Protein AF-A0A7V8E805-F1 (afdb_monomer_lite)

Secondary structure (DSSP, 8-state):
----SGGGHHHHSSSSSS----PPPPPPP-S-BSPTTEE---SSPEEE-PPPTT-TTEEEEEEEETTPPPEEEEE-TT--EEE--SPPPTTEEEEEEEEEE-TTS-EEEEPPPEEEEES----PPPPPEEEEEEEETTEEEEEEEPP--TTEEEEEEEEEETT----S-EEE-S-SEEEE-S--TTS-EEEEEEEEETT--BPPPEEEEE-PPPSEEETTEEESSHHHHHHH--TT-EEEE-SEEEE--EEEPTT-EEEES-TTTEEEE-TTSS-SEEEPP--SSGGG-EEEEEEEEESSS-SEEEET--EEEEEEEEES-SS-SEEESSSEEEEEEEEEES-SS-SEEE-SEEEEES-EEES-SSEEEEESSTTSEEEES-EEE--TTEEEESSEE-TT-B-----EEEGGGTEEEEPTT-TTTT-S-TTS--TTSPSS-TTSPPSSTTTTSTTSPPP-PPP----------------------TTTTT-TTSTTHHHHHHHHHHIIIIITTSHHHHHHHHHHHHHHHHHHHHHTT-HHHHHHHHHHHHT--

Sequence (553 aa):
MRTSLVTVFLIAALVALAGVAGADPLGPPTGLSPANGEDVGDPRPVLGWEAVAGADGGYLVGWAVNGAPETEAQVAAGRTNFAIQLPLAENSHVEWRVRAVDGQGGPGEWSGVADFWSGRDVLPPAPASDLGALPEGTDVRLSWTASPSADLAGYRLYVRPEGGTYANPDALGLVTTTIVSALDPAVGHDFMLTAVDAAGNESAGVVASWIPGARVTLAGKPFTTIQDAIDVAQPGDVVELAAGTFLEGVTLRPGVSLHGAGPGLTVLDATGFAAAVTLEASDASEGSRSTVSNLTLKGGAAGVWGGVANARLENVVICRVNGAGVKTDGGVLELARVTIAHCQRDGVDTAASGLVVDALIFGNGGLGVNVREAGAVTVAHSDIYDNLLGGVAGASAGPGNVSVAAQFENEPENDYRVLAGDATVDAGDPASPFANEPSPNGGRVNIGAFGNTAWATATLSPAAGTAVSTSAGSSGDSSRANKYCVVATASFGSPDQTRVAALREMRDRVLNPLPSGALAVATYENAAAPVAREVGKSEVLRALMRDWIGGLR

pLDDT: mean 83.04, std 20.14, range [24.3, 98.81]

Foldseek 3Di:
DDDDDPVVVVVVVVVVPPDDPPDDFFDAWAPWPPAAAAAPQFQWDKIFTDDTPQLQQAKKKWKDKPPHDIDIDGDHPPDGMDIRPGGHDAQIKMKMWMWGAHPVRRTHDIDPIGIYGHHRDQDFFAWWADWEWDDDQQKTKTFTHDGPGPQWAFKWKFKDWPPDDTDDTDTGGPDGMDMGHRHDLQTKMKIWMWTAGPSGHTYHTDIDIDDRQAQKDKPSHHDDANQVNQVPDDQCTEIEGGFDEHADAHEHFFNYEYEYPAAVGYEQEPAVAQENYEYDAADLDPSREYEYAGYEQEEHQEHYHDEAHHYEYALYEYEHYAHEPYEYPEHEYHYEQAEQEHHAEEVEHYCYAYEHWLYEFEHYNYEPEHHPQAARYEYELYEAEHHNHYYYDRYHYDYQYHHDDFAAPDVVVPRRATDAPTPQQLRTDLPDDQPQDDPPRNSHFGRHSCTNHPSHDYHDDDDPDPDDDDDDDDDDDDDDDDDDDQVVLLPVPDPCVVVVVVVVCCLVVPQCVDPNSVVVVVVVRVVCRVVSVVCNVDPVSSVVVNVVVVVVD

Radius of gyration: 38.41 Å; chains: 1; bounding box: 58×85×125 Å

Structure (mmCIF, N/CA/C/O backbone):
data_AF-A0A7V8E805-F1
#
_entry.id   AF-A0A7V8E805-F1
#
loop_
_atom_site.group_PDB
_atom_site.id
_atom_site.type_symbol
_atom_site.label_atom_id
_atom_site.label_alt_id
_atom_site.label_comp_id
_atom_site.label_asym_id
_atom_site.label_entity_id
_atom_site.label_seq_id
_atom_site.pdbx_PDB_ins_code
_atom_site.Cartn_x
_atom_site.Cartn_y
_atom_site.Cartn_z
_atom_site.occupancy
_atom_site.B_iso_or_equiv
_atom_site.auth_seq_id
_atom_site.auth_comp_id
_atom_site.auth_asym_id
_atom_site.auth_atom_id
_atom_site.pdbx_PDB_model_num
ATOM 1 N N . MET A 1 1 ? -17.105 61.527 91.839 1.00 38.78 1 MET A N 1
ATOM 2 C CA . MET A 1 1 ? -17.751 61.764 90.525 1.00 38.78 1 MET A CA 1
ATOM 3 C C . MET A 1 1 ? -16.678 61.542 89.472 1.00 38.78 1 MET A C 1
ATOM 5 O O . MET A 1 1 ? -15.717 62.284 89.499 1.00 38.78 1 MET A O 1
ATOM 9 N N . ARG A 1 2 ? -16.669 60.545 88.597 1.00 33.88 2 ARG A N 1
ATOM 10 C CA . ARG A 1 2 ? -17.649 59.575 88.091 1.00 33.88 2 ARG A CA 1
ATOM 11 C C . ARG A 1 2 ? -16.852 58.264 87.875 1.00 33.88 2 ARG A C 1
ATOM 13 O O . ARG A 1 2 ? -15.688 58.352 87.509 1.00 33.88 2 ARG A O 1
ATOM 20 N N . THR A 1 3 ? -17.271 57.078 88.314 1.00 40.34 3 THR A N 1
ATOM 21 C CA . THR A 1 3 ? -18.267 56.184 87.683 1.00 40.34 3 THR A CA 1
ATOM 22 C C . THR A 1 3 ? -18.200 56.108 86.153 1.00 40.34 3 THR A C 1
ATOM 24 O O . THR A 1 3 ? -18.221 57.125 85.472 1.00 40.34 3 THR A O 1
ATOM 27 N N . SER A 1 4 ? -18.217 54.867 85.655 1.00 47.81 4 SER A N 1
ATOM 28 C CA . SER A 1 4 ? -18.409 54.451 84.258 1.00 47.81 4 SER A CA 1
ATOM 29 C C . SER A 1 4 ? -17.210 54.601 83.322 1.00 47.81 4 SER A C 1
ATOM 31 O O . SER A 1 4 ? -17.035 55.639 82.702 1.00 47.81 4 SER A O 1
ATOM 33 N N . LEU A 1 5 ? -16.437 53.518 83.170 1.00 36.94 5 LEU A N 1
ATOM 34 C CA . LEU A 1 5 ? -16.277 52.852 81.861 1.00 36.94 5 LEU A CA 1
ATOM 35 C C . LEU A 1 5 ? -15.474 51.536 81.934 1.00 36.94 5 LEU A C 1
ATOM 37 O O . LEU A 1 5 ? -15.593 50.709 81.039 1.00 36.94 5 LEU A O 1
ATOM 41 N N . VAL A 1 6 ? -14.709 51.278 83.000 1.00 36.66 6 VAL A N 1
ATOM 42 C CA . VAL A 1 6 ? -13.857 50.066 83.061 1.00 36.66 6 VAL A CA 1
ATOM 43 C C . VAL A 1 6 ? -14.618 48.815 83.542 1.00 36.66 6 VAL A C 1
ATOM 45 O O . VAL A 1 6 ? -14.202 47.688 83.294 1.00 36.66 6 VAL A O 1
ATOM 48 N N . THR A 1 7 ? -15.812 48.984 84.116 1.00 41.00 7 THR A N 1
ATOM 49 C CA . THR A 1 7 ? -16.701 47.883 84.539 1.00 41.00 7 THR A CA 1
ATOM 50 C C . THR A 1 7 ? -17.402 47.170 83.366 1.00 41.00 7 THR A C 1
ATOM 52 O O . THR A 1 7 ? -18.015 46.132 83.575 1.00 41.00 7 THR A O 1
ATOM 55 N N . VAL A 1 8 ? -17.287 47.670 82.126 1.00 40.25 8 VAL A N 1
ATOM 56 C CA . VAL A 1 8 ? -17.889 47.030 80.933 1.00 40.25 8 VAL A CA 1
ATOM 57 C C . VAL A 1 8 ? -16.903 46.114 80.189 1.00 40.25 8 VAL A C 1
ATOM 59 O O . VAL A 1 8 ? -17.330 45.161 79.549 1.00 40.25 8 VAL A O 1
ATOM 62 N N . PHE A 1 9 ? -15.586 46.293 80.347 1.00 33.59 9 PHE A N 1
ATOM 63 C CA . PHE A 1 9 ? -14.594 45.393 79.727 1.00 33.59 9 PHE A CA 1
ATOM 64 C C . PHE A 1 9 ? -14.223 44.173 80.584 1.00 33.59 9 PHE A C 1
ATOM 66 O O . PHE A 1 9 ? -13.704 43.189 80.066 1.00 33.59 9 PHE A O 1
ATOM 73 N N . LEU A 1 10 ? -14.556 44.187 81.876 1.00 35.78 10 LEU A N 1
ATOM 74 C CA . LEU A 1 10 ? -14.292 43.078 82.802 1.00 35.78 10 LEU A CA 1
ATOM 75 C C . LEU A 1 10 ? -15.445 42.065 82.923 1.00 35.78 10 LEU A C 1
ATOM 77 O O . LEU A 1 10 ? -15.301 41.082 83.637 1.00 35.78 10 LEU A O 1
ATOM 81 N N . ILE A 1 11 ? -16.552 42.257 82.193 1.00 39.09 11 ILE A N 1
ATOM 82 C CA . ILE A 1 11 ? -17.666 41.288 82.119 1.00 39.09 11 ILE A CA 1
ATOM 83 C C . ILE A 1 11 ? -17.682 40.542 80.771 1.00 39.09 11 ILE A C 1
ATOM 85 O O . ILE A 1 11 ? -18.126 39.402 80.719 1.00 39.09 11 ILE A O 1
ATOM 89 N N . ALA A 1 12 ? -17.083 41.092 79.707 1.00 35.06 12 ALA A N 1
ATOM 90 C CA . ALA A 1 12 ? -16.863 40.354 78.455 1.00 35.06 12 ALA A CA 1
ATOM 91 C C . ALA A 1 12 ? -15.641 39.409 78.512 1.00 35.06 12 ALA A C 1
ATOM 93 O O . ALA A 1 12 ? -15.598 38.419 77.792 1.00 35.06 12 ALA A O 1
ATOM 94 N N . ALA A 1 13 ? -14.676 39.665 79.404 1.00 36.16 13 ALA A N 1
ATOM 95 C CA . ALA A 1 13 ? -13.504 38.803 79.600 1.00 36.16 13 ALA A CA 1
ATOM 96 C C . ALA A 1 13 ? -13.678 37.742 80.710 1.00 36.16 13 ALA A C 1
ATOM 98 O O . ALA A 1 13 ? -12.826 36.871 80.852 1.00 36.16 13 ALA A O 1
ATOM 99 N N . LEU A 1 14 ? -14.782 37.778 81.474 1.00 32.44 14 LEU A N 1
ATOM 100 C CA . LEU A 1 14 ? -15.077 36.804 82.540 1.00 32.44 14 LEU A CA 1
ATOM 101 C C . LEU A 1 14 ? -16.217 35.824 82.202 1.00 32.44 14 LEU A C 1
ATOM 103 O O . LEU A 1 14 ? -16.552 34.979 83.024 1.00 32.44 14 LEU A O 1
ATOM 107 N N . VAL A 1 15 ? -16.770 35.894 80.985 1.00 36.19 15 VAL A N 1
ATOM 108 C CA . VAL A 1 15 ? -17.590 34.817 80.386 1.00 36.19 15 VAL A CA 1
ATOM 109 C C . VAL A 1 15 ? -16.723 33.865 79.539 1.00 36.19 15 VAL A C 1
ATOM 111 O O . VAL A 1 15 ? -17.162 32.785 79.173 1.00 36.19 15 VAL A O 1
ATOM 114 N N . ALA A 1 16 ? -15.449 34.200 79.304 1.00 38.25 16 ALA A N 1
ATOM 115 C CA . ALA A 1 16 ? -14.503 33.349 78.576 1.00 38.25 16 ALA A CA 1
ATOM 116 C C . ALA A 1 16 ? -13.698 32.380 79.471 1.00 38.25 16 ALA A C 1
ATOM 118 O O . ALA A 1 16 ? -12.864 31.639 78.962 1.00 38.25 16 ALA A O 1
ATOM 119 N N . LEU A 1 17 ? -13.916 32.373 80.794 1.00 37.03 17 LEU A N 1
ATOM 120 C CA . LEU A 1 17 ? -13.133 31.563 81.743 1.00 37.03 17 LEU A CA 1
ATOM 121 C C . LEU A 1 17 ? -13.991 30.817 82.785 1.00 37.03 17 LEU A C 1
ATOM 123 O O . LEU A 1 17 ? -13.568 30.591 83.917 1.00 37.03 17 LEU A O 1
ATOM 127 N N . ALA A 1 18 ? -15.193 30.398 82.390 1.00 35.50 18 ALA A N 1
ATOM 128 C CA . ALA A 1 18 ? -15.991 29.424 83.128 1.00 35.50 18 ALA A CA 1
ATOM 129 C C . ALA A 1 18 ? -16.505 28.348 82.161 1.00 35.50 18 ALA A C 1
ATOM 131 O O . ALA A 1 18 ? -17.556 28.500 81.554 1.00 35.50 18 ALA A O 1
ATOM 132 N N . GLY A 1 19 ? -15.730 27.267 82.042 1.00 37.06 19 GLY A N 1
ATOM 133 C CA . GLY A 1 19 ? -16.191 25.960 81.577 1.00 37.06 19 GLY A CA 1
ATOM 134 C C . GLY A 1 19 ? -16.431 25.799 80.077 1.00 37.06 19 GLY A C 1
ATOM 135 O O . GLY A 1 19 ? -17.560 25.905 79.634 1.00 37.06 19 GLY A O 1
ATOM 136 N N . VAL A 1 20 ? -15.406 25.358 79.349 1.00 41.34 20 VAL A N 1
ATOM 137 C CA . VAL A 1 20 ? -15.468 24.067 78.647 1.00 41.34 20 VAL A CA 1
ATOM 138 C C . VAL A 1 20 ? -14.087 23.449 78.838 1.00 41.34 20 VAL A C 1
ATOM 140 O O . VAL A 1 20 ? -13.114 23.845 78.202 1.00 41.34 20 VAL A O 1
ATOM 143 N N . ALA A 1 21 ? -13.973 22.522 79.791 1.00 40.81 21 ALA A N 1
ATOM 144 C CA . ALA A 1 21 ? -12.967 21.480 79.661 1.00 40.81 21 ALA A CA 1
ATOM 145 C C . ALA A 1 21 ? -13.193 20.887 78.270 1.00 40.81 21 ALA A C 1
ATOM 147 O O . ALA A 1 21 ? -14.325 20.493 77.998 1.00 40.81 21 ALA A O 1
ATOM 148 N N . GLY A 1 22 ? -12.193 20.937 77.383 1.00 43.88 22 GLY A N 1
ATOM 149 C CA . GLY A 1 22 ? -12.299 20.292 76.079 1.00 43.88 22 GLY A CA 1
ATOM 150 C C . GLY A 1 22 ? -12.757 18.866 76.329 1.00 43.88 22 GLY A C 1
ATOM 151 O O . GLY A 1 22 ? -12.024 18.097 76.948 1.00 43.88 22 GLY A O 1
ATOM 152 N N . ALA A 1 23 ? -14.009 18.572 75.978 1.00 54.22 23 ALA A N 1
ATOM 153 C CA . ALA A 1 23 ? -14.479 17.206 75.948 1.00 54.22 23 ALA A CA 1
ATOM 154 C C . ALA A 1 23 ? -13.522 16.465 75.014 1.00 54.22 23 ALA A C 1
ATOM 156 O O . ALA A 1 23 ? -13.116 17.031 73.992 1.00 54.22 23 ALA A O 1
ATOM 157 N N . ASP A 1 24 ? -13.107 15.256 75.391 1.00 60.22 24 ASP A N 1
ATOM 158 C CA . ASP A 1 24 ? -12.338 14.413 74.480 1.00 60.22 24 ASP A CA 1
ATOM 159 C C . ASP A 1 24 ? -13.053 14.411 73.115 1.00 60.22 24 ASP A C 1
ATOM 161 O O . ASP A 1 24 ? -14.287 14.291 73.089 1.00 60.22 24 ASP A O 1
ATOM 165 N N . PRO A 1 25 ? -12.333 14.628 71.997 1.00 69.12 25 PRO A N 1
ATOM 166 C CA . PRO A 1 25 ? -12.961 14.715 70.688 1.00 69.12 25 PRO A CA 1
ATOM 167 C C . PRO A 1 25 ? -13.800 13.460 70.450 1.00 69.12 25 PRO A C 1
ATOM 169 O O . PRO A 1 25 ? -13.341 12.342 70.694 1.00 69.12 25 PRO A O 1
ATOM 172 N N . LEU A 1 26 ? -15.049 13.655 70.017 1.00 86.81 26 LEU A N 1
ATOM 173 C CA . LEU A 1 26 ? -15.969 12.549 69.762 1.00 86.81 26 LEU A CA 1
ATOM 174 C C . LEU A 1 26 ? -15.323 11.570 68.774 1.00 86.81 26 LEU A C 1
ATOM 176 O O . LEU A 1 26 ? -14.807 11.987 67.732 1.00 86.81 26 LEU A O 1
ATOM 180 N N . GLY A 1 27 ? -15.364 10.279 69.114 1.00 87.25 27 GLY A N 1
ATOM 181 C CA . GLY A 1 27 ? -14.822 9.220 68.267 1.00 87.25 27 GLY A CA 1
ATOM 182 C C . GLY A 1 27 ? -15.530 9.144 66.907 1.00 87.25 27 GLY A C 1
ATOM 183 O O . GLY A 1 27 ? -16.672 9.602 66.774 1.00 87.25 27 GLY A O 1
ATOM 184 N N . PRO A 1 28 ? -14.874 8.560 65.891 1.00 92.81 28 PRO A N 1
ATOM 185 C CA . PRO A 1 28 ? -15.426 8.498 64.548 1.00 92.81 28 PRO A CA 1
ATOM 186 C C . PRO A 1 28 ? -16.675 7.600 64.504 1.00 92.81 28 PRO A C 1
ATOM 188 O O . PRO A 1 28 ? -16.689 6.535 65.132 1.00 92.81 28 PRO A O 1
ATOM 191 N N . PRO A 1 29 ? -17.719 7.974 63.742 1.00 95.12 29 PRO A N 1
ATOM 192 C CA . PRO A 1 29 ? -18.839 7.079 63.470 1.00 95.12 29 PRO A CA 1
ATOM 193 C C . PRO A 1 29 ? -18.379 5.775 62.797 1.00 95.12 29 PRO A C 1
ATOM 195 O O . PRO A 1 29 ? -17.457 5.773 61.978 1.00 95.12 29 PRO A O 1
ATOM 198 N N . THR A 1 30 ? -19.043 4.666 63.127 1.00 94.31 30 THR A N 1
ATOM 199 C CA . THR A 1 30 ? -18.771 3.321 62.581 1.00 94.31 30 THR A CA 1
ATOM 200 C C . THR A 1 30 ? -20.054 2.694 62.017 1.00 94.31 30 THR A C 1
ATOM 202 O O . THR A 1 30 ? -21.088 3.360 61.979 1.00 94.31 30 THR A O 1
ATOM 205 N N . GLY A 1 31 ? -19.993 1.455 61.510 1.00 93.50 31 GLY A N 1
ATOM 206 C CA . GLY A 1 31 ? -21.153 0.773 60.917 1.00 93.50 31 GLY A CA 1
ATOM 207 C C . GLY A 1 31 ? -21.701 1.478 59.673 1.00 93.50 31 GLY A C 1
ATOM 208 O O . GLY A 1 31 ? -22.913 1.612 59.519 1.00 93.50 31 GLY A O 1
ATOM 209 N N . LEU A 1 32 ? -20.796 1.979 58.826 1.00 96.38 32 LEU A N 1
ATOM 210 C CA . LEU A 1 32 ? -21.148 2.720 57.618 1.00 96.38 32 LEU A CA 1
ATOM 211 C C . LEU A 1 32 ? -21.919 1.831 56.632 1.00 96.38 32 LEU A C 1
ATOM 213 O O . LEU A 1 32 ? -21.522 0.698 56.358 1.00 96.38 32 LEU A O 1
ATOM 217 N N . SER A 1 33 ? -23.011 2.371 56.104 1.00 94.62 33 SER A N 1
ATOM 218 C CA . SER A 1 33 ? -23.850 1.776 55.065 1.00 94.62 33 SER A CA 1
ATOM 219 C C . SER A 1 33 ? -24.198 2.872 54.048 1.00 94.62 33 SER A C 1
ATOM 221 O O . SER A 1 33 ? -24.541 3.971 54.484 1.00 94.62 33 SER A O 1
ATOM 223 N N . PRO A 1 34 ? -24.104 2.652 52.728 1.00 95.44 34 PRO A N 1
ATOM 224 C CA . PRO A 1 34 ? -23.715 1.411 52.047 1.00 95.44 34 PRO A CA 1
ATOM 225 C C . PRO A 1 34 ? -22.279 0.960 52.358 1.00 95.44 34 PRO A C 1
ATOM 227 O O . PRO A 1 34 ? -21.437 1.778 52.737 1.00 95.44 34 PRO A O 1
ATOM 230 N N . ALA A 1 35 ? -22.023 -0.346 52.263 1.00 90.94 35 ALA A N 1
ATOM 231 C CA . ALA A 1 35 ? -20.706 -0.929 52.511 1.00 90.94 35 ALA A CA 1
ATOM 232 C C . ALA A 1 35 ? -19.726 -0.616 51.364 1.00 90.94 35 ALA A C 1
ATOM 234 O O . ALA A 1 35 ? -20.146 -0.378 50.234 1.00 90.94 35 ALA A O 1
ATOM 235 N N . ASN A 1 36 ? -18.414 -0.670 51.634 1.00 91.81 36 ASN A N 1
ATOM 236 C CA . ASN A 1 36 ? -17.394 -0.365 50.621 1.00 91.81 36 ASN A CA 1
ATOM 237 C C . ASN A 1 36 ? -17.532 -1.243 49.366 1.00 91.81 36 ASN A C 1
ATOM 239 O O . ASN A 1 36 ? -17.486 -2.473 49.454 1.00 91.81 36 ASN A O 1
ATOM 243 N N . GLY A 1 37 ? -17.662 -0.593 48.209 1.00 88.88 37 GLY A N 1
ATOM 244 C CA . GLY A 1 37 ? -17.831 -1.208 46.895 1.00 88.88 37 GLY A CA 1
ATOM 245 C C . GLY A 1 37 ? -19.232 -1.760 46.602 1.00 88.88 37 GLY A C 1
ATOM 246 O O . GLY A 1 37 ? -19.412 -2.386 45.557 1.00 88.88 37 GLY A O 1
ATOM 247 N N . GLU A 1 38 ? -20.212 -1.563 47.492 1.00 93.06 38 GLU A N 1
ATOM 248 C CA . GLU A 1 38 ? -21.604 -1.982 47.278 1.00 93.06 38 GLU A CA 1
ATOM 249 C C . GLU A 1 38 ? -22.227 -1.243 46.083 1.00 93.06 38 GLU A C 1
ATOM 251 O O . GLU A 1 38 ? -21.912 -0.082 45.844 1.00 93.06 38 GLU A O 1
ATOM 256 N N . ASP A 1 39 ? -23.126 -1.894 45.339 1.00 91.25 39 ASP A N 1
ATOM 257 C CA . ASP A 1 39 ? -24.002 -1.218 44.377 1.00 91.25 39 ASP A CA 1
ATOM 258 C C . ASP A 1 39 ? -25.424 -1.188 44.928 1.00 91.25 39 ASP A C 1
ATOM 260 O O . ASP A 1 39 ? -26.085 -2.221 45.053 1.00 91.25 39 ASP A O 1
ATOM 264 N N . VAL A 1 40 ? -25.881 0.009 45.280 1.00 90.94 40 VAL A N 1
ATOM 265 C CA . VAL A 1 40 ? -27.193 0.209 45.898 1.00 90.94 40 VAL A CA 1
ATOM 266 C C . VAL A 1 40 ? -28.321 0.274 44.874 1.00 90.94 40 VAL A C 1
ATOM 268 O O . VAL A 1 40 ? -29.478 0.128 45.266 1.00 90.94 40 VAL A O 1
ATOM 271 N N . GLY A 1 41 ? -28.030 0.523 43.590 1.00 85.62 41 GLY A N 1
ATOM 272 C CA . GLY A 1 41 ? -29.030 0.667 42.518 1.00 85.62 41 GLY A CA 1
ATOM 273 C C . GLY A 1 41 ? -30.041 1.818 42.680 1.00 85.62 41 GLY A C 1
ATOM 274 O O . GLY A 1 41 ? -30.748 2.161 41.736 1.00 85.62 41 GLY A O 1
ATOM 275 N N . ASP A 1 42 ? -30.128 2.424 43.865 1.00 86.25 42 ASP A N 1
ATOM 276 C CA . ASP A 1 42 ? -31.011 3.540 44.173 1.00 86.25 42 ASP A CA 1
ATOM 277 C C . ASP A 1 42 ? -30.367 4.853 43.695 1.00 86.25 42 ASP A C 1
ATOM 279 O O . ASP A 1 42 ? -29.254 5.175 44.131 1.00 86.25 42 ASP A O 1
ATOM 283 N N . PRO A 1 43 ? -31.041 5.648 42.839 1.00 87.06 43 PRO A N 1
ATOM 284 C CA . PRO A 1 43 ? -30.555 6.966 42.441 1.00 87.06 43 PRO A CA 1
ATOM 285 C C . PRO A 1 43 ? -30.554 7.975 43.601 1.00 87.06 43 PRO A C 1
ATOM 287 O O . PRO A 1 43 ? -29.975 9.047 43.474 1.00 87.06 43 PRO A O 1
ATOM 290 N N . ARG A 1 44 ? -31.199 7.692 44.739 1.00 91.88 44 ARG A N 1
ATOM 291 C CA . ARG A 1 44 ? -31.180 8.530 45.951 1.00 91.88 44 ARG A CA 1
ATOM 292 C C . ARG A 1 44 ? -30.735 7.713 47.165 1.00 91.88 44 ARG A C 1
ATOM 294 O O . ARG A 1 44 ? -31.527 7.497 48.086 1.00 91.88 44 ARG A O 1
ATOM 301 N N . PRO A 1 45 ? -29.468 7.276 47.189 1.00 93.88 45 PRO A N 1
ATOM 302 C CA . PRO A 1 45 ? -28.971 6.393 48.230 1.00 93.88 45 PRO A CA 1
ATOM 303 C C . PRO A 1 45 ? -29.054 7.056 49.612 1.00 93.88 45 PRO A C 1
ATOM 305 O O . PRO A 1 45 ? -28.907 8.277 49.768 1.00 93.88 45 PRO A O 1
ATOM 308 N N . VAL A 1 46 ? -29.284 6.225 50.627 1.00 95.38 46 VAL A N 1
ATOM 309 C CA . VAL A 1 46 ? -29.307 6.632 52.032 1.00 95.38 46 VAL A CA 1
ATOM 310 C C . VAL A 1 46 ? -28.007 6.193 52.688 1.00 95.38 46 VAL A C 1
ATOM 312 O O . VAL A 1 46 ? -27.734 5.003 52.797 1.00 95.38 46 VAL A O 1
ATOM 315 N N . LEU A 1 47 ? -27.230 7.168 53.146 1.00 96.38 47 LEU A N 1
ATOM 316 C CA . LEU A 1 47 ? -26.026 6.961 53.942 1.00 96.38 47 LEU A CA 1
ATOM 317 C C . LEU A 1 47 ? -26.440 6.749 55.397 1.00 96.38 47 LEU A C 1
ATOM 319 O O . LEU A 1 47 ? -27.250 7.515 55.915 1.00 96.38 47 LEU A O 1
ATOM 323 N N . GLY A 1 48 ? -25.903 5.736 56.060 1.00 96.25 48 GLY A N 1
ATOM 324 C CA . GLY A 1 48 ? -26.230 5.350 57.427 1.00 96.25 48 GLY A CA 1
ATOM 325 C C . GLY A 1 48 ? -24.984 5.036 58.244 1.00 96.25 48 GLY A C 1
ATOM 326 O O . GLY A 1 48 ? -23.974 4.591 57.708 1.00 96.25 48 GLY A O 1
ATOM 327 N N . TRP A 1 49 ? -25.050 5.292 59.547 1.00 97.12 49 TRP A N 1
ATOM 328 C CA . TRP A 1 49 ? -23.966 5.035 60.499 1.00 97.12 49 TRP A CA 1
ATOM 329 C C . TRP A 1 49 ? -24.528 4.662 61.875 1.00 97.12 49 TRP A C 1
ATOM 331 O O . TRP A 1 49 ? -25.723 4.799 62.139 1.00 97.12 49 TRP A O 1
ATOM 341 N N . GLU A 1 50 ? -23.678 4.190 62.779 1.00 96.06 50 GLU A N 1
ATOM 342 C CA . GLU A 1 50 ? -24.044 3.951 64.175 1.00 96.06 50 GLU A CA 1
ATOM 343 C C . GLU A 1 50 ? -23.992 5.240 65.006 1.00 96.06 50 GLU A C 1
ATOM 345 O O . GLU A 1 50 ? -23.154 6.117 64.789 1.00 96.06 50 GLU A O 1
ATOM 350 N N . ALA A 1 51 ? -24.895 5.366 65.985 1.00 93.19 51 ALA A N 1
ATOM 351 C CA . ALA A 1 51 ? -24.957 6.544 66.845 1.00 93.19 51 ALA A CA 1
ATOM 352 C C . ALA A 1 51 ? -23.695 6.680 67.717 1.00 93.19 51 ALA A C 1
ATOM 354 O O . ALA A 1 51 ? -23.348 5.774 68.472 1.00 93.19 51 ALA A O 1
ATOM 355 N N . VAL A 1 52 ? -23.063 7.852 67.679 1.00 94.31 52 VAL A N 1
ATOM 356 C CA . VAL A 1 52 ? -21.942 8.232 68.544 1.00 94.31 52 VAL A CA 1
ATOM 357 C C . VAL A 1 52 ? -22.479 8.914 69.805 1.00 94.31 52 VAL A C 1
ATOM 359 O O . VAL A 1 52 ? -23.242 9.881 69.735 1.00 94.31 52 VAL A O 1
ATOM 362 N N . ALA A 1 53 ? -22.091 8.415 70.979 1.00 90.38 53 ALA A N 1
ATOM 363 C CA . ALA A 1 53 ? -22.467 9.018 72.256 1.00 90.38 53 ALA A CA 1
ATOM 364 C C . ALA A 1 53 ? -21.870 10.431 72.389 1.00 90.38 53 ALA A C 1
ATOM 366 O O . ALA A 1 53 ? -20.682 10.616 72.151 1.00 90.38 53 ALA A O 1
ATOM 367 N N . GLY A 1 54 ? -22.685 11.417 72.781 1.00 86.69 54 GLY A N 1
ATOM 368 C CA . GLY A 1 54 ? -22.263 12.822 72.899 1.00 86.69 54 GLY A CA 1
ATOM 369 C C . GLY A 1 54 ? -22.378 13.649 71.610 1.00 86.69 54 GLY A C 1
ATOM 370 O O . GLY A 1 54 ? -22.035 14.829 71.623 1.00 86.69 54 GLY A O 1
ATOM 371 N N . ALA A 1 55 ? -22.900 13.075 70.516 1.00 89.62 55 ALA A N 1
ATOM 372 C CA . ALA A 1 55 ? -23.217 13.782 69.268 1.00 89.62 55 ALA A CA 1
ATOM 373 C C . ALA A 1 55 ? -24.473 14.680 69.387 1.00 89.62 55 ALA A C 1
ATOM 375 O O . ALA A 1 55 ? -25.403 14.604 68.579 1.00 89.62 55 ALA A O 1
ATOM 376 N N . ASP A 1 56 ? -24.527 15.516 70.426 1.00 91.19 56 ASP A N 1
ATOM 377 C CA . ASP A 1 56 ? -25.676 16.370 70.755 1.00 91.19 56 ASP A CA 1
ATOM 378 C C . ASP A 1 56 ? -25.878 17.515 69.743 1.00 91.19 56 ASP A C 1
ATOM 380 O O . ASP A 1 56 ? -26.970 18.076 69.651 1.00 91.19 56 ASP A O 1
ATOM 384 N N . GLY A 1 57 ? -24.846 17.842 68.955 1.00 89.31 57 GLY A N 1
ATOM 385 C CA . GLY A 1 57 ? -24.907 18.766 67.818 1.00 89.31 57 GLY A CA 1
ATOM 386 C C . GLY A 1 57 ? -25.269 18.094 66.491 1.00 89.31 57 GLY A C 1
ATOM 387 O O . GLY A 1 57 ? -25.506 18.792 65.507 1.00 89.31 57 GLY A O 1
ATOM 388 N N . GLY A 1 58 ? -25.357 16.759 66.459 1.00 94.06 58 GLY A N 1
ATOM 389 C CA . GLY A 1 58 ? -25.658 15.975 65.263 1.00 94.06 58 GLY A CA 1
ATOM 390 C C . GLY A 1 58 ? -24.417 15.466 64.531 1.00 94.06 58 GLY A C 1
ATOM 391 O O . GLY A 1 58 ? -23.447 15.046 65.161 1.00 94.06 58 GLY A O 1
ATOM 392 N N . TYR A 1 59 ? -24.472 15.446 63.198 1.00 96.69 59 TYR A N 1
ATOM 393 C CA . TYR A 1 59 ? -23.414 14.904 62.340 1.00 96.69 59 TYR A CA 1
ATOM 394 C C . TYR A 1 59 ? -23.164 15.791 61.125 1.00 96.69 59 TYR A C 1
ATOM 396 O O . TYR A 1 59 ? -24.085 16.413 60.599 1.00 96.69 59 TYR A O 1
ATOM 404 N N . LEU A 1 60 ? -21.927 15.781 60.635 1.00 96.25 60 LEU A N 1
ATOM 405 C CA . LEU A 1 60 ? -21.569 16.343 59.339 1.00 96.25 60 LEU A CA 1
ATOM 406 C C . LEU A 1 60 ? -21.200 15.208 58.388 1.00 96.25 60 LEU A C 1
ATOM 408 O O . LEU A 1 60 ? -20.312 14.413 58.694 1.00 96.25 60 LEU A O 1
ATOM 412 N N . VAL A 1 61 ? -21.889 15.144 57.254 1.00 97.19 61 VAL A N 1
ATOM 413 C CA . VAL A 1 61 ? -21.691 14.127 56.217 1.00 97.19 61 VAL A CA 1
ATOM 414 C C . VAL A 1 61 ? -21.053 14.792 55.008 1.00 97.19 61 VAL A C 1
ATOM 416 O O . VAL A 1 61 ? -21.581 15.797 54.536 1.00 97.19 61 VAL A O 1
ATOM 419 N N . GLY A 1 62 ? -19.943 14.241 54.527 1.00 96.38 62 GLY A N 1
ATOM 420 C CA . GLY A 1 62 ? -19.240 14.673 53.324 1.00 96.38 62 GLY A CA 1
ATOM 421 C C . GLY A 1 62 ? -19.284 13.589 52.249 1.00 96.38 62 GLY A C 1
ATOM 422 O O . GLY A 1 62 ? -19.114 12.412 52.568 1.00 96.38 62 GLY A O 1
ATOM 423 N N . TRP A 1 63 ? -19.551 13.953 50.994 1.00 96.75 63 TRP A N 1
ATOM 424 C CA . TRP A 1 63 ? -19.546 13.017 49.865 1.00 96.75 63 TRP A CA 1
ATOM 425 C C . TRP A 1 63 ? -19.072 13.664 48.560 1.00 96.75 63 TRP A C 1
ATOM 427 O O . TRP A 1 63 ? -19.305 14.846 48.309 1.00 96.75 63 TRP A O 1
ATOM 437 N N . ALA A 1 64 ? -18.439 12.870 47.706 1.00 96.25 64 ALA A N 1
ATOM 438 C CA . ALA A 1 64 ? -17.977 13.217 46.369 1.00 96.25 64 ALA A CA 1
ATOM 439 C C . ALA A 1 64 ? -18.541 12.210 45.360 1.00 96.25 64 ALA A C 1
ATOM 441 O O . ALA A 1 64 ? -18.658 11.027 45.665 1.00 96.25 64 ALA A O 1
ATOM 442 N N . VAL A 1 65 ? -18.897 12.675 44.162 1.00 95.12 65 VAL A N 1
ATOM 443 C CA . VAL A 1 65 ? -19.443 11.826 43.088 1.00 95.12 65 VAL A CA 1
ATOM 444 C C . VAL A 1 65 ? -18.495 11.872 41.897 1.00 95.12 65 VAL A C 1
ATOM 446 O O . VAL A 1 65 ? -18.165 12.963 41.433 1.00 95.12 65 VAL A O 1
ATOM 449 N N . ASN A 1 66 ? -18.060 10.715 41.397 1.00 92.25 66 ASN A N 1
ATOM 450 C CA . ASN A 1 66 ? -17.174 10.571 40.235 1.00 92.25 66 ASN A CA 1
ATOM 451 C C . ASN A 1 66 ? -15.908 11.455 40.316 1.00 92.25 66 ASN A C 1
ATOM 453 O O . ASN A 1 66 ? -15.510 12.081 39.333 1.00 92.25 66 ASN A O 1
ATOM 457 N N . GLY A 1 67 ? -15.304 11.561 41.507 1.00 89.25 67 GLY A N 1
ATOM 458 C CA . GLY A 1 67 ? -14.109 12.381 41.750 1.00 89.25 67 GLY A CA 1
ATOM 459 C C . GLY A 1 67 ? -14.340 13.901 41.750 1.00 89.25 67 GLY A C 1
ATOM 460 O O . GLY A 1 67 ? -13.375 14.668 41.740 1.00 89.25 67 GLY A O 1
ATOM 461 N N . ALA A 1 68 ? -15.595 14.364 41.748 1.00 92.88 68 ALA A N 1
ATOM 462 C CA . ALA A 1 68 ? -15.928 15.776 41.930 1.00 92.88 68 ALA A CA 1
ATOM 463 C C . ALA A 1 68 ? -15.561 16.274 43.347 1.00 92.88 68 ALA A C 1
ATOM 465 O O . ALA A 1 68 ? -15.409 15.465 44.262 1.00 92.88 68 ALA A O 1
ATOM 466 N N . PRO A 1 69 ? -15.446 17.599 43.571 1.00 95.50 69 PRO A N 1
ATOM 467 C CA . PRO A 1 69 ? -15.199 18.142 44.905 1.00 95.50 69 PRO A CA 1
ATOM 468 C C . PRO A 1 69 ? -16.237 17.684 45.938 1.00 95.50 69 PRO A C 1
ATOM 470 O O . PRO A 1 69 ? -17.433 17.622 45.647 1.00 95.50 69 PRO A O 1
ATOM 473 N N . GLU A 1 70 ? -15.767 17.412 47.155 1.00 95.25 70 GLU A N 1
ATOM 474 C CA . GLU A 1 70 ? -16.609 16.964 48.265 1.00 95.25 70 GLU A CA 1
ATOM 475 C C . GLU A 1 70 ? -17.663 18.022 48.630 1.00 95.25 70 GLU A C 1
ATOM 477 O O . GLU A 1 70 ? -17.372 19.211 48.778 1.00 95.25 70 GLU A O 1
ATOM 482 N N . THR A 1 71 ? -18.903 17.567 48.776 1.00 94.94 71 THR A N 1
ATOM 483 C CA . THR A 1 71 ? -20.043 18.333 49.278 1.00 94.94 71 THR A CA 1
ATOM 484 C C . THR A 1 71 ? -20.335 17.905 50.708 1.00 94.94 71 THR A C 1
ATOM 486 O O . THR A 1 71 ? -20.280 16.718 51.010 1.00 94.94 71 THR A O 1
ATOM 489 N N . GLU A 1 72 ? -20.682 18.851 51.582 1.00 95.12 72 GLU A N 1
ATOM 490 C CA . GLU A 1 72 ? -20.987 18.578 52.989 1.00 95.12 72 GLU A CA 1
ATOM 491 C C . GLU A 1 72 ? -22.426 18.973 53.360 1.00 95.12 72 GLU A C 1
ATOM 493 O O . GLU A 1 72 ? -22.959 19.978 52.880 1.00 95.12 72 GLU A O 1
ATOM 498 N N . ALA A 1 73 ? -23.048 18.217 54.268 1.00 95.25 73 ALA A N 1
ATOM 499 C CA . ALA A 1 73 ? -24.352 18.533 54.846 1.00 95.25 73 ALA A CA 1
ATOM 500 C C . ALA A 1 73 ? -24.398 18.267 56.356 1.00 95.25 73 ALA A C 1
ATOM 502 O O . ALA A 1 73 ? -23.880 17.268 56.855 1.00 95.25 73 ALA A O 1
ATOM 503 N N . GLN A 1 74 ? -25.072 19.165 57.077 1.00 94.88 74 GLN A N 1
ATOM 504 C CA . GLN A 1 74 ? -25.357 19.024 58.506 1.00 94.88 74 GLN A CA 1
ATOM 505 C C . GLN A 1 74 ? -26.627 18.195 58.728 1.00 94.88 74 GLN A C 1
ATOM 507 O O . GLN A 1 74 ? -27.664 18.433 58.103 1.00 94.88 74 GLN A O 1
ATOM 512 N N . VAL A 1 75 ? -26.556 17.248 59.660 1.00 96.00 75 VAL A N 1
ATOM 513 C CA . VAL A 1 75 ? -27.625 16.318 60.032 1.00 96.00 75 VAL A CA 1
ATOM 514 C C . VAL A 1 75 ? -27.953 16.517 61.505 1.00 96.00 75 VAL A C 1
ATOM 516 O O . VAL A 1 75 ? -27.076 16.444 62.359 1.00 96.00 75 VAL A O 1
ATOM 519 N N . ALA A 1 76 ? -29.227 16.771 61.810 1.00 93.19 76 ALA A N 1
ATOM 520 C CA . ALA A 1 76 ? -29.673 17.070 63.170 1.00 93.19 76 ALA A CA 1
ATOM 521 C C . ALA A 1 76 ? -29.434 15.910 64.156 1.00 93.19 76 ALA A C 1
ATOM 523 O O . ALA A 1 76 ? -29.507 14.735 63.785 1.00 93.19 76 ALA A O 1
ATOM 524 N N . ALA A 1 77 ? -29.229 16.256 65.430 1.00 90.88 77 ALA A N 1
ATOM 525 C CA . ALA A 1 77 ? -29.063 15.303 66.523 1.00 90.88 77 ALA A CA 1
ATOM 526 C C . ALA A 1 77 ? -30.195 14.260 66.591 1.00 90.88 77 ALA A C 1
ATOM 528 O O . ALA A 1 77 ? -31.359 14.542 66.294 1.00 90.88 77 ALA A O 1
ATOM 529 N N . GLY A 1 78 ? -29.838 13.033 66.979 1.00 88.06 78 GLY A N 1
ATOM 530 C CA . GLY A 1 78 ? -30.757 11.892 67.048 1.00 88.06 78 GLY A CA 1
ATOM 531 C C . GLY A 1 78 ? -31.047 11.201 65.708 1.00 88.06 78 GLY A C 1
ATOM 532 O O . GLY A 1 78 ? -31.787 10.219 65.694 1.00 88.06 78 GLY A O 1
ATOM 533 N N . ARG A 1 79 ? -30.471 11.667 64.591 1.00 94.50 79 ARG A N 1
ATOM 534 C CA . ARG A 1 79 ? -30.510 10.971 63.295 1.00 94.50 79 ARG A CA 1
ATOM 535 C C . ARG A 1 79 ? -29.177 10.299 62.995 1.00 94.50 79 ARG A C 1
ATOM 537 O O . ARG A 1 79 ? -28.124 10.871 63.249 1.00 94.50 79 ARG A O 1
ATOM 544 N N . THR A 1 80 ? -29.245 9.114 62.406 1.00 96.06 80 THR A N 1
ATOM 545 C CA . THR A 1 80 ? -28.080 8.303 62.023 1.00 96.06 80 THR A CA 1
ATOM 546 C C . THR A 1 80 ? -28.103 7.919 60.545 1.00 96.06 80 THR A C 1
ATOM 548 O O . THR A 1 80 ? -27.563 6.893 60.139 1.00 96.06 80 THR A O 1
ATOM 551 N N . ASN A 1 81 ? -28.808 8.716 59.741 1.00 95.88 81 ASN A N 1
ATOM 552 C CA . ASN A 1 81 ? -28.882 8.543 58.303 1.00 95.88 81 ASN A CA 1
ATOM 553 C C . ASN A 1 81 ? -29.038 9.882 57.573 1.00 95.88 81 ASN A C 1
ATOM 555 O O . ASN A 1 81 ? -29.514 10.872 58.140 1.00 95.88 81 ASN A O 1
ATOM 559 N N . PHE A 1 82 ? -28.650 9.886 56.301 1.00 96.56 82 PHE A N 1
ATOM 560 C CA . PHE A 1 82 ? -28.734 11.011 55.384 1.00 96.56 82 PHE A CA 1
ATOM 561 C C . PHE A 1 82 ? -29.061 10.521 53.970 1.00 96.56 82 PHE A C 1
ATOM 563 O O . PHE A 1 82 ? -28.332 9.714 53.406 1.00 96.56 82 PHE A O 1
ATOM 570 N N . ALA A 1 83 ? -30.146 11.026 53.384 1.00 94.56 83 ALA A N 1
ATOM 571 C CA . ALA A 1 83 ? -30.522 10.715 52.007 1.00 94.56 83 ALA A CA 1
ATOM 572 C C . ALA A 1 83 ? -29.983 11.782 51.051 1.00 94.56 83 ALA A C 1
ATOM 574 O O . ALA A 1 83 ? -30.320 12.966 51.202 1.00 94.56 83 ALA A O 1
ATOM 575 N N . ILE A 1 84 ? -29.216 11.364 50.042 1.00 93.00 84 ILE A N 1
ATOM 576 C CA . ILE A 1 84 ? -28.768 12.260 48.973 1.00 93.00 84 ILE A CA 1
ATOM 577 C C . ILE A 1 84 ? -30.001 12.701 48.169 1.00 93.00 84 ILE A C 1
ATOM 579 O O . ILE A 1 84 ? -30.703 11.896 47.562 1.00 93.00 84 ILE A O 1
ATOM 583 N N . GLN A 1 85 ? -30.313 14.000 48.223 1.00 88.19 85 GLN A N 1
ATOM 584 C CA . GLN A 1 85 ? -31.576 14.539 47.697 1.00 88.19 85 GLN A CA 1
ATOM 585 C C . GLN A 1 85 ? -31.592 14.646 46.169 1.00 88.19 85 GLN A C 1
ATOM 587 O O . GLN A 1 85 ? -32.639 14.470 45.540 1.00 88.19 85 GLN A O 1
ATOM 592 N N . LEU A 1 86 ? -30.441 14.974 45.578 1.00 87.44 86 LEU A N 1
ATOM 593 C CA . LEU A 1 86 ? -30.297 15.048 44.132 1.00 87.44 86 LEU A CA 1
ATOM 594 C C . LEU A 1 86 ? -30.122 13.627 43.592 1.00 87.44 86 LEU A C 1
ATOM 596 O O . LEU A 1 86 ? -29.214 12.939 44.055 1.00 87.44 86 LEU A O 1
ATOM 600 N N . PRO A 1 87 ? -30.980 13.180 42.655 1.00 90.75 87 PRO A N 1
ATOM 601 C CA . PRO A 1 87 ? -30.826 11.860 42.073 1.00 90.75 87 PRO A CA 1
ATOM 602 C C . PRO A 1 87 ? -29.472 11.771 41.365 1.00 90.75 87 PRO A C 1
ATOM 604 O O . PRO A 1 87 ? -29.141 12.630 40.545 1.00 90.75 87 PRO A O 1
ATOM 607 N N . LEU A 1 88 ? -28.704 10.747 41.710 1.00 91.31 88 LEU A N 1
ATOM 608 C CA . LEU A 1 88 ? -27.474 10.376 41.036 1.00 91.31 88 LEU A CA 1
ATOM 609 C C . LEU A 1 88 ? -27.818 9.779 39.669 1.00 91.31 88 LEU A C 1
ATOM 611 O O . LEU A 1 88 ? -28.848 9.121 39.506 1.00 91.31 88 LEU A O 1
ATOM 615 N N . ALA A 1 89 ? -26.968 10.053 38.681 1.00 87.31 89 ALA A N 1
ATOM 616 C CA . ALA A 1 89 ? -27.043 9.367 37.398 1.00 87.31 89 ALA A CA 1
ATOM 617 C C . ALA A 1 89 ? -26.662 7.892 37.580 1.00 87.31 89 ALA A C 1
ATOM 619 O O . ALA A 1 89 ? -25.921 7.558 38.508 1.00 87.31 89 ALA A O 1
ATOM 620 N N . GLU A 1 90 ? -27.126 7.031 36.678 1.00 83.50 90 GLU A N 1
ATOM 621 C CA . GLU A 1 90 ? -26.634 5.653 36.621 1.00 83.50 90 GLU A CA 1
ATOM 622 C C . GLU A 1 90 ? -25.106 5.638 36.468 1.00 83.50 90 GLU A C 1
ATOM 624 O O . GLU A 1 90 ? -24.498 6.582 35.950 1.00 83.50 90 GLU A O 1
ATOM 629 N N . ASN A 1 91 ? -24.488 4.572 36.969 1.00 88.62 91 ASN A N 1
ATOM 630 C CA . ASN A 1 91 ? -23.047 4.378 37.019 1.00 88.62 91 ASN A CA 1
ATOM 631 C C . ASN A 1 91 ? -22.277 5.486 37.769 1.00 88.62 91 ASN A C 1
ATOM 633 O O . ASN A 1 91 ? -21.148 5.826 37.416 1.00 88.62 91 ASN A O 1
ATOM 637 N N . SER A 1 92 ? -22.878 6.057 38.819 1.00 91.50 92 SER A N 1
ATOM 638 C CA . SER A 1 92 ? -22.189 7.018 39.690 1.00 91.50 92 SER A CA 1
ATOM 639 C C . SER A 1 92 ? -21.428 6.309 40.808 1.00 91.50 92 SER A C 1
ATOM 641 O O . SER A 1 92 ? -22.032 5.600 41.613 1.00 91.50 92 SER A O 1
ATOM 643 N N . HIS A 1 93 ? -20.122 6.552 40.906 1.00 93.69 93 HIS A N 1
ATOM 644 C CA . HIS A 1 93 ? -19.288 6.155 42.041 1.00 93.69 93 HIS A CA 1
ATOM 645 C C . HIS A 1 93 ? -19.271 7.272 43.084 1.00 93.69 93 HIS A C 1
ATOM 647 O O . HIS A 1 93 ? -19.036 8.437 42.753 1.00 93.69 93 HIS A O 1
ATOM 653 N N . VAL A 1 94 ? -19.557 6.929 44.337 1.00 95.69 94 VAL A N 1
ATOM 654 C CA . VAL A 1 94 ? -19.654 7.876 45.447 1.00 95.69 94 VAL A CA 1
ATOM 655 C C . VAL A 1 94 ? -18.641 7.508 46.514 1.00 95.69 94 VAL A C 1
ATOM 657 O O . VAL A 1 94 ? -18.676 6.399 47.035 1.00 95.69 94 VAL A O 1
ATOM 660 N N . GLU A 1 95 ? -17.799 8.464 46.890 1.00 97.06 95 GLU A N 1
ATOM 661 C CA . GLU A 1 95 ? -16.913 8.383 48.054 1.00 97.06 95 GLU A CA 1
ATOM 662 C C . GLU A 1 95 ? -17.493 9.265 49.165 1.00 97.06 95 GLU A C 1
ATOM 664 O O . GLU A 1 95 ? -17.863 10.413 48.910 1.00 97.06 95 GLU A O 1
ATOM 669 N N . TRP A 1 96 ? -17.609 8.765 50.395 1.00 96.88 96 TRP A N 1
ATOM 670 C CA . TRP A 1 96 ? -18.257 9.493 51.486 1.00 96.88 96 TRP A CA 1
ATOM 671 C C . TRP A 1 96 ? -17.649 9.209 52.861 1.00 96.88 96 TRP A C 1
ATOM 673 O O . TRP A 1 96 ? -16.980 8.204 53.095 1.00 96.88 96 TRP A O 1
ATOM 683 N N . ARG A 1 97 ? -17.879 10.133 53.792 1.00 97.00 97 ARG A N 1
ATOM 684 C CA . ARG A 1 97 ? -17.447 10.053 55.191 1.00 97.00 97 ARG A CA 1
ATOM 685 C C . ARG A 1 97 ? -18.378 10.855 56.092 1.00 97.00 97 ARG A C 1
ATOM 687 O O . ARG A 1 97 ? -19.091 11.750 55.642 1.00 97.00 97 ARG A O 1
ATOM 694 N N . VAL A 1 98 ? -18.363 10.564 57.387 1.00 97.44 98 VAL A N 1
ATOM 695 C CA . VAL A 1 98 ? -19.204 11.247 58.380 1.00 97.44 98 VAL A CA 1
ATOM 696 C C . VAL A 1 98 ? -18.431 11.490 59.674 1.00 97.44 98 VAL A C 1
ATOM 698 O O . VAL A 1 98 ? -17.572 10.696 60.049 1.00 97.44 98 VAL A O 1
ATOM 701 N N . ARG A 1 99 ? -18.721 12.595 60.367 1.00 95.94 99 ARG A N 1
ATOM 702 C CA . ARG A 1 99 ? -18.199 12.891 61.712 1.00 95.94 99 ARG A CA 1
ATOM 703 C C . ARG A 1 99 ? -19.299 13.364 62.651 1.00 95.94 99 ARG A C 1
ATOM 705 O O . ARG A 1 99 ? -20.256 14.002 62.214 1.00 95.94 99 ARG A O 1
ATOM 712 N N . ALA A 1 100 ? -19.145 13.078 63.940 1.00 95.38 100 ALA A N 1
ATOM 713 C CA . ALA A 1 100 ? -20.039 13.577 64.983 1.00 95.38 100 ALA A CA 1
ATOM 714 C C . ALA A 1 100 ? -19.752 15.051 65.319 1.00 95.38 100 ALA A C 1
ATOM 716 O O . ALA A 1 100 ? -18.627 15.527 65.153 1.00 95.38 100 ALA A O 1
ATOM 717 N N . VAL A 1 101 ? -20.765 15.769 65.801 1.00 93.25 101 VAL A N 1
ATOM 718 C CA . VAL A 1 101 ? -20.672 17.164 66.253 1.00 93.25 101 VAL A CA 1
ATOM 719 C C . VAL A 1 101 ? -21.211 17.256 67.681 1.00 93.25 101 VAL A C 1
ATOM 721 O O . VAL A 1 101 ? -22.305 16.766 67.969 1.00 93.25 101 VAL A O 1
ATOM 724 N N . ASP A 1 102 ? -20.446 17.866 68.585 1.00 90.12 102 ASP A N 1
ATOM 725 C CA . ASP A 1 102 ? -20.847 18.031 69.985 1.00 90.12 102 ASP A CA 1
ATOM 726 C C . ASP A 1 102 ? -21.930 19.116 70.169 1.00 90.12 102 ASP A C 1
ATOM 728 O O . ASP A 1 102 ? -22.231 19.899 69.264 1.00 90.12 102 ASP A O 1
ATOM 732 N N . GLY A 1 103 ? -22.522 19.193 71.365 1.00 84.81 103 GLY A N 1
ATOM 733 C CA . GLY A 1 103 ? -23.572 20.172 71.686 1.00 84.81 103 GLY A CA 1
ATOM 734 C C . GLY A 1 103 ? -23.134 21.648 71.672 1.00 84.81 103 GLY A C 1
ATOM 735 O O . GLY A 1 103 ? -23.980 22.525 71.836 1.00 84.81 103 GLY A O 1
ATOM 736 N N . GLN A 1 104 ? -21.840 21.937 71.495 1.00 85.25 104 GLN A N 1
ATOM 737 C CA . GLN A 1 104 ? -21.268 23.279 71.331 1.00 85.25 104 GLN A CA 1
ATOM 738 C C . GLN A 1 104 ? -20.861 23.572 69.872 1.00 85.25 104 GLN A C 1
ATOM 740 O O . GLN A 1 104 ? -20.365 24.662 69.581 1.00 85.25 104 GLN A O 1
ATOM 745 N N . GLY A 1 105 ? -21.085 22.631 68.945 1.00 81.94 105 GLY A N 1
ATOM 746 C CA . GLY A 1 105 ? -20.719 22.746 67.531 1.00 81.94 105 GLY A CA 1
ATOM 747 C C . GLY A 1 105 ? -19.281 22.319 67.207 1.00 81.94 105 GLY A C 1
ATOM 748 O O . GLY A 1 105 ? -18.829 22.528 66.080 1.00 81.94 105 GLY A O 1
ATOM 749 N N . GLY A 1 106 ? -18.554 21.738 68.164 1.00 85.56 106 GLY A N 1
ATOM 750 C CA . GLY A 1 106 ? -17.212 21.194 67.977 1.00 85.56 106 GLY A CA 1
ATOM 751 C C . GLY A 1 106 ? -17.235 19.901 67.148 1.00 85.56 106 GLY A C 1
ATOM 752 O O . GLY A 1 106 ? -17.948 18.961 67.508 1.00 85.56 106 GLY A O 1
ATOM 753 N N . PRO A 1 107 ? -16.493 19.818 66.025 1.00 88.00 107 PRO A N 1
ATOM 754 C CA . PRO A 1 107 ? -16.442 18.605 65.216 1.00 88.00 107 PRO A CA 1
ATOM 755 C C . PRO A 1 107 ? -15.531 17.538 65.843 1.00 88.00 107 PRO A C 1
ATOM 757 O O . PRO A 1 107 ? -14.402 17.836 66.233 1.00 88.00 107 PRO A O 1
ATOM 760 N N . GLY A 1 108 ? -16.000 16.291 65.869 1.00 91.00 108 GLY A N 1
ATOM 761 C CA . GLY A 1 108 ? -15.203 15.106 66.194 1.00 91.00 108 GLY A CA 1
ATOM 762 C C . GLY A 1 108 ? -14.366 14.591 65.017 1.00 91.00 108 GLY A C 1
ATOM 763 O O . GLY A 1 108 ? -14.233 15.253 63.978 1.00 91.00 108 GLY A O 1
ATOM 764 N N . GLU A 1 109 ? -13.809 13.389 65.173 1.00 93.75 109 GLU A N 1
ATOM 765 C CA . GLU A 1 109 ? -13.024 12.728 64.124 1.00 93.75 109 GLU A CA 1
ATOM 766 C C . GLU A 1 109 ? -13.906 12.243 62.960 1.00 93.75 109 GLU A C 1
ATOM 768 O O . GLU A 1 109 ? -15.047 11.811 63.146 1.00 93.75 109 GLU A O 1
ATOM 773 N N . TRP A 1 110 ? -13.368 12.313 61.739 1.00 95.06 110 TRP A N 1
ATOM 774 C CA . TRP A 1 110 ? -13.998 11.710 60.564 1.00 95.06 110 TRP A CA 1
ATOM 775 C C . TRP A 1 110 ? -13.920 10.189 60.625 1.00 95.06 110 TRP A C 1
ATOM 777 O O . TRP A 1 110 ? -12.901 9.626 61.024 1.00 95.06 110 TRP A O 1
ATOM 787 N N . SER A 1 111 ? -14.971 9.529 60.147 1.00 96.38 111 SER A N 1
ATOM 788 C CA . SER A 1 111 ? -14.911 8.121 59.778 1.00 96.38 111 SER A CA 1
ATOM 789 C C . SER A 1 111 ? -13.829 7.865 58.720 1.00 96.38 111 SER A C 1
ATOM 791 O O . SER A 1 111 ? -13.349 8.783 58.045 1.00 96.38 111 SER A O 1
ATOM 793 N N . GLY A 1 112 ? -13.495 6.588 58.509 1.00 94.25 112 GLY A N 1
ATOM 794 C CA . GLY A 1 112 ? -12.845 6.183 57.261 1.00 94.25 112 GLY A CA 1
ATOM 795 C C . GLY A 1 112 ? -13.696 6.584 56.049 1.00 94.25 112 GLY A C 1
ATOM 796 O O . GLY A 1 112 ? -14.913 6.752 56.175 1.00 94.25 112 GLY A O 1
ATOM 797 N N . VAL A 1 113 ? -13.051 6.751 54.892 1.00 95.62 113 VAL A N 1
ATOM 798 C CA . VAL A 1 113 ? -13.760 6.966 53.624 1.00 95.62 113 VAL A CA 1
ATOM 799 C C . VAL A 1 113 ? -14.391 5.642 53.207 1.00 95.62 113 VAL A C 1
ATOM 801 O O . VAL A 1 113 ? -13.693 4.632 53.082 1.00 95.62 113 VAL A O 1
ATOM 804 N N . ALA A 1 114 ? -15.707 5.661 53.040 1.00 96.38 114 ALA A N 1
ATOM 805 C CA . ALA A 1 114 ? -16.472 4.581 52.448 1.00 96.38 114 ALA A CA 1
ATOM 806 C C . ALA A 1 114 ? -16.819 4.912 50.998 1.00 96.38 114 ALA A C 1
ATOM 808 O O . ALA A 1 114 ? -16.875 6.084 50.625 1.00 96.38 114 ALA A O 1
ATOM 809 N N . ASP A 1 115 ? -17.056 3.893 50.179 1.00 96.44 115 ASP A N 1
ATOM 810 C CA . ASP A 1 115 ? -17.388 4.078 48.769 1.00 96.44 115 ASP A CA 1
ATOM 811 C C . ASP A 1 115 ? -18.474 3.112 48.294 1.00 96.44 115 ASP A C 1
ATOM 813 O O . ASP A 1 115 ? -18.583 2.002 48.800 1.00 96.44 115 ASP A O 1
ATOM 817 N N . PHE A 1 116 ? -19.292 3.527 47.332 1.00 95.25 116 PHE A N 1
ATOM 818 C CA . PHE A 1 116 ? -20.326 2.677 46.739 1.00 95.25 116 PHE A CA 1
ATOM 819 C C . PHE A 1 116 ? -20.686 3.153 45.326 1.00 95.25 116 PHE A C 1
ATOM 821 O O . PHE A 1 116 ? -20.314 4.249 44.904 1.00 95.25 116 PHE A O 1
ATOM 828 N N . TRP A 1 117 ? -21.432 2.334 44.594 1.00 93.81 117 TRP A N 1
ATOM 829 C CA . TRP A 1 117 ? -21.993 2.652 43.285 1.00 93.81 117 TRP A CA 1
ATOM 830 C C . TRP A 1 117 ? -23.505 2.848 43.362 1.00 93.81 117 TRP A C 1
ATOM 832 O O . TRP A 1 117 ? -24.204 2.162 44.106 1.00 93.81 117 TRP A O 1
ATOM 842 N N . SER A 1 118 ? -24.016 3.789 42.576 1.00 91.81 118 SER A N 1
ATOM 843 C CA . SER A 1 118 ? -25.444 3.948 42.310 1.00 91.81 118 SER A CA 1
ATOM 844 C C . SER A 1 118 ? -25.733 3.471 40.888 1.00 91.81 118 SER A C 1
ATOM 846 O O . SER A 1 118 ? -25.411 4.165 39.921 1.00 91.81 118 SER A O 1
ATOM 848 N N . GLY A 1 119 ? -26.290 2.261 40.774 1.00 86.62 119 GLY A N 1
ATOM 849 C CA . GLY A 1 119 ? -26.704 1.655 39.508 1.00 86.62 119 GLY A CA 1
ATOM 850 C C . GLY A 1 119 ? -25.514 1.382 38.601 1.00 86.62 119 GLY A C 1
ATOM 851 O O . GLY A 1 119 ? -25.426 1.970 37.525 1.00 86.62 119 GLY A O 1
ATOM 852 N N . ARG A 1 120 ? -24.561 0.562 39.061 1.00 88.88 120 ARG A N 1
ATOM 853 C CA . ARG A 1 120 ? -23.333 0.279 38.316 1.00 88.88 120 ARG A CA 1
ATOM 854 C C . ARG A 1 120 ? -23.665 -0.411 37.002 1.00 88.88 120 ARG A C 1
ATOM 856 O O . ARG A 1 120 ? -24.301 -1.465 36.988 1.00 88.88 120 ARG A O 1
ATOM 863 N N . ASP A 1 121 ? -23.162 0.149 35.912 1.00 87.81 121 ASP A N 1
ATOM 864 C CA . ASP A 1 121 ? -23.296 -0.491 34.616 1.00 87.81 121 ASP A CA 1
ATOM 865 C C . ASP A 1 121 ? -22.192 -1.536 34.431 1.00 87.81 121 ASP A C 1
ATOM 867 O O . ASP A 1 121 ? -20.999 -1.229 34.407 1.00 87.81 121 ASP A O 1
ATOM 871 N N . VAL A 1 122 ? -22.617 -2.793 34.337 1.00 88.62 122 VAL A N 1
ATOM 872 C CA . VAL A 1 122 ? -21.757 -3.972 34.180 1.00 88.62 122 VAL A CA 1
ATOM 873 C C . VAL A 1 122 ? -22.115 -4.780 32.937 1.00 88.62 122 VAL A C 1
ATOM 875 O O . VAL A 1 122 ? -21.573 -5.871 32.749 1.00 88.62 122 VAL A O 1
ATOM 878 N N . LEU A 1 123 ? -23.080 -4.314 32.139 1.00 89.88 123 LEU A N 1
ATOM 879 C CA . LEU A 1 123 ? -23.565 -5.039 30.975 1.00 89.88 123 LEU A CA 1
ATOM 880 C C . LEU A 1 123 ? -22.822 -4.540 29.741 1.00 89.88 123 LEU A C 1
ATOM 882 O O . LEU A 1 123 ? -23.043 -3.412 29.326 1.00 89.88 123 LEU A O 1
ATOM 886 N N . PRO A 1 124 ? -21.986 -5.377 29.107 1.00 92.69 124 PRO A N 1
ATOM 887 C CA . PRO A 1 124 ? -21.318 -4.963 27.892 1.00 92.69 124 PRO A CA 1
ATOM 888 C C . PRO A 1 124 ? -22.293 -4.649 26.758 1.00 92.69 124 PRO A C 1
ATOM 890 O O . PRO A 1 124 ? -23.359 -5.276 26.669 1.00 92.69 124 PRO A O 1
ATOM 893 N N . PRO A 1 125 ? -21.889 -3.785 25.813 1.00 96.25 125 PRO A N 1
ATOM 894 C CA . PRO A 1 125 ? -22.683 -3.546 24.626 1.00 96.25 125 PRO A CA 1
ATOM 895 C C . PRO A 1 125 ? -22.758 -4.813 23.763 1.00 96.25 125 PRO A C 1
ATOM 897 O O . PRO A 1 125 ? -21.924 -5.724 23.841 1.00 96.25 125 PRO A O 1
ATOM 900 N N . ALA A 1 126 ? -23.748 -4.865 22.873 1.00 95.88 126 ALA A N 1
ATOM 901 C CA . ALA A 1 126 ? -23.773 -5.863 21.815 1.00 95.88 126 ALA A CA 1
ATOM 902 C C . ALA A 1 126 ? -22.538 -5.688 20.904 1.00 95.88 126 ALA A C 1
ATOM 904 O O . ALA A 1 126 ? -22.099 -4.557 20.679 1.00 95.88 126 ALA A O 1
ATOM 905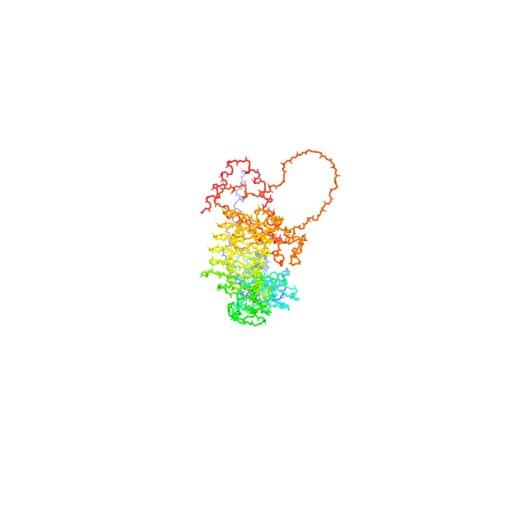 N N . PRO A 1 127 ? -21.963 -6.768 20.352 1.00 95.75 127 PRO A N 1
ATOM 906 C CA . PRO A 1 127 ? -20.867 -6.644 19.399 1.00 95.75 127 PRO A CA 1
ATOM 907 C C . PRO A 1 127 ? -21.318 -5.980 18.089 1.00 95.75 127 PRO A C 1
ATOM 909 O O . PRO A 1 127 ? -22.500 -5.988 17.740 1.00 95.75 127 PRO A O 1
ATOM 912 N N . ALA A 1 128 ? -20.353 -5.445 17.337 1.00 96.00 128 ALA A N 1
ATOM 913 C CA . ALA A 1 128 ? -20.542 -5.126 15.920 1.00 96.00 128 ALA A CA 1
ATOM 914 C C . ALA A 1 128 ? -20.869 -6.395 15.106 1.00 96.00 128 ALA A C 1
ATOM 916 O O . ALA A 1 128 ? -20.639 -7.514 15.568 1.00 96.00 128 ALA A O 1
ATOM 917 N N . SER A 1 129 ? -21.352 -6.233 13.873 1.00 95.25 129 SER A N 1
ATOM 918 C CA . SER A 1 129 ? -21.535 -7.346 12.929 1.00 95.25 129 SER A CA 1
ATOM 919 C C . SER A 1 129 ? -20.834 -7.089 11.600 1.00 95.25 129 SER A C 1
ATOM 921 O O . SER A 1 129 ? -20.379 -5.983 11.327 1.00 95.25 129 SER A O 1
ATOM 923 N N . ASP A 1 130 ? -20.735 -8.130 10.772 1.00 92.31 130 ASP A N 1
ATOM 924 C CA . ASP A 1 130 ? -20.250 -8.039 9.388 1.00 92.31 130 ASP A CA 1
ATOM 925 C C . ASP A 1 130 ? -18.849 -7.426 9.249 1.00 92.31 130 ASP A C 1
ATOM 927 O O . ASP A 1 130 ? -18.576 -6.692 8.299 1.00 92.31 130 ASP A O 1
ATOM 931 N N . LEU A 1 131 ? -17.953 -7.717 10.201 1.00 96.31 131 LEU A N 1
ATOM 932 C CA . LEU A 1 131 ? -16.558 -7.309 10.092 1.00 96.31 131 LEU A CA 1
ATOM 933 C C . LEU A 1 131 ? -15.927 -7.982 8.865 1.00 96.31 131 LEU A C 1
ATOM 935 O O . LEU A 1 131 ? -15.763 -9.200 8.820 1.00 96.31 131 LEU A O 1
ATOM 939 N N . GLY A 1 132 ? -15.574 -7.168 7.877 1.00 89.88 132 GLY A N 1
ATOM 940 C CA . GLY A 1 132 ? -14.859 -7.566 6.675 1.00 89.88 132 GLY A CA 1
ATOM 941 C C . GLY A 1 132 ? -13.450 -6.990 6.656 1.00 89.88 132 GLY A C 1
ATOM 942 O O . GLY A 1 132 ? -13.226 -5.872 7.121 1.00 89.88 132 GLY A O 1
ATOM 943 N N . ALA A 1 133 ? -12.519 -7.755 6.087 1.00 90.12 133 ALA A N 1
ATOM 944 C CA . ALA A 1 133 ? -11.149 -7.338 5.821 1.00 90.12 133 ALA A CA 1
ATOM 945 C C . ALA A 1 133 ? -10.901 -7.335 4.308 1.00 90.12 133 ALA A C 1
ATOM 947 O O . ALA A 1 133 ? -10.942 -8.387 3.669 1.00 90.12 133 ALA A O 1
ATOM 948 N N . LEU A 1 134 ? -10.671 -6.150 3.739 1.00 81.38 134 LEU A N 1
ATOM 949 C CA . LEU A 1 134 ? -10.358 -5.959 2.327 1.00 81.38 134 LEU A CA 1
ATOM 950 C C . LEU A 1 134 ? -8.878 -5.567 2.175 1.00 81.38 134 LEU A C 1
ATOM 952 O O . LEU A 1 134 ? -8.494 -4.492 2.639 1.00 81.38 134 LEU A O 1
ATOM 956 N N . PRO A 1 135 ? -8.043 -6.403 1.537 1.00 74.00 135 PRO A N 1
ATOM 957 C CA . PRO A 1 135 ? -6.638 -6.077 1.305 1.00 74.00 135 PRO A CA 1
ATOM 958 C C . PRO A 1 135 ? -6.467 -4.939 0.288 1.00 74.00 135 PRO A C 1
ATOM 960 O O . PRO A 1 135 ? -7.072 -4.962 -0.783 1.00 74.00 135 PRO A O 1
ATOM 963 N N . GLU A 1 136 ? -5.594 -3.985 0.601 1.00 69.31 136 GLU A N 1
ATOM 964 C CA . GLU A 1 136 ? -5.220 -2.814 -0.203 1.00 69.31 136 GLU A CA 1
ATOM 965 C C . GLU A 1 136 ? -3.678 -2.678 -0.235 1.00 69.31 136 GLU A C 1
ATOM 967 O O . GLU A 1 136 ? -3.093 -1.728 0.280 1.00 69.31 136 GLU A O 1
ATOM 972 N N . GLY A 1 137 ? -2.983 -3.660 -0.821 1.00 66.06 137 GLY A N 1
ATOM 973 C CA . GLY A 1 137 ? -1.513 -3.704 -0.830 1.00 66.06 137 GLY A CA 1
ATOM 974 C C . GLY A 1 137 ? -0.944 -4.261 0.479 1.00 66.06 137 GLY A C 1
ATOM 975 O O . GLY A 1 137 ? -1.197 -5.419 0.801 1.00 66.06 137 GLY A O 1
ATOM 976 N N . THR A 1 138 ? -0.159 -3.463 1.211 1.00 69.69 138 THR A N 1
ATOM 977 C CA . THR A 1 138 ? 0.294 -3.773 2.590 1.00 69.69 138 THR A CA 1
ATOM 978 C C . THR A 1 138 ? -0.716 -3.359 3.656 1.00 69.69 138 THR A C 1
ATOM 980 O O . THR A 1 138 ? -0.506 -3.600 4.844 1.00 69.69 138 THR A O 1
ATOM 983 N N . ASP A 1 139 ? -1.788 -2.696 3.235 1.00 80.69 139 ASP A N 1
ATOM 984 C CA . ASP A 1 139 ? -2.806 -2.163 4.116 1.00 80.69 139 ASP A CA 1
ATOM 985 C C . ASP A 1 139 ? -4.054 -3.040 4.032 1.00 80.69 139 ASP A C 1
ATOM 987 O O . ASP A 1 139 ? -4.316 -3.699 3.024 1.00 80.69 139 ASP A O 1
ATOM 991 N N . VAL A 1 140 ? -4.844 -3.062 5.098 1.00 86.19 140 VAL A N 1
ATOM 992 C CA . VAL A 1 140 ? -6.124 -3.765 5.136 1.00 86.19 140 VAL A CA 1
ATOM 993 C C . VAL A 1 140 ? -7.194 -2.785 5.579 1.00 86.19 140 VAL A C 1
ATOM 995 O O . VAL A 1 140 ? -7.171 -2.273 6.701 1.00 86.19 140 VAL A O 1
ATOM 998 N N . ARG A 1 141 ? -8.164 -2.538 4.697 1.00 88.25 141 ARG A N 1
ATOM 999 C CA . ARG A 1 141 ? -9.371 -1.797 5.043 1.00 88.25 141 ARG A CA 1
ATOM 1000 C C . ARG A 1 141 ? -10.317 -2.725 5.786 1.00 88.25 141 ARG A C 1
ATOM 1002 O O . ARG A 1 141 ? -10.788 -3.724 5.243 1.00 88.25 141 ARG A O 1
ATOM 1009 N N . LEU A 1 142 ? -10.626 -2.356 7.020 1.00 94.94 142 LEU A N 1
ATOM 1010 C CA . LEU A 1 142 ? -11.661 -2.993 7.816 1.00 94.94 142 LEU A CA 1
ATOM 1011 C C . LEU A 1 142 ? -12.958 -2.196 7.703 1.00 94.94 142 LEU A C 1
ATOM 1013 O O . LEU A 1 142 ? -12.954 -0.961 7.740 1.00 94.94 142 LEU A O 1
ATOM 1017 N N . SER A 1 143 ? -14.075 -2.904 7.585 1.00 92.69 143 SER A N 1
ATOM 1018 C CA . SER A 1 143 ? -15.419 -2.320 7.607 1.00 92.69 143 SER A CA 1
ATOM 1019 C C . SER A 1 143 ? -16.376 -3.226 8.360 1.00 92.69 143 SER A C 1
ATOM 1021 O O . SER A 1 143 ? -16.277 -4.442 8.224 1.00 92.69 143 SER A O 1
ATOM 1023 N N . TRP A 1 144 ? -17.301 -2.649 9.121 1.00 97.56 144 TRP A N 1
ATOM 1024 C CA . TRP A 1 144 ? -18.287 -3.398 9.899 1.00 97.56 144 TRP A CA 1
ATOM 1025 C C . TRP A 1 144 ? -19.614 -2.647 10.005 1.00 97.56 144 TRP A C 1
ATOM 1027 O O . TRP A 1 144 ? -19.692 -1.428 9.833 1.00 97.56 144 TRP A O 1
ATOM 1037 N N . THR A 1 145 ? -20.663 -3.385 10.344 1.00 96.50 145 THR A N 1
ATOM 1038 C CA . THR A 1 145 ? -21.949 -2.842 10.775 1.00 96.50 145 THR A CA 1
ATOM 1039 C C . THR A 1 145 ? -21.858 -2.459 12.253 1.00 96.50 145 THR A C 1
ATOM 1041 O O . THR A 1 145 ? -21.380 -3.236 13.084 1.00 96.50 145 THR A O 1
ATOM 1044 N N . ALA A 1 146 ? -22.305 -1.247 12.591 1.00 95.25 146 ALA A N 1
ATOM 1045 C CA . ALA A 1 146 ? -22.228 -0.729 13.953 1.00 95.25 146 ALA A CA 1
ATOM 1046 C C . ALA A 1 146 ? -23.035 -1.572 14.959 1.00 95.25 146 ALA A C 1
ATOM 1048 O O . ALA A 1 146 ? -24.090 -2.110 14.621 1.00 95.25 146 ALA A O 1
ATOM 1049 N N . SER A 1 147 ? -22.563 -1.634 16.208 1.00 96.44 147 SER A N 1
ATOM 1050 C CA . SER A 1 147 ? -23.323 -2.215 17.316 1.00 96.44 147 SER A CA 1
ATOM 1051 C C . SER A 1 147 ? -24.672 -1.495 17.493 1.00 96.44 147 SER A C 1
ATOM 1053 O O . SER A 1 147 ? -24.719 -0.265 17.409 1.00 96.44 147 SER A O 1
ATOM 1055 N N . PRO A 1 148 ? -25.771 -2.228 17.760 1.00 94.75 148 PRO A N 1
ATOM 1056 C CA . PRO A 1 148 ? -27.088 -1.642 18.003 1.00 94.75 148 PRO A CA 1
ATOM 1057 C C . PRO A 1 148 ? -27.257 -1.061 19.420 1.00 94.75 148 PRO A C 1
ATOM 1059 O O . PRO A 1 148 ? -28.323 -0.524 19.721 1.00 94.75 148 PRO A O 1
ATOM 1062 N N . SER A 1 149 ? -26.258 -1.204 20.298 1.00 93.94 149 SER A N 1
ATOM 1063 C CA . SER A 1 149 ? -26.300 -0.701 21.675 1.00 93.94 149 SER A CA 1
ATOM 1064 C C . SER A 1 149 ? -26.408 0.825 21.731 1.00 93.94 149 SER A C 1
ATOM 1066 O O . SER A 1 149 ? -25.679 1.539 21.046 1.00 93.94 149 SER A O 1
ATOM 1068 N N . ALA A 1 150 ? -27.323 1.334 22.561 1.00 91.06 150 ALA A N 1
ATOM 1069 C CA . ALA A 1 150 ? -27.613 2.768 22.664 1.00 91.06 150 ALA A CA 1
ATOM 1070 C C . ALA A 1 150 ? -26.550 3.559 23.450 1.00 91.06 150 ALA A C 1
ATOM 1072 O O . ALA A 1 150 ? -26.432 4.770 23.281 1.00 91.06 150 ALA A O 1
ATOM 1073 N N . ASP A 1 151 ? -25.793 2.870 24.294 1.00 91.50 151 ASP A N 1
ATOM 1074 C CA . ASP A 1 151 ? -24.722 3.355 25.168 1.00 91.50 151 ASP A CA 1
ATOM 1075 C C . ASP A 1 151 ? -23.316 3.150 24.575 1.00 91.50 151 ASP A C 1
ATOM 1077 O O . ASP A 1 151 ? -22.313 3.368 25.258 1.00 91.50 151 ASP A O 1
ATOM 1081 N N . LEU A 1 152 ? -23.230 2.768 23.295 1.00 95.88 152 LEU A N 1
ATOM 1082 C CA . LEU A 1 152 ? -21.972 2.595 22.577 1.00 95.88 152 LEU A CA 1
ATOM 1083 C C . LEU A 1 152 ? -21.121 3.876 22.631 1.00 95.88 152 LEU A C 1
ATOM 1085 O O . LEU A 1 152 ? -21.530 4.932 22.143 1.00 95.88 152 LEU A O 1
ATOM 1089 N N . ALA A 1 153 ? -19.899 3.760 23.146 1.00 96.00 153 ALA A N 1
ATOM 1090 C CA . ALA A 1 153 ? -18.918 4.842 23.191 1.00 96.00 153 ALA A CA 1
ATOM 1091 C C . ALA A 1 153 ? -17.845 4.725 22.095 1.00 96.00 153 ALA A C 1
ATOM 1093 O O . ALA A 1 153 ? -17.292 5.740 21.665 1.00 96.00 153 ALA A O 1
ATOM 1094 N N . GLY A 1 154 ? -17.553 3.513 21.614 1.00 97.12 154 GLY A N 1
ATOM 1095 C CA . GLY A 1 154 ? -16.556 3.288 20.566 1.00 97.12 154 GLY A CA 1
ATOM 1096 C C . GLY A 1 154 ? -16.242 1.814 20.330 1.00 97.12 154 GLY A C 1
ATOM 1097 O O . GLY A 1 154 ? -16.975 0.929 20.772 1.00 97.12 154 GLY A O 1
ATOM 1098 N N . TYR A 1 155 ? -15.134 1.557 19.637 1.00 98.25 155 TYR A N 1
ATOM 1099 C CA . TYR A 1 155 ? -14.636 0.208 19.369 1.00 98.25 155 TYR A CA 1
ATOM 1100 C C . TYR A 1 155 ? -13.183 0.055 19.807 1.00 98.25 155 TYR A C 1
ATOM 1102 O O . TYR A 1 155 ? -12.438 1.026 19.896 1.00 98.25 155 TYR A O 1
ATOM 1110 N N . ARG A 1 156 ? -12.753 -1.179 20.044 1.00 98.25 156 ARG A N 1
ATOM 1111 C CA . ARG A 1 156 ? -11.344 -1.531 20.224 1.00 98.25 156 ARG A CA 1
ATOM 1112 C C . ARG A 1 156 ? -10.949 -2.535 19.156 1.00 98.25 156 ARG A C 1
ATOM 1114 O O . ARG A 1 156 ? -11.644 -3.528 18.944 1.00 98.25 156 ARG A O 1
ATOM 1121 N N . LEU A 1 157 ? -9.851 -2.252 18.465 1.00 97.88 157 LEU A N 1
ATOM 1122 C CA . LEU A 1 157 ? -9.310 -3.111 17.421 1.00 97.88 157 LEU A CA 1
ATOM 1123 C C . LEU A 1 157 ? -8.041 -3.793 17.916 1.00 97.88 157 LEU A C 1
ATOM 1125 O O . LEU A 1 157 ? -7.063 -3.138 18.259 1.00 97.88 157 LEU A O 1
ATOM 1129 N N . TYR A 1 158 ? -8.050 -5.117 17.893 1.00 96.56 158 TYR A N 1
ATOM 1130 C CA . TYR A 1 158 ? -6.892 -5.946 18.171 1.00 96.56 158 TYR A CA 1
ATOM 1131 C C . TYR A 1 158 ? -6.386 -6.542 16.862 1.00 96.56 158 TYR A C 1
ATOM 1133 O O . TYR A 1 158 ? -7.146 -7.181 16.132 1.00 96.56 158 TYR A O 1
ATOM 1141 N N . VAL A 1 159 ? -5.093 -6.382 16.599 1.00 94.50 159 VAL A N 1
ATOM 1142 C CA . VAL A 1 159 ? -4.423 -6.932 15.417 1.00 94.50 159 VAL A CA 1
ATOM 1143 C C . VAL A 1 159 ? -3.360 -7.918 15.873 1.00 94.50 159 VAL A C 1
ATOM 1145 O O . VAL A 1 159 ? -2.606 -7.637 16.806 1.00 94.50 159 VAL A O 1
ATOM 1148 N N . ARG A 1 160 ? -3.291 -9.083 15.230 1.00 92.19 160 ARG A N 1
ATOM 1149 C CA . ARG A 1 160 ? -2.217 -10.050 15.470 1.00 92.19 160 ARG A CA 1
ATOM 1150 C C . ARG A 1 160 ? -1.812 -10.770 14.185 1.00 92.19 160 ARG A C 1
ATOM 1152 O O . ARG A 1 160 ? -2.681 -11.011 13.350 1.00 92.19 160 ARG A O 1
ATOM 1159 N N . PRO A 1 161 ? -0.553 -11.222 14.078 1.00 89.06 161 PRO A N 1
ATOM 1160 C CA . PRO A 1 161 ? -0.202 -12.257 13.118 1.00 89.06 161 PRO A CA 1
ATOM 1161 C C . PRO A 1 161 ? -0.907 -13.578 13.469 1.00 89.06 161 PRO A C 1
ATOM 1163 O O . PRO A 1 161 ? -1.239 -13.834 14.633 1.00 89.06 161 PRO A O 1
ATOM 1166 N N . GLU A 1 162 ? -1.124 -14.421 12.465 1.00 81.81 162 GLU A N 1
ATOM 1167 C CA . GLU A 1 162 ? -1.771 -15.726 12.579 1.00 81.81 162 GLU A CA 1
ATOM 1168 C C . GLU A 1 162 ? -1.099 -16.568 13.677 1.00 81.81 162 GLU A C 1
ATOM 1170 O O . GLU A 1 162 ? 0.124 -16.695 13.747 1.00 81.81 162 GLU A O 1
ATOM 1175 N N . GLY A 1 163 ? -1.910 -17.111 14.590 1.00 78.69 163 GLY A N 1
ATOM 1176 C CA . GLY A 1 163 ? -1.425 -17.873 15.748 1.00 78.69 163 GLY A CA 1
ATOM 1177 C C . GLY A 1 163 ? -0.845 -17.033 16.898 1.00 78.69 163 GLY A C 1
ATOM 1178 O O . GLY A 1 163 ? -0.458 -17.601 17.920 1.00 78.69 163 GLY A O 1
ATOM 1179 N N . GLY A 1 164 ? -0.806 -15.702 16.779 1.00 86.88 164 GLY A N 1
ATOM 1180 C CA . GLY A 1 164 ? -0.380 -14.792 17.844 1.00 86.88 164 GLY A CA 1
ATOM 1181 C C . GLY A 1 164 ? -1.415 -14.602 18.964 1.00 86.88 164 GLY A C 1
ATOM 1182 O O . GLY A 1 164 ? -2.523 -15.145 18.947 1.00 86.88 164 GLY A O 1
ATOM 1183 N N . THR A 1 165 ? -1.085 -13.770 19.951 1.00 90.94 165 THR A N 1
ATOM 1184 C CA . THR A 1 165 ? -2.002 -13.367 21.034 1.00 90.94 165 THR A CA 1
ATOM 1185 C C . THR A 1 165 ? -2.539 -11.960 20.799 1.00 90.94 165 THR A C 1
ATOM 1187 O O . THR A 1 165 ? -1.764 -11.067 20.470 1.00 90.94 165 THR A O 1
ATOM 1190 N N . TYR A 1 166 ? -3.836 -11.739 21.025 1.00 91.50 166 TYR A N 1
ATOM 1191 C CA . TYR A 1 166 ? -4.405 -10.390 21.021 1.00 91.50 166 TYR A CA 1
ATOM 1192 C C . TYR A 1 166 ? -3.917 -9.601 22.241 1.00 91.50 166 TYR A C 1
ATOM 1194 O O . TYR A 1 166 ? -4.091 -10.040 23.378 1.00 91.50 166 TYR A O 1
ATOM 1202 N N . ALA A 1 167 ? -3.307 -8.442 22.003 1.00 89.19 167 ALA A N 1
ATOM 1203 C CA . ALA A 1 167 ? -2.830 -7.522 23.030 1.00 89.19 167 ALA A CA 1
ATOM 1204 C C . ALA A 1 167 ? -2.858 -6.082 22.495 1.00 89.19 167 ALA A C 1
ATOM 1206 O O . ALA A 1 167 ? -2.861 -5.893 21.284 1.00 89.19 167 ALA A O 1
ATOM 1207 N N . ASN A 1 168 ? -2.840 -5.095 23.398 1.00 91.81 168 ASN A N 1
ATOM 1208 C CA . ASN A 1 168 ? -2.695 -3.663 23.089 1.00 91.81 168 ASN A CA 1
ATOM 1209 C C . ASN A 1 168 ? -3.653 -3.153 21.989 1.00 91.81 168 ASN A C 1
ATOM 1211 O O . ASN A 1 168 ? -3.188 -2.802 20.908 1.00 91.81 168 ASN A O 1
ATOM 1215 N N . PRO A 1 169 ? -4.975 -3.129 22.236 1.00 95.31 169 PRO A N 1
ATOM 1216 C CA . PRO A 1 169 ? -5.926 -2.689 21.225 1.00 95.31 169 PRO A CA 1
ATOM 1217 C C . PRO A 1 169 ? -5.810 -1.197 20.923 1.00 95.31 169 PRO A C 1
ATOM 1219 O O . PRO A 1 169 ? -5.634 -0.380 21.832 1.00 95.31 169 PRO A O 1
ATOM 1222 N N . ASP A 1 170 ? -6.052 -0.845 19.666 1.00 96.19 170 ASP A N 1
ATOM 1223 C CA . ASP A 1 170 ? -6.289 0.532 19.260 1.00 96.19 170 ASP A CA 1
ATOM 1224 C C . ASP A 1 170 ? -7.714 0.939 19.638 1.00 96.19 170 ASP A C 1
ATOM 1226 O O . ASP A 1 170 ? -8.691 0.281 19.268 1.00 96.19 170 ASP A O 1
ATOM 1230 N N . ALA A 1 171 ? -7.843 2.038 20.380 1.00 96.56 171 ALA A N 1
ATOM 1231 C CA . ALA A 1 171 ? -9.138 2.622 20.699 1.00 96.56 171 ALA A CA 1
ATOM 1232 C C . ALA A 1 171 ? -9.650 3.426 19.500 1.00 96.56 171 ALA A C 1
ATOM 1234 O O . ALA A 1 171 ? -9.082 4.449 19.115 1.00 96.56 171 ALA A O 1
ATOM 1235 N N . LEU A 1 172 ? -10.754 2.965 18.931 1.00 94.38 172 LEU A N 1
ATOM 1236 C CA . LEU A 1 172 ? -11.474 3.614 17.852 1.00 94.38 172 LEU A CA 1
ATOM 1237 C C . LEU A 1 172 ? -12.693 4.346 18.427 1.00 94.38 172 LEU A C 1
ATOM 1239 O O . LEU A 1 172 ? -13.368 3.861 19.335 1.00 94.38 172 LEU A O 1
ATOM 1243 N N . GLY A 1 173 ? -12.999 5.523 17.883 1.00 93.88 173 GLY A N 1
ATOM 1244 C CA . GLY A 1 173 ? -14.246 6.223 18.194 1.00 93.88 173 GLY A CA 1
ATOM 1245 C C . GLY A 1 173 ? -15.465 5.556 17.546 1.00 93.88 173 GLY A C 1
ATOM 1246 O O . GLY A 1 173 ? -15.436 4.394 17.142 1.00 93.88 173 GLY A O 1
ATOM 1247 N N . LEU A 1 174 ? -16.538 6.326 17.378 1.00 95.56 174 LEU A N 1
ATOM 1248 C CA . LEU A 1 174 ? -17.750 5.896 16.673 1.00 95.56 174 LEU A CA 1
ATOM 1249 C C . LEU A 1 174 ? -17.547 5.896 15.149 1.00 95.56 174 LEU A C 1
ATOM 1251 O O . LEU A 1 174 ? -18.105 6.718 14.425 1.00 95.56 174 LEU A O 1
ATOM 1255 N N . VAL A 1 175 ? -16.717 4.973 14.672 1.00 95.69 175 VAL A N 1
ATOM 1256 C CA . VAL A 1 175 ? -16.452 4.725 13.251 1.00 95.69 175 VAL A CA 1
ATOM 1257 C C . VAL A 1 175 ? -16.936 3.332 12.851 1.00 95.69 175 VAL A C 1
ATOM 1259 O O . VAL A 1 175 ? -17.096 2.455 13.695 1.00 95.69 175 VAL A O 1
ATOM 1262 N N . THR A 1 176 ? -17.175 3.127 11.557 1.00 94.94 176 THR A N 1
ATOM 1263 C CA . THR A 1 176 ? -17.558 1.826 10.969 1.00 94.94 176 THR A CA 1
ATOM 1264 C C . THR A 1 176 ? -16.541 1.312 9.952 1.00 94.94 176 THR A C 1
ATOM 1266 O O . THR A 1 176 ? -16.766 0.312 9.271 1.00 94.94 176 THR A O 1
ATOM 1269 N N . THR A 1 177 ? -15.414 2.012 9.821 1.00 92.88 177 THR A N 1
ATOM 1270 C CA . THR A 1 177 ? -14.297 1.619 8.972 1.00 92.88 177 THR A CA 1
ATOM 1271 C C . THR A 1 177 ? -12.991 2.158 9.540 1.00 92.88 177 THR A C 1
ATOM 1273 O O . THR A 1 177 ? -12.968 3.222 10.160 1.00 92.88 177 THR A O 1
ATOM 1276 N N . THR A 1 178 ? -11.907 1.419 9.329 1.00 96.25 178 THR A N 1
ATOM 1277 C CA . THR A 1 178 ? -10.539 1.864 9.598 1.00 96.25 178 THR A CA 1
ATOM 1278 C C . THR A 1 178 ? -9.577 1.187 8.623 1.00 96.25 178 THR A C 1
ATOM 1280 O O . THR A 1 178 ? -9.944 0.213 7.964 1.00 96.25 178 THR A O 1
ATOM 1283 N N . ILE A 1 179 ? -8.356 1.701 8.516 1.00 90.75 179 ILE A N 1
ATOM 1284 C CA . ILE A 1 179 ? -7.281 1.092 7.731 1.00 90.75 179 ILE A CA 1
ATOM 1285 C C . ILE A 1 179 ? -6.194 0.655 8.705 1.00 90.75 179 ILE A C 1
ATOM 1287 O O . ILE A 1 179 ? -5.754 1.445 9.539 1.00 90.75 179 ILE A O 1
ATOM 1291 N N . VAL A 1 180 ? -5.774 -0.602 8.594 1.00 91.06 180 VAL A N 1
ATOM 1292 C CA . VAL A 1 180 ? -4.588 -1.118 9.274 1.00 91.06 180 VAL A CA 1
ATOM 1293 C C . VAL A 1 180 ? -3.459 -1.136 8.260 1.00 91.06 180 VAL A C 1
ATOM 1295 O O . VAL A 1 180 ? -3.510 -1.909 7.307 1.00 91.06 180 VAL A O 1
ATOM 1298 N N . SER A 1 181 ? -2.474 -0.260 8.438 1.00 86.75 181 SER A N 1
ATOM 1299 C CA . SER A 1 181 ? -1.390 -0.079 7.471 1.00 86.75 181 SER A CA 1
ATOM 1300 C C . SER A 1 181 ? -0.125 -0.846 7.838 1.00 86.75 181 SER A C 1
ATOM 1302 O O . SER A 1 181 ? 0.078 -1.223 8.993 1.00 86.75 181 SER A O 1
ATOM 1304 N N . ALA A 1 182 ? 0.755 -1.007 6.847 1.00 78.00 182 ALA A N 1
ATOM 1305 C CA . ALA A 1 182 ? 2.096 -1.575 7.011 1.00 78.00 182 ALA A CA 1
ATOM 1306 C C . ALA A 1 182 ? 2.112 -2.993 7.616 1.00 78.00 182 ALA A C 1
ATOM 1308 O O . ALA A 1 182 ? 3.019 -3.352 8.373 1.00 78.00 182 ALA A O 1
ATOM 1309 N N . LEU A 1 183 ? 1.115 -3.811 7.275 1.00 80.69 183 LEU A N 1
ATOM 1310 C CA . LEU A 1 183 ? 1.117 -5.220 7.634 1.00 80.69 183 LEU A CA 1
ATOM 1311 C C . LEU A 1 183 ? 2.091 -5.984 6.740 1.00 80.69 183 LEU A C 1
ATOM 1313 O O . LEU A 1 183 ? 2.212 -5.703 5.547 1.00 80.69 183 LEU A O 1
ATOM 1317 N N . ASP A 1 184 ? 2.774 -6.973 7.317 1.00 73.50 184 ASP A N 1
ATOM 1318 C CA . ASP A 1 184 ? 3.633 -7.871 6.550 1.00 73.50 184 ASP A CA 1
ATOM 1319 C C . ASP A 1 184 ? 2.768 -8.720 5.599 1.00 73.50 184 ASP A C 1
ATOM 1321 O O . ASP A 1 184 ? 1.998 -9.557 6.084 1.00 73.50 184 ASP A O 1
ATOM 1325 N N . PRO A 1 185 ? 2.895 -8.554 4.266 1.00 67.44 185 PRO A N 1
ATOM 1326 C CA . PRO A 1 185 ? 2.114 -9.304 3.288 1.00 67.44 185 PRO A CA 1
ATOM 1327 C C . PRO A 1 185 ? 2.561 -10.762 3.139 1.00 67.44 185 PRO A C 1
ATOM 1329 O O . PRO A 1 185 ? 2.006 -11.485 2.317 1.00 67.44 185 PRO A O 1
ATOM 1332 N N . ALA A 1 186 ? 3.571 -11.218 3.882 1.00 66.38 186 ALA A N 1
ATOM 1333 C CA . ALA A 1 186 ? 3.966 -12.621 3.936 1.00 66.38 186 ALA A CA 1
ATOM 1334 C C . ALA A 1 186 ? 3.296 -13.405 5.079 1.00 66.38 186 ALA A C 1
ATOM 1336 O O . ALA A 1 186 ? 3.422 -14.630 5.112 1.00 66.38 186 ALA A O 1
ATOM 1337 N N . VAL A 1 187 ? 2.604 -12.736 6.008 1.00 76.25 187 VAL A N 1
ATOM 1338 C CA . VAL A 1 187 ? 2.056 -13.353 7.227 1.00 76.25 187 VAL A CA 1
ATOM 1339 C C . VAL A 1 187 ? 0.550 -13.111 7.309 1.00 76.25 187 VAL A C 1
ATOM 1341 O O . VAL A 1 187 ? 0.098 -11.989 7.115 1.00 76.25 187 VAL A O 1
ATOM 1344 N N . GLY A 1 188 ? -0.237 -14.157 7.586 1.00 84.38 188 GLY A N 1
ATOM 1345 C CA . GLY A 1 188 ? -1.665 -14.016 7.894 1.00 84.38 188 GLY A CA 1
ATOM 1346 C C . GLY A 1 188 ? -1.889 -13.101 9.088 1.00 84.38 188 GLY A C 1
ATOM 1347 O O . GLY A 1 188 ? -1.120 -13.158 10.042 1.00 84.38 188 GLY A O 1
ATOM 1348 N N . HIS A 1 189 ? -2.934 -12.278 9.063 1.00 90.00 189 HIS A N 1
ATOM 1349 C CA . HIS A 1 189 ? -3.320 -11.443 10.202 1.00 90.00 189 HIS A CA 1
ATOM 1350 C C . HIS A 1 189 ? -4.772 -11.689 10.585 1.00 90.00 189 HIS A C 1
ATOM 1352 O O . HIS A 1 189 ? -5.646 -11.778 9.723 1.00 90.00 189 HIS A O 1
ATOM 1358 N N . ASP A 1 190 ? -5.030 -11.746 11.889 1.00 93.31 190 ASP A N 1
ATOM 1359 C CA . ASP A 1 190 ? -6.379 -11.736 12.439 1.00 93.31 190 ASP A CA 1
ATOM 1360 C C . ASP A 1 190 ? -6.680 -10.373 13.062 1.00 93.31 190 ASP A C 1
ATOM 1362 O O . ASP A 1 190 ? -5.888 -9.826 13.837 1.00 93.31 190 ASP A O 1
ATOM 1366 N N . PHE A 1 191 ? -7.885 -9.885 12.799 1.00 95.12 191 PHE A N 1
ATOM 1367 C CA . PHE A 1 191 ? -8.436 -8.649 13.333 1.00 95.12 191 PHE A CA 1
ATOM 1368 C C . PHE A 1 191 ? -9.614 -8.997 14.228 1.00 95.12 191 PHE A C 1
ATOM 1370 O O . PHE A 1 191 ? -10.579 -9.599 13.762 1.00 95.12 191 PHE A O 1
ATOM 1377 N N . MET A 1 192 ? -9.550 -8.623 15.502 1.00 97.00 192 MET A N 1
ATOM 1378 C CA . MET A 1 192 ? -10.677 -8.741 16.422 1.00 97.00 192 MET A CA 1
ATOM 1379 C C . MET A 1 192 ? -11.179 -7.352 16.790 1.00 97.00 192 MET A C 1
ATOM 1381 O O . MET A 1 192 ? -10.405 -6.515 17.247 1.00 97.00 192 MET A O 1
ATOM 1385 N N . LEU A 1 193 ? -12.475 -7.124 16.611 1.00 98.06 193 LEU A N 1
ATOM 1386 C CA . LEU A 1 193 ? -13.142 -5.879 16.962 1.00 98.06 193 LEU A CA 1
ATOM 1387 C C . LEU A 1 193 ? -14.119 -6.118 18.115 1.00 98.06 193 LEU A C 1
ATOM 1389 O O . LEU A 1 193 ? -14.979 -6.996 18.029 1.00 98.06 193 LEU A O 1
ATOM 1393 N N . THR A 1 194 ? -14.010 -5.322 19.171 1.00 98.25 194 THR A N 1
ATOM 1394 C CA . THR A 1 194 ? -14.952 -5.281 20.301 1.00 98.25 194 THR A CA 1
ATOM 1395 C C . THR A 1 194 ? -15.636 -3.916 20.348 1.00 98.25 194 THR A C 1
ATOM 1397 O O . THR A 1 194 ? -15.063 -2.902 19.947 1.00 98.25 194 THR A O 1
ATOM 1400 N N . ALA A 1 195 ? -16.883 -3.881 20.811 1.00 98.00 195 ALA A N 1
ATOM 1401 C CA . ALA A 1 195 ? -17.604 -2.655 21.132 1.00 98.00 195 ALA A CA 1
ATOM 1402 C C . ALA A 1 195 ? -17.374 -2.293 22.605 1.00 98.00 195 ALA A C 1
ATOM 1404 O O . ALA A 1 195 ? -17.288 -3.183 23.452 1.00 98.00 195 ALA A O 1
ATOM 1405 N N . VAL A 1 196 ? -17.291 -0.996 22.901 1.00 97.81 196 VAL A N 1
ATOM 1406 C CA . VAL A 1 196 ? -17.103 -0.464 24.258 1.00 97.81 196 VAL A CA 1
ATOM 1407 C C . VAL A 1 196 ? -18.213 0.533 24.560 1.00 97.81 196 VAL A C 1
ATOM 1409 O O . VAL A 1 196 ? -18.486 1.407 23.732 1.00 97.81 196 VAL A O 1
ATOM 1412 N N . ASP A 1 197 ? -18.856 0.408 25.717 1.00 95.81 197 ASP A N 1
ATOM 1413 C CA . ASP A 1 197 ? -19.879 1.354 26.180 1.00 95.81 197 ASP A CA 1
ATOM 1414 C C . ASP A 1 197 ? -19.273 2.547 26.948 1.00 95.81 197 ASP A C 1
ATOM 1416 O O . ASP A 1 197 ? -18.056 2.660 27.134 1.00 95.81 197 ASP A O 1
ATOM 1420 N N . ALA A 1 198 ? -20.131 3.466 27.392 1.00 90.69 198 ALA A N 1
ATOM 1421 C CA . ALA A 1 198 ? -19.734 4.634 28.177 1.00 90.69 198 ALA A CA 1
ATOM 1422 C C . ALA A 1 198 ? -19.221 4.298 29.593 1.00 90.69 198 ALA A C 1
ATOM 1424 O O . ALA A 1 198 ? -18.519 5.117 30.191 1.00 90.69 198 ALA A O 1
ATOM 1425 N N . ALA A 1 199 ? -19.553 3.119 30.127 1.00 87.94 199 ALA A N 1
ATOM 1426 C CA . ALA A 1 199 ? -19.073 2.617 31.413 1.00 87.94 199 ALA A CA 1
ATOM 1427 C C . ALA A 1 199 ? -17.711 1.902 31.307 1.00 87.94 199 ALA A C 1
ATOM 1429 O O . ALA A 1 199 ? -17.043 1.682 32.319 1.00 87.94 199 ALA A O 1
ATOM 1430 N N . GLY A 1 200 ? -17.265 1.603 30.085 1.00 91.69 200 GLY A N 1
ATOM 1431 C CA . GLY A 1 200 ? -16.014 0.923 29.779 1.00 91.69 200 GLY A CA 1
ATOM 1432 C C . GLY A 1 200 ? -16.133 -0.599 29.684 1.00 91.69 200 GLY A C 1
ATOM 1433 O O . GLY A 1 200 ? -15.092 -1.262 29.618 1.00 91.69 200 GLY A O 1
ATOM 1434 N N . ASN A 1 201 ? -17.345 -1.164 29.667 1.00 93.75 201 ASN A N 1
ATOM 1435 C CA . ASN A 1 201 ? -17.526 -2.599 29.472 1.00 93.75 201 ASN A CA 1
ATOM 1436 C C . ASN A 1 201 ? -17.306 -2.965 27.998 1.00 93.75 201 ASN A C 1
ATOM 1438 O O . ASN A 1 201 ? -17.691 -2.236 27.082 1.00 93.75 201 ASN A O 1
ATOM 1442 N N . GLU A 1 202 ? -16.675 -4.117 27.767 1.00 97.12 202 GLU A N 1
ATOM 1443 C CA . GLU A 1 202 ? -16.306 -4.596 26.433 1.00 97.12 202 GLU A CA 1
ATOM 1444 C C . GLU A 1 202 ? -17.157 -5.780 25.988 1.00 97.12 202 GLU A C 1
ATOM 1446 O O . GLU A 1 202 ? -17.305 -6.765 26.717 1.00 97.12 202 GLU A O 1
ATOM 1451 N N . SER A 1 203 ? -17.686 -5.703 24.767 1.00 97.75 203 SER A N 1
ATOM 1452 C CA . SER A 1 203 ? -18.449 -6.788 24.157 1.00 97.75 203 SER A CA 1
ATOM 1453 C C . SER A 1 203 ? -17.583 -8.021 23.884 1.00 97.75 203 SER A C 1
ATOM 1455 O O . SER A 1 203 ? -16.351 -7.974 23.871 1.00 97.75 203 SER A O 1
ATOM 1457 N N . ALA A 1 204 ? -18.234 -9.129 23.519 1.00 96.31 204 ALA A N 1
ATOM 1458 C CA . ALA A 1 204 ? -17.546 -10.198 22.799 1.00 96.31 204 ALA A CA 1
ATOM 1459 C C . ALA A 1 204 ? -16.915 -9.655 21.500 1.00 96.31 204 ALA A C 1
ATOM 1461 O O . ALA A 1 204 ? -17.459 -8.740 20.879 1.00 96.31 204 ALA A O 1
ATOM 1462 N N . GLY A 1 205 ? -15.776 -10.211 21.090 1.00 94.38 205 GLY A N 1
ATOM 1463 C CA . GLY A 1 205 ? -15.101 -9.808 19.856 1.00 94.38 205 GLY A CA 1
ATOM 1464 C C . GLY A 1 205 ? -15.696 -10.472 18.614 1.00 94.38 205 GLY A C 1
ATOM 1465 O O . GLY A 1 205 ? -16.031 -11.657 18.643 1.00 94.38 205 GLY A O 1
ATOM 1466 N N . VAL A 1 206 ? -15.774 -9.728 17.510 1.00 96.94 206 VAL A N 1
ATOM 1467 C CA . VAL A 1 206 ? -15.961 -10.284 16.161 1.00 96.94 206 VAL A CA 1
ATOM 1468 C C . VAL A 1 206 ? -14.629 -10.325 15.433 1.00 96.94 206 VAL A C 1
ATOM 1470 O O . VAL A 1 206 ? -13.834 -9.396 15.552 1.00 96.9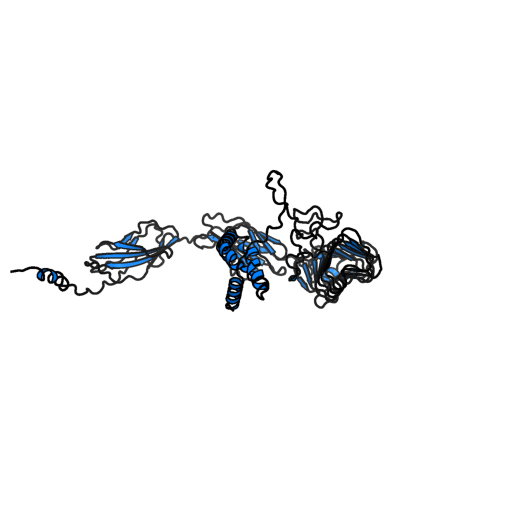4 206 VAL A O 1
ATOM 1473 N N . VAL A 1 207 ? -14.371 -11.414 14.708 1.00 94.94 207 VAL A N 1
ATOM 1474 C CA . VAL A 1 207 ? -13.074 -11.666 14.071 1.00 94.94 207 VAL A CA 1
ATOM 1475 C C . VAL A 1 207 ? -13.217 -11.692 12.556 1.00 94.94 207 VAL A C 1
ATOM 1477 O O . VAL A 1 207 ? -14.123 -12.334 12.028 1.00 94.94 207 VAL A O 1
ATOM 1480 N N . ALA A 1 208 ? -12.284 -11.036 11.876 1.00 92.69 208 ALA A N 1
ATOM 1481 C CA . ALA A 1 208 ? -12.008 -11.215 10.459 1.00 92.69 208 ALA A CA 1
ATOM 1482 C C . ALA A 1 208 ? -10.533 -11.578 10.284 1.00 92.69 208 ALA A C 1
ATOM 1484 O O . ALA A 1 208 ? -9.687 -11.134 11.058 1.00 92.69 208 ALA A O 1
ATOM 1485 N N . SER A 1 209 ? -10.221 -12.356 9.253 1.00 89.00 209 SER A N 1
ATOM 1486 C CA . SER A 1 209 ? -8.848 -12.751 8.944 1.00 89.00 209 SER A CA 1
ATOM 1487 C C . SER A 1 209 ? -8.474 -12.287 7.547 1.00 89.00 209 SER A C 1
ATOM 1489 O O . SER A 1 209 ? -9.274 -12.369 6.612 1.00 89.00 209 SER A O 1
ATOM 1491 N N . TRP A 1 210 ? -7.233 -11.844 7.402 1.00 84.31 210 TRP A N 1
ATOM 1492 C CA . TRP A 1 210 ? -6.571 -11.679 6.123 1.00 84.31 210 TRP A CA 1
ATOM 1493 C C . TRP A 1 210 ? -5.493 -12.747 5.996 1.00 84.31 210 TRP A C 1
ATOM 1495 O O . TRP A 1 210 ? -4.524 -12.763 6.749 1.00 84.31 210 TRP A O 1
ATOM 1505 N N . ILE A 1 211 ? -5.667 -13.643 5.029 1.00 71.00 211 ILE A N 1
ATOM 1506 C CA . ILE A 1 211 ? -4.648 -14.624 4.666 1.00 71.00 211 ILE A CA 1
ATOM 1507 C C . ILE A 1 211 ? -3.970 -14.089 3.403 1.00 71.00 211 ILE A C 1
ATOM 1509 O O . ILE A 1 211 ? -4.653 -13.963 2.379 1.00 71.00 211 ILE A O 1
ATOM 1513 N N . PRO A 1 212 ? -2.672 -13.745 3.434 1.00 67.12 212 PRO A N 1
ATOM 1514 C CA . PRO A 1 212 ? -1.983 -13.333 2.233 1.00 67.12 212 PRO A CA 1
ATOM 1515 C C . PRO A 1 212 ? -2.011 -14.466 1.213 1.00 67.12 212 PRO A C 1
ATOM 1517 O O . PRO A 1 212 ? -1.690 -15.620 1.505 1.00 67.12 212 PRO A O 1
ATOM 1520 N N . GLY A 1 213 ? -2.440 -14.122 -0.002 1.00 66.44 213 GLY A N 1
ATOM 1521 C CA . GLY A 1 213 ? -2.335 -15.013 -1.147 1.00 66.44 213 GLY A CA 1
ATOM 1522 C C . GLY A 1 213 ? -0.872 -15.328 -1.464 1.00 66.44 213 GLY A C 1
ATOM 1523 O O . GLY A 1 213 ? 0.059 -14.723 -0.931 1.00 66.44 213 GLY A O 1
ATOM 1524 N N . ALA A 1 214 ? -0.656 -16.279 -2.369 1.00 78.06 214 ALA A N 1
ATOM 1525 C CA . ALA A 1 214 ? 0.688 -16.570 -2.843 1.00 78.06 214 ALA A CA 1
ATOM 1526 C C . ALA A 1 214 ? 1.328 -15.323 -3.469 1.00 78.06 214 ALA A C 1
ATOM 1528 O O . ALA A 1 214 ? 0.738 -14.676 -4.332 1.00 78.06 214 ALA A O 1
ATOM 1529 N N . ARG A 1 215 ? 2.542 -14.991 -3.016 1.00 85.44 215 ARG A N 1
ATOM 1530 C CA . ARG A 1 215 ? 3.236 -13.754 -3.400 1.00 85.44 215 ARG A CA 1
ATOM 1531 C C . ARG A 1 215 ? 3.789 -13.775 -4.822 1.00 85.44 215 ARG A C 1
ATOM 1533 O O . ARG A 1 215 ? 3.966 -12.715 -5.407 1.00 85.44 215 ARG A O 1
ATOM 1540 N N . VAL A 1 216 ? 4.055 -14.968 -5.345 1.00 92.69 216 VAL A N 1
ATOM 1541 C CA . VAL A 1 216 ? 4.451 -15.215 -6.731 1.00 92.69 216 VAL A CA 1
ATOM 1542 C C . VAL A 1 216 ? 3.494 -16.253 -7.285 1.00 92.69 216 VAL A C 1
ATOM 1544 O O . VAL A 1 216 ? 3.358 -17.341 -6.711 1.00 92.69 216 VAL A O 1
ATOM 1547 N N . THR A 1 217 ? 2.829 -15.933 -8.390 1.00 93.56 217 THR A N 1
ATOM 1548 C CA . THR A 1 217 ? 1.963 -16.890 -9.073 1.00 93.56 217 THR A CA 1
ATOM 1549 C C . THR A 1 217 ? 2.202 -16.920 -10.571 1.00 93.56 217 THR A C 1
ATOM 1551 O O . THR A 1 217 ? 2.553 -15.922 -11.188 1.00 93.56 217 THR A O 1
ATOM 1554 N N . LEU A 1 218 ? 1.981 -18.088 -11.161 1.00 95.69 218 LEU A N 1
ATOM 1555 C CA . LEU A 1 218 ? 1.934 -18.280 -12.604 1.00 95.69 218 LEU A CA 1
ATOM 1556 C C . LEU A 1 218 ? 0.675 -19.085 -12.918 1.00 95.69 218 LEU A C 1
ATOM 1558 O O . LEU A 1 218 ? 0.507 -20.202 -12.419 1.00 95.69 218 LEU A O 1
ATOM 1562 N N . ALA A 1 219 ? -0.238 -18.504 -13.701 1.00 92.94 219 ALA A N 1
ATOM 1563 C CA . ALA A 1 219 ? -1.550 -19.091 -13.998 1.00 92.94 219 ALA A CA 1
ATOM 1564 C C . ALA A 1 219 ? -2.302 -19.571 -12.729 1.00 92.94 219 ALA A C 1
ATOM 1566 O O . ALA A 1 219 ? -2.884 -20.658 -12.700 1.00 92.94 219 ALA A O 1
ATOM 1567 N N . GLY A 1 220 ? -2.229 -18.782 -11.648 1.00 86.25 220 GLY A N 1
ATOM 1568 C CA . GLY A 1 220 ? -2.847 -19.078 -10.348 1.00 86.25 220 GLY A CA 1
ATOM 1569 C C . GLY A 1 220 ? -2.131 -20.139 -9.503 1.00 86.25 220 GLY A C 1
ATOM 1570 O O . GLY A 1 220 ? -2.568 -20.423 -8.389 1.00 86.25 220 GLY A O 1
ATOM 1571 N N . LYS A 1 221 ? -1.034 -20.730 -9.991 1.00 88.38 221 LYS A N 1
ATOM 1572 C CA . LYS A 1 221 ? -0.213 -21.666 -9.212 1.00 88.38 221 LYS A CA 1
ATOM 1573 C C . LYS A 1 221 ? 0.827 -20.901 -8.392 1.00 88.38 221 LYS A C 1
ATOM 1575 O O . LYS A 1 221 ? 1.475 -20.026 -8.961 1.00 88.38 221 LYS A O 1
ATOM 1580 N N . PRO A 1 222 ? 1.006 -21.223 -7.101 1.00 89.44 222 PRO A N 1
ATOM 1581 C CA . PRO A 1 222 ? 1.943 -20.527 -6.226 1.00 89.44 222 PRO A CA 1
ATOM 1582 C C . PRO A 1 222 ? 3.390 -21.001 -6.411 1.00 89.44 222 PRO A C 1
ATOM 1584 O O . PRO A 1 222 ? 3.625 -22.191 -6.629 1.00 89.44 222 PRO A O 1
ATOM 1587 N N . PHE A 1 223 ? 4.348 -20.084 -6.252 1.00 90.38 223 PHE A N 1
ATOM 1588 C CA . PHE A 1 223 ? 5.791 -20.353 -6.286 1.00 90.38 223 PHE A CA 1
ATOM 1589 C C . PHE A 1 223 ? 6.510 -19.702 -5.100 1.00 90.38 223 PHE A C 1
ATOM 1591 O O . PHE A 1 223 ? 6.034 -18.718 -4.532 1.00 90.38 223 PHE A O 1
ATOM 1598 N N . THR A 1 224 ? 7.656 -20.269 -4.714 1.00 86.50 224 THR A N 1
ATOM 1599 C CA . THR A 1 224 ? 8.490 -19.777 -3.603 1.00 86.50 224 THR A CA 1
ATOM 1600 C C . THR A 1 224 ? 9.358 -18.588 -3.994 1.00 86.50 224 THR A C 1
ATOM 1602 O O . THR A 1 224 ? 9.528 -17.672 -3.193 1.00 86.50 224 THR A O 1
ATOM 1605 N N . THR A 1 225 ? 9.917 -18.611 -5.204 1.00 92.25 225 THR A N 1
ATOM 1606 C CA . THR A 1 225 ? 10.767 -17.549 -5.757 1.00 92.25 225 THR A CA 1
ATOM 1607 C C . THR A 1 225 ? 10.230 -17.101 -7.108 1.00 92.25 225 THR A C 1
ATOM 1609 O O . THR A 1 225 ? 9.439 -17.814 -7.738 1.00 92.25 225 THR A O 1
ATOM 1612 N N . ILE A 1 226 ? 10.646 -15.918 -7.557 1.00 97.88 226 ILE A N 1
ATOM 1613 C CA . ILE A 1 226 ? 10.253 -15.417 -8.873 1.00 97.88 226 ILE A CA 1
ATOM 1614 C C . ILE A 1 226 ? 10.923 -16.270 -9.956 1.00 97.88 226 ILE A C 1
ATOM 1616 O O . ILE A 1 226 ? 10.263 -16.658 -10.922 1.00 97.88 226 ILE A O 1
ATOM 1620 N N . GLN A 1 227 ? 12.196 -16.638 -9.771 1.00 98.12 227 GLN A N 1
ATOM 1621 C CA . GLN A 1 227 ? 12.919 -17.474 -10.726 1.00 98.12 227 GLN A CA 1
ATOM 1622 C C . GLN A 1 227 ? 12.303 -18.872 -10.876 1.00 98.12 227 GLN A C 1
ATOM 1624 O O . GLN A 1 227 ? 12.186 -19.334 -12.007 1.00 98.12 227 GLN A O 1
ATOM 1629 N N . ASP A 1 228 ? 11.818 -19.513 -9.802 1.00 96.94 228 ASP A N 1
ATOM 1630 C CA . ASP A 1 228 ? 11.138 -20.819 -9.906 1.00 96.94 228 ASP A CA 1
ATOM 1631 C C . ASP A 1 228 ? 9.900 -20.750 -10.821 1.00 96.94 228 ASP A C 1
ATOM 1633 O O . ASP A 1 228 ? 9.623 -21.685 -11.576 1.00 96.94 228 ASP A O 1
ATOM 1637 N N . ALA A 1 229 ? 9.147 -19.644 -10.758 1.00 97.81 229 ALA A N 1
ATOM 1638 C CA . ALA A 1 229 ? 7.992 -19.424 -11.625 1.00 97.81 229 ALA A CA 1
ATOM 1639 C C . ALA A 1 229 ? 8.423 -19.202 -13.081 1.00 97.81 229 ALA A C 1
ATOM 1641 O O . ALA A 1 229 ? 7.866 -19.814 -13.993 1.00 97.81 229 ALA A O 1
ATOM 1642 N N . ILE A 1 230 ? 9.447 -18.372 -13.301 1.00 98.06 230 ILE A N 1
ATOM 1643 C CA . ILE A 1 230 ? 10.003 -18.110 -14.636 1.00 98.06 230 ILE A CA 1
ATOM 1644 C C . ILE A 1 230 ? 10.578 -19.389 -15.262 1.00 98.06 230 ILE A C 1
ATOM 1646 O O . ILE A 1 230 ? 10.468 -19.600 -16.470 1.00 98.06 230 ILE A O 1
ATOM 1650 N N . ASP A 1 231 ? 11.176 -20.271 -14.463 1.00 97.25 231 ASP A N 1
ATOM 1651 C CA . ASP A 1 231 ? 11.833 -21.478 -14.958 1.00 97.25 231 ASP A CA 1
ATOM 1652 C C . ASP A 1 231 ? 10.875 -22.497 -15.572 1.00 97.25 231 ASP A C 1
ATOM 1654 O O . ASP A 1 231 ? 11.277 -23.256 -16.458 1.00 97.25 231 ASP A O 1
ATOM 1658 N N . VAL A 1 232 ? 9.608 -22.482 -15.160 1.00 97.38 232 VAL A N 1
ATOM 1659 C CA . VAL A 1 232 ? 8.559 -23.338 -15.729 1.00 97.38 232 VAL A CA 1
ATOM 1660 C C . VAL A 1 232 ? 7.662 -22.614 -16.741 1.00 97.38 232 VAL A C 1
ATOM 1662 O O . VAL A 1 232 ? 6.921 -23.277 -17.473 1.00 97.38 232 VAL A O 1
ATOM 1665 N N . ALA A 1 233 ? 7.731 -21.281 -16.792 1.00 96.81 233 ALA A N 1
ATOM 1666 C CA . ALA A 1 233 ? 6.932 -20.443 -17.677 1.00 96.81 233 ALA A CA 1
ATOM 1667 C C . ALA A 1 233 ? 7.263 -20.673 -19.161 1.00 96.81 233 ALA A C 1
ATOM 1669 O O . ALA A 1 233 ? 8.396 -20.979 -19.544 1.00 96.81 233 ALA A O 1
ATOM 1670 N N . GLN A 1 234 ? 6.248 -20.520 -20.005 1.00 94.00 234 GLN A N 1
ATOM 1671 C CA . GLN A 1 234 ? 6.319 -20.611 -21.460 1.00 94.00 234 GLN A CA 1
ATOM 1672 C C . GLN A 1 234 ? 6.174 -19.220 -22.100 1.00 94.00 234 GLN A C 1
ATOM 1674 O O . GLN A 1 234 ? 5.623 -18.316 -21.477 1.00 94.00 234 GLN A O 1
ATOM 1679 N N . PRO A 1 235 ? 6.621 -19.013 -23.353 1.00 92.19 235 PRO A N 1
ATOM 1680 C CA . PRO A 1 235 ? 6.390 -17.749 -24.051 1.00 92.19 235 PRO A CA 1
ATOM 1681 C C . PRO A 1 235 ? 4.900 -17.365 -24.058 1.00 92.19 235 PRO A C 1
ATOM 1683 O O . PRO A 1 235 ? 4.051 -18.172 -24.438 1.00 92.19 235 PRO A O 1
ATOM 1686 N N . GLY A 1 236 ? 4.593 -16.137 -23.639 1.00 92.38 236 GLY A N 1
ATOM 1687 C CA . GLY A 1 236 ? 3.236 -15.622 -23.440 1.00 92.38 236 GLY A CA 1
ATOM 1688 C C . GLY A 1 236 ? 2.723 -15.716 -21.999 1.00 92.38 236 GLY A C 1
ATOM 1689 O O . GLY A 1 236 ? 1.728 -15.066 -21.679 1.00 92.38 236 GLY A O 1
ATOM 1690 N N . ASP A 1 237 ? 3.392 -16.471 -21.125 1.00 96.31 237 ASP A N 1
ATOM 1691 C CA . ASP A 1 237 ? 3.048 -16.527 -19.707 1.00 96.31 237 ASP A CA 1
ATOM 1692 C C . ASP A 1 237 ? 3.417 -15.226 -18.978 1.00 96.31 237 ASP A C 1
ATOM 1694 O O . ASP A 1 237 ? 4.417 -14.564 -19.279 1.00 96.31 237 ASP A O 1
ATOM 1698 N N . VAL A 1 238 ? 2.617 -14.899 -17.962 1.00 97.44 238 VAL A N 1
ATOM 1699 C CA . VAL A 1 238 ? 2.846 -13.772 -17.052 1.00 97.44 238 VAL A CA 1
ATOM 1700 C C . VAL A 1 238 ? 3.051 -14.313 -15.641 1.00 97.44 238 VAL A C 1
ATOM 1702 O O . VAL A 1 238 ? 2.202 -15.033 -15.110 1.00 97.44 238 VAL A O 1
ATOM 1705 N N . VAL A 1 239 ? 4.190 -13.971 -15.044 1.00 98.38 239 VAL A N 1
ATOM 1706 C CA . VAL A 1 239 ? 4.463 -14.186 -13.622 1.00 98.38 239 VAL A CA 1
ATOM 1707 C C . VAL A 1 239 ? 3.923 -12.983 -12.854 1.00 98.38 239 VAL A C 1
ATOM 1709 O O . VAL A 1 239 ? 4.390 -11.859 -13.037 1.00 98.38 239 VAL A O 1
ATOM 1712 N N . GLU A 1 240 ? 2.930 -13.235 -12.010 1.00 97.31 240 GLU A N 1
ATOM 1713 C CA . GLU A 1 240 ? 2.210 -12.238 -11.219 1.00 97.31 240 GLU A CA 1
ATOM 1714 C C . GLU A 1 240 ? 2.817 -12.140 -9.817 1.00 97.31 240 GLU A C 1
ATOM 1716 O O . GLU A 1 240 ? 2.957 -13.151 -9.115 1.00 97.31 240 GLU A O 1
ATOM 1721 N N . LEU A 1 241 ? 3.149 -10.923 -9.395 1.00 94.94 241 LEU A N 1
ATOM 1722 C CA . LEU A 1 241 ? 3.736 -10.617 -8.097 1.00 94.94 241 LEU A CA 1
ATOM 1723 C C . LEU A 1 241 ? 2.763 -9.806 -7.242 1.00 94.94 241 LEU A C 1
ATOM 1725 O O . LEU A 1 241 ? 2.283 -8.746 -7.643 1.00 94.94 241 LEU A O 1
ATOM 1729 N N . ALA A 1 242 ? 2.533 -10.269 -6.018 1.00 89.12 242 ALA A N 1
ATOM 1730 C CA . ALA A 1 242 ? 1.790 -9.506 -5.025 1.00 89.12 242 ALA A CA 1
ATOM 1731 C C . ALA A 1 242 ? 2.594 -8.290 -4.522 1.00 89.12 242 ALA A C 1
ATOM 1733 O O . ALA A 1 242 ? 3.788 -8.129 -4.804 1.00 89.12 242 ALA A O 1
ATOM 1734 N N . ALA A 1 243 ? 1.941 -7.442 -3.728 1.00 84.19 243 ALA A N 1
ATOM 1735 C CA . ALA A 1 243 ? 2.618 -6.380 -2.995 1.00 84.19 243 ALA A CA 1
ATOM 1736 C C . ALA A 1 243 ? 3.684 -6.950 -2.034 1.00 84.19 243 ALA A C 1
ATOM 1738 O O . ALA A 1 243 ? 3.555 -8.055 -1.498 1.00 84.19 243 ALA A O 1
ATOM 1739 N N . GLY A 1 244 ? 4.743 -6.177 -1.814 1.00 83.75 244 GLY A N 1
ATOM 1740 C CA . GLY A 1 244 ? 5.861 -6.505 -0.937 1.00 83.75 244 GLY A CA 1
ATOM 1741 C C . GLY A 1 244 ? 7.215 -6.473 -1.643 1.00 83.75 244 GLY A C 1
ATOM 1742 O O . GLY A 1 244 ? 7.318 -6.273 -2.854 1.00 83.75 244 GLY A O 1
ATOM 1743 N N . THR A 1 245 ? 8.265 -6.700 -0.854 1.00 90.12 245 THR A N 1
ATOM 1744 C CA . THR A 1 245 ? 9.658 -6.681 -1.318 1.00 90.12 245 THR A CA 1
ATOM 1745 C C . THR A 1 245 ? 10.178 -8.093 -1.572 1.00 90.12 245 THR A C 1
ATOM 1747 O O . THR A 1 245 ? 9.989 -8.994 -0.748 1.00 90.12 245 THR A O 1
ATOM 1750 N N . PHE A 1 246 ? 10.844 -8.280 -2.705 1.00 93.75 246 PHE A N 1
ATOM 1751 C CA . PHE A 1 246 ? 11.471 -9.518 -3.154 1.00 93.75 246 PHE A CA 1
ATOM 1752 C C . PHE A 1 246 ? 12.969 -9.256 -3.316 1.00 93.75 246 PHE A C 1
ATOM 1754 O O . PHE A 1 246 ? 13.353 -8.415 -4.122 1.00 93.75 246 PHE A O 1
ATOM 1761 N N . LEU A 1 247 ? 13.809 -9.930 -2.525 1.00 95.00 247 LEU A N 1
ATOM 1762 C CA . LEU A 1 247 ? 15.267 -9.813 -2.621 1.00 95.00 247 LEU A CA 1
ATOM 1763 C C . LEU A 1 247 ? 15.789 -10.838 -3.633 1.00 95.00 247 LEU A C 1
ATOM 1765 O O . LEU A 1 247 ? 16.117 -11.966 -3.264 1.00 95.00 247 LEU A O 1
ATOM 1769 N N . GLU A 1 248 ? 15.812 -10.466 -4.908 1.00 96.62 248 GLU A N 1
ATOM 1770 C CA . GLU A 1 248 ? 16.135 -11.367 -6.012 1.00 96.62 248 GLU A CA 1
ATOM 1771 C C . GLU A 1 248 ? 16.614 -10.567 -7.235 1.00 96.62 248 GLU A C 1
ATOM 1773 O O . GLU A 1 248 ? 16.196 -9.433 -7.462 1.00 96.62 248 GLU A O 1
ATOM 1778 N N . GLY A 1 249 ? 17.494 -11.162 -8.038 1.00 96.88 249 GLY A N 1
ATOM 1779 C CA . GLY A 1 249 ? 17.744 -10.736 -9.413 1.00 96.88 249 GLY A CA 1
ATOM 1780 C C . GLY A 1 249 ? 17.297 -11.854 -10.343 1.00 96.88 249 GLY A C 1
ATOM 1781 O O . GLY A 1 249 ? 17.749 -12.988 -10.179 1.00 96.88 249 GLY A O 1
ATOM 1782 N N . VAL A 1 250 ? 16.412 -11.552 -11.292 1.00 98.19 250 VAL A N 1
ATOM 1783 C CA . VAL A 1 250 ? 15.744 -12.574 -12.114 1.00 98.19 250 VAL A CA 1
ATOM 1784 C C . VAL A 1 250 ? 16.228 -12.556 -13.555 1.00 98.19 250 VAL A C 1
ATOM 1786 O O . VAL A 1 250 ? 16.652 -11.520 -14.072 1.00 98.19 250 VAL A O 1
ATOM 1789 N N . THR A 1 251 ? 16.139 -13.703 -14.224 1.00 97.50 251 THR A N 1
ATOM 1790 C CA . THR A 1 251 ? 16.419 -13.838 -15.658 1.00 97.50 251 THR A CA 1
ATOM 1791 C C . THR A 1 251 ? 15.152 -14.265 -16.387 1.00 97.50 251 THR A C 1
ATOM 1793 O O . THR A 1 251 ? 14.715 -15.405 -16.243 1.00 97.50 251 THR A O 1
ATOM 1796 N N . LEU A 1 252 ? 14.552 -13.350 -17.155 1.00 96.12 252 LEU A N 1
ATOM 1797 C CA . LEU A 1 252 ? 13.352 -13.620 -17.945 1.00 96.12 252 LEU A CA 1
ATOM 1798 C C . LEU A 1 252 ? 13.696 -14.373 -19.227 1.00 96.12 252 LEU A C 1
ATOM 1800 O O . LEU A 1 252 ? 14.551 -13.946 -20.007 1.00 96.12 252 LEU A O 1
ATOM 1804 N N . ARG A 1 253 ? 12.953 -15.457 -19.463 1.00 93.38 253 ARG A N 1
ATOM 1805 C CA . ARG A 1 253 ? 12.951 -16.191 -20.731 1.00 93.38 253 ARG A CA 1
ATOM 1806 C C . ARG A 1 253 ? 12.272 -15.362 -21.830 1.00 93.38 253 ARG A C 1
ATOM 1808 O O . ARG A 1 253 ? 11.373 -14.574 -21.517 1.00 93.38 253 ARG A O 1
ATOM 1815 N N . PRO A 1 254 ? 12.614 -15.577 -23.114 1.00 91.38 254 PRO A N 1
ATOM 1816 C CA . PRO A 1 254 ? 11.967 -14.885 -24.224 1.00 91.38 254 PRO A CA 1
ATOM 1817 C C . PRO A 1 254 ? 10.443 -15.058 -24.192 1.00 91.38 254 PRO A C 1
ATOM 1819 O O . PRO A 1 254 ? 9.940 -16.177 -24.095 1.00 91.38 254 PRO A O 1
ATOM 1822 N N . GLY A 1 255 ? 9.709 -13.947 -24.263 1.00 91.75 255 GLY A N 1
ATOM 1823 C CA . GLY A 1 255 ? 8.244 -13.933 -24.267 1.00 91.75 255 GLY A CA 1
ATOM 1824 C C . GLY A 1 255 ? 7.578 -14.160 -22.904 1.00 91.75 255 GLY A C 1
ATOM 1825 O O . GLY A 1 255 ? 6.357 -14.068 -22.825 1.00 91.75 255 GLY A O 1
ATOM 1826 N N . VAL A 1 256 ? 8.330 -14.429 -21.831 1.00 95.50 256 VAL A N 1
ATOM 1827 C CA . VAL A 1 256 ? 7.785 -14.474 -20.461 1.00 95.50 256 VAL A CA 1
ATOM 1828 C C . VAL A 1 256 ? 7.763 -13.061 -19.888 1.00 95.50 256 VAL A C 1
ATOM 1830 O O . VAL A 1 256 ? 8.750 -12.329 -19.998 1.00 95.50 256 VAL A O 1
ATOM 1833 N N . SER A 1 257 ? 6.641 -12.675 -19.283 1.00 96.62 257 SER A N 1
ATOM 1834 C CA . SER A 1 257 ? 6.442 -11.345 -18.700 1.00 96.62 257 SER A CA 1
ATOM 1835 C C . SER A 1 257 ? 6.374 -11.385 -17.175 1.00 96.62 257 SER A C 1
ATOM 1837 O O . SER A 1 257 ? 6.014 -12.399 -16.580 1.00 96.62 257 SER A O 1
ATOM 1839 N N . LEU A 1 258 ? 6.709 -10.259 -16.549 1.00 98.19 258 LEU A N 1
ATOM 1840 C CA . LEU A 1 258 ? 6.644 -10.036 -15.110 1.00 98.19 258 LEU A CA 1
ATOM 1841 C C . LEU A 1 258 ? 5.687 -8.878 -14.821 1.00 98.19 258 LEU A C 1
ATOM 1843 O O . LEU A 1 258 ? 5.838 -7.787 -15.382 1.00 98.19 258 LEU A O 1
ATOM 1847 N N . HIS A 1 259 ? 4.722 -9.104 -13.938 1.00 97.88 259 HIS A N 1
ATOM 1848 C CA . HIS A 1 259 ? 3.723 -8.114 -13.555 1.00 97.88 259 HIS A CA 1
ATOM 1849 C C . HIS A 1 259 ? 3.654 -7.990 -12.035 1.00 97.88 259 HIS A C 1
ATOM 1851 O O . HIS A 1 259 ? 3.566 -8.995 -11.337 1.00 97.88 259 HIS A O 1
ATOM 1857 N N . GLY A 1 260 ? 3.736 -6.769 -11.515 1.00 96.31 260 GLY A N 1
ATOM 1858 C CA . GLY A 1 260 ? 3.562 -6.485 -10.095 1.00 96.31 260 GLY A CA 1
ATOM 1859 C C . GLY A 1 260 ? 2.192 -5.911 -9.761 1.00 96.31 260 GLY A C 1
ATOM 1860 O O . GLY A 1 260 ? 1.437 -5.481 -10.629 1.00 96.31 260 GLY A O 1
ATOM 1861 N N . ALA A 1 261 ? 1.893 -5.849 -8.466 1.00 90.31 261 ALA A N 1
ATOM 1862 C CA . ALA A 1 261 ? 0.650 -5.290 -7.952 1.00 90.31 261 ALA A CA 1
ATOM 1863 C C . ALA A 1 261 ? 0.568 -3.763 -8.100 1.00 90.31 261 ALA A C 1
ATOM 1865 O O . ALA A 1 261 ? -0.497 -3.202 -7.882 1.00 90.31 261 ALA A O 1
ATOM 1866 N N . GLY A 1 262 ? 1.669 -3.083 -8.429 1.00 91.06 262 GLY A N 1
ATOM 1867 C CA . GLY A 1 262 ? 1.734 -1.637 -8.611 1.00 91.06 262 GLY A CA 1
ATOM 1868 C C . GLY A 1 262 ? 3.154 -1.098 -8.406 1.00 91.06 262 GLY A C 1
ATOM 1869 O O . GLY A 1 262 ? 3.902 -1.642 -7.585 1.00 91.06 262 GLY A O 1
ATOM 1870 N N . PRO A 1 263 ? 3.537 0.002 -9.087 1.00 91.94 263 PRO A N 1
ATOM 1871 C CA . PRO A 1 263 ? 4.879 0.581 -8.989 1.00 91.94 263 PRO A CA 1
ATOM 1872 C C . PRO A 1 263 ? 5.274 0.949 -7.553 1.00 91.94 263 PRO A C 1
ATOM 1874 O O . PRO A 1 263 ? 6.430 0.783 -7.190 1.00 91.94 263 PRO A O 1
ATOM 1877 N N . GLY A 1 264 ? 4.328 1.385 -6.715 1.00 89.06 264 GLY A N 1
ATOM 1878 C CA . GLY A 1 264 ? 4.568 1.682 -5.296 1.00 89.06 264 GLY A CA 1
ATOM 1879 C C . GLY A 1 264 ? 4.332 0.513 -4.330 1.00 89.06 264 GLY A C 1
ATOM 1880 O O . GLY A 1 264 ? 4.449 0.708 -3.126 1.00 89.06 264 GLY A O 1
ATOM 1881 N N . LEU A 1 265 ? 3.956 -0.674 -4.825 1.00 87.06 265 LEU A N 1
ATOM 1882 C CA . LEU A 1 265 ? 3.517 -1.804 -3.994 1.00 87.06 265 LEU A CA 1
ATOM 1883 C C . LEU A 1 265 ? 4.426 -3.027 -4.104 1.00 87.06 265 LEU A C 1
ATOM 1885 O O . LEU A 1 265 ? 4.683 -3.686 -3.100 1.00 87.06 265 LEU A O 1
ATOM 1889 N N . THR A 1 266 ? 4.903 -3.348 -5.306 1.00 93.50 266 THR A N 1
ATOM 1890 C CA . THR A 1 266 ? 5.798 -4.486 -5.550 1.00 93.50 266 THR A CA 1
ATOM 1891 C C . THR A 1 266 ? 7.215 -3.973 -5.765 1.00 93.50 266 THR A C 1
ATOM 1893 O O . THR A 1 266 ? 7.454 -3.184 -6.677 1.00 93.50 266 THR A O 1
ATOM 1896 N N . VAL A 1 267 ? 8.167 -4.437 -4.954 1.00 96.12 267 VAL A N 1
ATOM 1897 C CA . VAL A 1 267 ? 9.580 -4.044 -5.050 1.00 96.12 267 VAL A CA 1
ATOM 1898 C C . VAL A 1 267 ? 10.440 -5.272 -5.316 1.00 96.12 267 VAL A C 1
ATOM 1900 O O . VAL A 1 267 ? 10.511 -6.168 -4.482 1.00 96.12 267 VAL A O 1
ATOM 1903 N N . LEU A 1 268 ? 11.139 -5.292 -6.448 1.00 98.00 268 LEU A N 1
ATOM 1904 C CA . LEU A 1 268 ? 12.233 -6.220 -6.714 1.00 98.00 268 LEU A CA 1
ATOM 1905 C C . LEU A 1 268 ? 13.553 -5.545 -6.319 1.00 98.00 268 LEU A C 1
ATOM 1907 O O . LEU A 1 268 ? 14.054 -4.667 -7.027 1.00 98.00 268 LEU A O 1
ATOM 1911 N N . ASP A 1 269 ? 14.080 -5.918 -5.154 1.00 97.31 269 ASP A N 1
ATOM 1912 C CA . ASP A 1 269 ? 15.367 -5.452 -4.643 1.00 97.31 269 ASP A CA 1
ATOM 1913 C C . ASP A 1 269 ? 16.472 -6.415 -5.085 1.00 97.31 269 ASP A C 1
ATOM 1915 O O . ASP A 1 269 ? 16.578 -7.547 -4.627 1.00 97.31 269 ASP A O 1
ATOM 1919 N N . ALA A 1 270 ? 17.322 -5.941 -5.980 1.00 97.62 270 ALA A N 1
ATOM 1920 C CA . ALA A 1 270 ? 18.424 -6.673 -6.570 1.00 97.62 270 ALA A CA 1
ATOM 1921 C C . ALA A 1 270 ? 19.770 -6.317 -5.928 1.00 97.62 270 ALA A C 1
ATOM 1923 O O . ALA A 1 270 ? 20.829 -6.477 -6.542 1.00 97.62 270 ALA A O 1
ATOM 1924 N N . THR A 1 271 ? 19.777 -5.808 -4.694 1.00 96.00 271 THR A N 1
ATOM 1925 C CA . THR A 1 271 ? 21.015 -5.538 -3.955 1.00 96.00 271 THR A CA 1
ATOM 1926 C C . THR A 1 271 ? 21.894 -6.791 -3.892 1.00 96.00 271 THR A C 1
ATOM 1928 O O . THR A 1 271 ? 21.501 -7.826 -3.367 1.00 96.00 271 THR A O 1
ATOM 1931 N N . GLY A 1 272 ? 23.110 -6.689 -4.437 1.00 95.44 272 GLY A N 1
ATOM 1932 C CA . GLY A 1 272 ? 24.054 -7.808 -4.541 1.00 95.44 272 GLY A CA 1
ATOM 1933 C C . GLY A 1 272 ? 23.971 -8.617 -5.844 1.00 95.44 272 GLY A C 1
ATOM 1934 O O . GLY A 1 272 ? 24.821 -9.479 -6.054 1.00 95.44 272 GLY A O 1
ATOM 1935 N N . PHE A 1 273 ? 23.025 -8.316 -6.739 1.00 96.94 273 PHE A N 1
ATOM 1936 C CA . PHE A 1 273 ? 22.852 -8.992 -8.029 1.00 96.94 273 PHE A CA 1
ATOM 1937 C C . PHE A 1 273 ? 23.375 -8.158 -9.214 1.00 96.94 273 PHE A C 1
ATOM 1939 O O . PHE A 1 273 ? 23.582 -6.944 -9.126 1.00 96.94 273 PHE A O 1
ATOM 1946 N N . ALA A 1 274 ? 23.608 -8.820 -10.354 1.00 95.62 274 ALA A N 1
ATOM 1947 C CA . ALA A 1 274 ? 24.103 -8.174 -11.574 1.00 95.62 274 ALA A CA 1
ATOM 1948 C C . ALA A 1 274 ? 23.060 -7.247 -12.225 1.00 95.62 274 ALA A C 1
ATOM 1950 O O . ALA A 1 274 ? 23.421 -6.211 -12.779 1.00 95.62 274 ALA A O 1
ATOM 1951 N N . ALA A 1 275 ? 21.780 -7.594 -12.124 1.00 97.25 275 ALA A N 1
ATOM 1952 C CA . ALA A 1 275 ? 20.659 -6.748 -12.504 1.00 97.25 275 ALA A CA 1
ATOM 1953 C C . ALA A 1 275 ? 19.407 -7.156 -11.718 1.00 97.25 275 ALA A C 1
ATOM 1955 O O . ALA A 1 275 ? 19.348 -8.291 -11.239 1.00 97.25 275 ALA A O 1
ATOM 1956 N N . ALA A 1 276 ? 18.414 -6.268 -11.616 1.00 97.75 276 ALA A N 1
ATOM 1957 C CA . ALA A 1 276 ? 17.098 -6.661 -11.110 1.00 97.75 276 ALA A CA 1
ATOM 1958 C C . ALA A 1 276 ? 16.376 -7.569 -12.103 1.00 97.75 276 ALA A C 1
ATOM 1960 O O . ALA A 1 276 ? 15.899 -8.635 -11.724 1.00 97.75 276 ALA A O 1
ATOM 1961 N N . VAL A 1 277 ? 16.390 -7.202 -13.385 1.00 98.31 277 VAL A N 1
ATOM 1962 C CA . VAL A 1 277 ? 15.893 -8.051 -14.470 1.00 98.31 277 VAL A CA 1
ATOM 1963 C C . VAL A 1 277 ? 16.967 -8.211 -15.538 1.00 98.31 277 VAL A C 1
ATOM 1965 O O . VAL A 1 277 ? 17.432 -7.234 -16.122 1.00 98.31 277 VAL A O 1
ATOM 1968 N N . THR A 1 278 ? 17.339 -9.451 -15.829 1.00 97.50 278 THR A N 1
ATOM 1969 C CA . THR A 1 278 ? 18.116 -9.825 -17.015 1.00 97.50 278 THR A CA 1
ATOM 1970 C C . THR A 1 278 ? 17.164 -10.410 -18.049 1.00 97.50 278 THR A C 1
ATOM 1972 O O . THR A 1 278 ? 16.322 -11.234 -17.703 1.00 97.50 278 THR A O 1
ATOM 1975 N N . LEU A 1 279 ? 17.272 -9.999 -19.309 1.00 94.50 279 LEU A N 1
ATOM 1976 C CA . LEU A 1 279 ? 16.477 -10.563 -20.399 1.00 94.50 279 LEU A CA 1
ATOM 1977 C C . LEU A 1 279 ? 17.339 -11.513 -21.222 1.00 94.50 279 LEU A C 1
ATOM 1979 O O . LEU A 1 279 ? 18.428 -11.147 -21.673 1.00 94.50 279 LEU A O 1
ATOM 1983 N N . GLU A 1 280 ? 16.848 -12.727 -21.440 1.00 91.31 280 GLU A N 1
ATOM 1984 C CA . GLU A 1 280 ? 17.455 -13.639 -22.402 1.00 91.31 280 GLU A CA 1
ATOM 1985 C C . GLU A 1 280 ? 17.212 -13.153 -23.836 1.00 91.31 280 GLU A C 1
ATOM 1987 O O . GLU A 1 280 ? 16.182 -12.556 -24.154 1.00 91.31 280 GLU A O 1
ATOM 1992 N N . ALA A 1 281 ? 18.177 -13.414 -24.721 1.00 82.88 281 ALA A N 1
ATOM 1993 C CA . ALA A 1 281 ? 18.096 -12.991 -26.113 1.00 82.88 281 ALA A CA 1
ATOM 1994 C C . ALA A 1 281 ? 16.852 -13.577 -26.801 1.00 82.88 281 ALA A C 1
ATOM 1996 O O . ALA A 1 281 ? 16.636 -14.790 -26.795 1.00 82.88 281 ALA A O 1
ATOM 1997 N N . SER A 1 282 ? 16.071 -12.707 -27.436 1.00 76.31 282 SER A N 1
ATOM 1998 C CA . SER A 1 282 ? 14.878 -13.054 -28.205 1.00 76.31 282 SER A CA 1
ATOM 1999 C C . SER A 1 282 ? 15.092 -12.829 -29.700 1.00 76.31 282 SER A C 1
ATOM 2001 O O . SER A 1 282 ? 15.933 -12.031 -30.118 1.00 76.31 282 SER A O 1
ATOM 2003 N N . ASP A 1 283 ? 14.332 -13.549 -30.528 1.00 70.75 283 ASP A N 1
ATOM 2004 C CA . ASP A 1 283 ? 14.213 -13.189 -31.938 1.00 70.75 283 ASP A CA 1
ATOM 2005 C C . ASP A 1 283 ? 13.359 -11.918 -32.105 1.00 70.75 283 ASP A C 1
ATOM 2007 O O . ASP A 1 283 ? 12.705 -11.450 -31.174 1.00 70.75 283 ASP A O 1
ATOM 2011 N N . ALA A 1 284 ? 13.365 -11.335 -33.305 1.00 64.19 284 ALA A N 1
ATOM 2012 C CA . ALA A 1 284 ? 12.638 -10.099 -33.604 1.00 64.19 284 ALA A CA 1
ATOM 2013 C C . ALA A 1 284 ? 11.099 -10.249 -33.618 1.00 64.19 284 ALA A C 1
ATOM 2015 O O . ALA A 1 284 ? 10.409 -9.315 -34.025 1.00 64.19 284 ALA A O 1
ATOM 2016 N N . SER A 1 285 ? 10.546 -11.409 -33.241 1.00 70.19 285 SER A N 1
ATOM 2017 C CA . SER A 1 285 ? 9.102 -11.629 -33.268 1.00 70.19 285 SER A CA 1
ATOM 2018 C C . SER A 1 285 ? 8.412 -11.044 -32.033 1.00 70.19 285 SER A C 1
ATOM 2020 O O . SER A 1 285 ? 8.944 -11.050 -30.923 1.00 70.19 285 SER A O 1
ATOM 2022 N N . GLU A 1 286 ? 7.193 -10.539 -32.224 1.00 66.19 286 GLU A N 1
ATOM 2023 C CA . GLU A 1 286 ? 6.395 -9.910 -31.164 1.00 66.19 286 GLU A CA 1
ATOM 2024 C C . GLU A 1 286 ? 6.056 -10.893 -30.027 1.00 66.19 286 GLU A C 1
ATOM 2026 O O . GLU A 1 286 ? 6.013 -10.500 -28.866 1.00 66.19 286 GLU A O 1
ATOM 2031 N N . GLY A 1 287 ? 5.924 -12.190 -30.338 1.00 66.50 287 GLY A N 1
ATOM 2032 C CA . GLY A 1 287 ? 5.692 -13.256 -29.354 1.00 66.50 287 GLY A CA 1
ATOM 2033 C C . GLY A 1 287 ? 6.897 -13.585 -28.463 1.00 66.50 287 GLY A C 1
ATOM 2034 O O . GLY A 1 287 ? 6.732 -14.258 -27.450 1.00 66.50 287 GLY A O 1
ATOM 2035 N N . SER A 1 288 ? 8.091 -13.096 -28.806 1.00 74.81 288 SER A N 1
ATOM 2036 C CA . SER A 1 288 ? 9.313 -13.280 -28.013 1.00 74.81 288 SER A CA 1
ATOM 2037 C C . SER A 1 288 ? 9.641 -12.070 -27.130 1.00 74.81 288 SER A C 1
ATOM 2039 O O . SER A 1 288 ? 10.677 -12.059 -26.459 1.00 74.81 288 SER A O 1
ATOM 2041 N N . ARG A 1 289 ? 8.793 -11.032 -27.129 1.00 87.06 289 ARG A N 1
ATOM 2042 C CA . ARG A 1 289 ? 9.000 -9.810 -26.347 1.00 87.06 289 ARG A CA 1
ATOM 2043 C C . ARG A 1 289 ? 8.544 -10.008 -24.902 1.00 87.06 289 ARG A C 1
ATOM 2045 O O . ARG A 1 289 ? 7.369 -10.245 -24.643 1.00 87.06 289 ARG A O 1
ATOM 2052 N N . SER A 1 290 ? 9.466 -9.840 -23.964 1.00 93.19 290 SER A N 1
ATOM 2053 C CA . SER A 1 290 ? 9.157 -9.851 -22.532 1.00 93.19 290 SER A CA 1
ATOM 2054 C C . SER A 1 290 ? 8.683 -8.473 -22.072 1.00 93.19 290 SER A C 1
ATOM 2056 O O . SER A 1 290 ? 9.261 -7.450 -22.455 1.00 93.19 290 SER A O 1
ATOM 2058 N N . THR A 1 291 ? 7.647 -8.448 -21.232 1.00 96.00 291 THR A N 1
ATOM 2059 C CA . THR A 1 291 ? 7.140 -7.218 -20.610 1.00 96.00 291 THR A CA 1
ATOM 2060 C C . THR A 1 291 ? 7.419 -7.229 -19.112 1.00 96.00 291 THR A C 1
ATOM 2062 O O . THR A 1 291 ? 7.179 -8.230 -18.445 1.00 96.00 291 THR A O 1
ATOM 2065 N N . VAL A 1 292 ? 7.909 -6.114 -18.576 1.00 98.44 292 VAL A N 1
ATOM 2066 C CA . VAL A 1 292 ? 8.052 -5.874 -17.133 1.00 98.44 292 VAL A CA 1
ATOM 2067 C C . VAL A 1 292 ? 7.113 -4.732 -16.774 1.00 98.44 292 VAL A C 1
ATOM 2069 O O . VAL A 1 292 ? 7.205 -3.664 -17.381 1.00 98.44 292 VAL A O 1
ATOM 2072 N N . SER A 1 293 ? 6.185 -4.941 -15.837 1.00 98.31 293 SER A N 1
ATOM 2073 C CA . SER A 1 293 ? 5.145 -3.940 -15.581 1.00 98.31 293 SER A CA 1
ATOM 2074 C C . SER A 1 293 ? 4.639 -3.850 -14.147 1.00 98.31 293 SER A C 1
ATOM 2076 O O . SER A 1 293 ? 4.601 -4.852 -13.443 1.00 98.31 293 SER A O 1
ATOM 2078 N N . ASN A 1 294 ? 4.225 -2.649 -13.726 1.00 97.06 294 ASN A N 1
ATOM 2079 C CA . ASN A 1 294 ? 3.614 -2.380 -12.415 1.00 97.06 294 ASN A CA 1
ATOM 2080 C C . ASN A 1 294 ? 4.474 -2.784 -11.199 1.00 97.06 294 ASN A C 1
ATOM 2082 O O . ASN A 1 294 ? 3.972 -3.353 -10.230 1.00 97.06 294 ASN A O 1
ATOM 2086 N N . LEU A 1 295 ? 5.773 -2.478 -11.210 1.00 97.94 295 LEU A N 1
ATOM 2087 C CA . LEU A 1 295 ? 6.650 -2.709 -10.056 1.00 97.94 295 LEU A CA 1
ATOM 2088 C C . LEU A 1 295 ? 7.808 -1.708 -9.976 1.00 97.94 295 LEU A C 1
ATOM 2090 O O . LEU A 1 295 ? 8.094 -0.978 -10.924 1.00 97.94 295 LEU A O 1
ATOM 2094 N N . THR A 1 296 ? 8.498 -1.711 -8.840 1.00 98.50 296 THR A N 1
ATOM 2095 C CA . THR A 1 296 ? 9.787 -1.045 -8.642 1.00 98.50 296 THR A CA 1
ATOM 2096 C C . THR A 1 296 ? 10.938 -2.036 -8.803 1.00 98.50 296 THR A C 1
ATOM 2098 O O . THR A 1 296 ? 10.924 -3.111 -8.207 1.00 98.50 296 THR A O 1
ATOM 2101 N N . LEU A 1 297 ? 11.970 -1.641 -9.546 1.00 98.62 297 LEU A N 1
ATOM 2102 C CA . LEU A 1 297 ? 13.280 -2.280 -9.619 1.00 98.62 297 LEU A CA 1
ATOM 2103 C C . LEU A 1 297 ? 14.291 -1.415 -8.862 1.00 98.62 297 LEU A C 1
ATOM 2105 O O . LEU A 1 297 ? 14.480 -0.241 -9.189 1.00 98.62 297 LEU A O 1
ATOM 2109 N N . LYS A 1 298 ? 14.958 -1.986 -7.861 1.00 96.25 298 LYS A N 1
ATOM 2110 C CA . LYS A 1 298 ? 15.931 -1.265 -7.035 1.00 96.25 298 LYS A CA 1
ATOM 2111 C C . LYS A 1 298 ? 17.170 -2.102 -6.791 1.00 96.25 298 LYS A C 1
ATOM 2113 O O . LYS A 1 298 ? 17.098 -3.321 -6.746 1.00 96.25 298 LYS A O 1
ATOM 2118 N N . GLY A 1 299 ? 18.303 -1.445 -6.561 1.00 88.19 299 GLY A N 1
ATOM 2119 C CA . GLY A 1 299 ? 19.548 -2.141 -6.259 1.00 88.19 299 GLY A CA 1
ATOM 2120 C C . GLY A 1 299 ? 20.095 -2.882 -7.482 1.00 88.19 299 GLY A C 1
ATOM 2121 O O . GLY A 1 299 ? 19.572 -2.790 -8.588 1.00 88.19 299 GLY A O 1
ATOM 2122 N N . GLY A 1 300 ? 21.210 -3.581 -7.306 1.00 95.00 300 GLY A N 1
ATOM 2123 C CA . GLY A 1 300 ? 21.886 -4.297 -8.392 1.00 95.00 300 GLY A CA 1
ATOM 2124 C C . GLY A 1 300 ? 22.778 -3.414 -9.268 1.00 95.00 300 GLY A C 1
ATOM 2125 O O . GLY A 1 300 ? 22.805 -2.189 -9.139 1.00 95.00 300 GLY A O 1
ATOM 2126 N N . ALA A 1 301 ? 23.579 -4.043 -10.133 1.00 96.25 301 ALA A N 1
ATOM 2127 C CA . ALA A 1 301 ? 24.493 -3.328 -11.032 1.00 96.25 301 ALA A CA 1
ATOM 2128 C C . ALA A 1 301 ? 23.806 -2.737 -12.281 1.00 96.25 301 ALA A C 1
ATOM 2130 O O . ALA A 1 301 ? 24.400 -1.900 -12.955 1.00 96.25 301 ALA A O 1
ATOM 2131 N N . ALA A 1 302 ? 22.561 -3.118 -12.561 1.00 97.25 302 ALA A N 1
ATOM 2132 C CA . ALA A 1 302 ? 21.655 -2.475 -13.510 1.00 97.25 302 ALA A CA 1
ATOM 2133 C C . ALA A 1 302 ? 20.202 -2.690 -13.052 1.00 97.25 302 ALA A C 1
ATOM 2135 O O . ALA A 1 302 ? 19.921 -3.670 -12.362 1.00 97.25 302 ALA A O 1
ATOM 2136 N N . GLY A 1 303 ? 19.272 -1.820 -13.446 1.00 97.62 303 GLY A N 1
ATOM 2137 C CA . GLY A 1 303 ? 17.844 -2.105 -13.250 1.00 97.62 303 GLY A CA 1
ATOM 2138 C C . GLY A 1 303 ? 17.397 -3.213 -14.198 1.00 97.62 303 GLY A C 1
ATOM 2139 O O . GLY A 1 303 ? 17.034 -4.307 -13.770 1.00 97.62 303 GLY A O 1
ATOM 2140 N N . VAL A 1 304 ? 17.536 -2.958 -15.499 1.00 98.06 304 VAL A N 1
ATOM 2141 C CA . VAL A 1 304 ? 17.317 -3.947 -16.557 1.00 98.06 304 VAL A CA 1
ATOM 2142 C C . VAL A 1 304 ? 18.575 -4.125 -17.393 1.00 98.06 304 VAL A C 1
ATOM 2144 O O . VAL A 1 304 ? 19.114 -3.157 -17.929 1.00 98.06 304 VAL A O 1
ATOM 2147 N N . TRP A 1 305 ? 19.011 -5.372 -17.559 1.00 96.69 305 TRP A N 1
ATOM 2148 C CA . TRP A 1 305 ? 20.013 -5.765 -18.544 1.00 96.69 305 TRP A CA 1
ATOM 2149 C C . TRP A 1 305 ? 19.327 -6.536 -19.673 1.00 96.69 305 TRP A C 1
ATOM 2151 O O . TRP A 1 305 ? 19.002 -7.710 -19.529 1.00 96.69 305 TRP A O 1
ATOM 2161 N N . GLY A 1 306 ? 19.132 -5.879 -20.819 1.00 91.38 306 GLY A N 1
ATOM 2162 C CA . GLY A 1 306 ? 18.448 -6.470 -21.971 1.00 91.38 306 GLY A CA 1
ATOM 2163 C C . GLY A 1 306 ? 19.351 -7.137 -23.012 1.00 91.38 306 GLY A C 1
ATOM 2164 O O . GLY A 1 306 ? 18.877 -7.966 -23.779 1.00 91.38 306 GLY A O 1
ATOM 2165 N N . GLY A 1 307 ? 20.645 -6.797 -23.079 1.00 91.00 307 GLY A N 1
ATOM 2166 C CA . GLY A 1 307 ? 21.523 -7.321 -24.133 1.00 91.00 307 GLY A CA 1
ATOM 2167 C C . GLY A 1 307 ? 20.931 -7.008 -25.512 1.00 91.00 307 GLY A C 1
ATOM 2168 O O . GLY A 1 307 ? 20.625 -5.853 -25.786 1.00 91.00 307 GLY A O 1
ATOM 2169 N N . VAL A 1 308 ? 20.723 -8.017 -26.356 1.00 90.31 308 VAL A N 1
ATOM 2170 C CA . VAL A 1 308 ? 20.072 -7.860 -27.674 1.00 90.31 308 VAL A CA 1
ATOM 2171 C C . VAL A 1 308 ? 18.583 -8.241 -27.679 1.00 90.31 308 VAL A C 1
ATOM 2173 O O . VAL A 1 308 ? 18.003 -8.415 -28.748 1.00 90.31 308 VAL A O 1
ATOM 2176 N N . ALA A 1 309 ? 17.972 -8.424 -26.506 1.00 90.00 309 ALA A N 1
ATOM 2177 C CA . ALA A 1 309 ? 16.580 -8.839 -26.372 1.00 90.00 309 ALA A CA 1
ATOM 2178 C C . ALA A 1 309 ? 15.590 -7.698 -26.647 1.00 90.00 309 ALA A C 1
ATOM 2180 O O . ALA A 1 309 ? 15.875 -6.522 -26.417 1.00 90.00 309 ALA A O 1
ATOM 2181 N N . ASN A 1 310 ? 14.386 -8.073 -27.074 1.00 88.94 310 ASN A N 1
ATOM 2182 C CA . ASN A 1 310 ? 13.247 -7.169 -27.174 1.00 88.94 310 ASN A CA 1
ATOM 2183 C C . ASN A 1 310 ? 12.534 -7.040 -25.827 1.00 88.94 310 ASN A C 1
ATOM 2185 O O . ASN A 1 310 ? 12.120 -8.047 -25.245 1.00 88.94 310 ASN A O 1
ATOM 2189 N N . ALA A 1 311 ? 12.338 -5.805 -25.372 1.00 89.31 311 ALA A N 1
ATOM 2190 C CA . ALA A 1 311 ? 11.820 -5.502 -24.046 1.00 89.31 311 ALA A CA 1
ATOM 2191 C C . ALA A 1 311 ? 10.763 -4.402 -24.085 1.00 89.31 311 ALA A C 1
ATOM 2193 O O . ALA A 1 311 ? 10.934 -3.389 -24.769 1.00 89.31 311 ALA A O 1
ATOM 2194 N N . ARG A 1 312 ? 9.714 -4.572 -23.279 1.00 95.19 312 ARG A N 1
ATOM 2195 C CA . ARG A 1 312 ? 8.771 -3.504 -22.950 1.00 95.19 312 ARG A CA 1
ATOM 2196 C C . ARG A 1 312 ? 8.731 -3.292 -21.444 1.00 95.19 312 ARG A C 1
ATOM 2198 O O . ARG A 1 312 ? 8.572 -4.250 -20.691 1.00 95.19 312 ARG A O 1
ATOM 2205 N N . LEU A 1 313 ? 8.867 -2.047 -21.011 1.00 98.25 313 LEU A N 1
ATOM 2206 C CA . LEU A 1 313 ? 8.646 -1.656 -19.624 1.00 98.25 313 LEU A CA 1
ATOM 2207 C C . LEU A 1 313 ? 7.446 -0.722 -19.562 1.00 98.25 313 LEU A C 1
ATOM 2209 O O . LEU A 1 313 ? 7.408 0.280 -20.280 1.00 98.25 313 LEU A O 1
ATOM 2213 N N . GLU A 1 314 ? 6.498 -1.044 -18.687 1.00 97.88 314 GLU A N 1
ATOM 2214 C CA . GLU A 1 314 ? 5.292 -0.243 -18.484 1.00 97.88 314 GLU A CA 1
ATOM 2215 C C . GLU A 1 314 ? 5.013 -0.009 -17.014 1.00 97.88 314 GLU A C 1
ATOM 2217 O O . GLU A 1 314 ? 4.897 -0.965 -16.256 1.00 97.88 314 GLU A O 1
ATOM 2222 N N . ASN A 1 315 ? 4.840 1.241 -16.595 1.00 98.19 315 ASN A N 1
ATOM 2223 C CA . ASN A 1 315 ? 4.485 1.529 -15.205 1.00 98.19 315 ASN A CA 1
ATOM 2224 C C . ASN A 1 315 ? 5.529 0.993 -14.213 1.00 98.19 315 ASN A C 1
ATOM 2226 O O . ASN A 1 315 ? 5.207 0.394 -13.186 1.00 98.19 315 ASN A O 1
ATOM 2230 N N . VAL A 1 316 ? 6.806 1.179 -14.563 1.00 98.75 316 VAL A N 1
ATOM 2231 C CA . VAL A 1 316 ? 7.955 0.681 -13.800 1.00 98.75 316 VAL A CA 1
ATOM 2232 C C . VAL A 1 316 ? 8.739 1.843 -13.211 1.00 98.75 316 VAL A C 1
ATOM 2234 O O . VAL A 1 316 ? 9.095 2.788 -13.918 1.00 98.75 316 VAL A O 1
ATOM 2237 N N . VAL A 1 317 ? 9.058 1.742 -11.924 1.00 98.81 317 VAL A N 1
ATOM 2238 C CA . VAL A 1 317 ? 10.077 2.579 -11.282 1.00 98.81 317 VAL A CA 1
ATOM 2239 C C . VAL A 1 317 ? 11.406 1.835 -11.332 1.00 98.81 317 VAL A C 1
ATOM 2241 O O . VAL A 1 317 ? 11.472 0.669 -10.962 1.00 98.81 317 VAL A O 1
ATOM 2244 N N . ILE A 1 318 ? 12.480 2.496 -11.747 1.00 98.81 318 ILE A N 1
ATOM 2245 C CA . ILE A 1 318 ? 13.849 2.000 -11.617 1.00 98.81 318 ILE A CA 1
ATOM 2246 C C . ILE A 1 318 ? 14.620 3.016 -10.795 1.00 98.81 318 ILE A C 1
ATOM 2248 O O . ILE A 1 318 ? 14.767 4.163 -11.220 1.00 98.81 318 ILE A O 1
ATOM 2252 N N . CYS A 1 319 ? 15.106 2.620 -9.622 1.00 97.94 319 CYS A N 1
ATOM 2253 C CA . CYS A 1 319 ? 15.786 3.563 -8.748 1.00 97.94 319 CYS A CA 1
ATOM 2254 C C . CYS A 1 319 ? 16.986 2.993 -7.999 1.00 97.94 319 CYS A C 1
ATOM 2256 O O . CYS A 1 319 ? 17.043 1.813 -7.654 1.00 97.94 319 CYS A O 1
ATOM 2258 N N . ARG A 1 320 ? 17.962 3.864 -7.712 1.00 96.25 320 ARG A N 1
ATOM 2259 C CA . ARG A 1 320 ? 19.119 3.552 -6.849 1.00 96.25 320 ARG A CA 1
ATOM 2260 C C . ARG A 1 320 ? 19.881 2.288 -7.258 1.00 96.25 320 ARG A C 1
ATOM 2262 O O . ARG A 1 320 ? 20.292 1.493 -6.412 1.00 96.25 320 ARG A O 1
ATOM 2269 N N . VAL A 1 321 ? 20.070 2.097 -8.558 1.00 97.38 321 VAL A N 1
ATOM 2270 C CA . VAL A 1 321 ? 20.906 1.018 -9.094 1.00 97.38 321 VAL A CA 1
ATOM 2271 C C . VAL A 1 321 ? 22.360 1.488 -9.204 1.00 97.38 321 VAL A C 1
ATOM 2273 O O . VAL A 1 321 ? 22.637 2.663 -9.457 1.00 97.38 321 VAL A O 1
ATOM 2276 N N . ASN A 1 322 ? 23.313 0.569 -9.041 1.00 97.25 322 ASN A N 1
ATOM 2277 C CA . ASN A 1 322 ? 24.752 0.869 -9.067 1.00 97.25 322 ASN A CA 1
ATOM 2278 C C . ASN A 1 322 ? 25.315 1.082 -10.487 1.00 97.25 322 ASN A C 1
ATOM 2280 O O . ASN A 1 322 ? 26.502 1.350 -10.658 1.00 97.25 322 ASN A O 1
ATOM 2284 N N . GLY A 1 323 ? 24.483 0.952 -11.518 1.00 96.75 323 GLY A N 1
ATOM 2285 C CA . GLY A 1 323 ? 24.863 1.197 -12.905 1.00 96.75 323 GLY A CA 1
ATOM 2286 C C . GLY A 1 323 ? 23.802 1.983 -13.652 1.00 96.75 323 GLY A C 1
ATOM 2287 O O . GLY A 1 323 ? 23.310 2.988 -13.142 1.00 96.75 323 GLY A O 1
ATOM 2288 N N . ALA A 1 324 ? 23.508 1.557 -14.879 1.00 97.88 324 ALA A N 1
ATOM 2289 C CA . ALA A 1 324 ? 22.458 2.178 -15.674 1.00 97.88 324 ALA A CA 1
ATOM 2290 C C . ALA A 1 324 ? 21.080 1.657 -15.248 1.00 97.88 324 ALA A C 1
ATOM 2292 O O . ALA A 1 324 ? 20.955 0.487 -14.869 1.00 97.88 324 ALA A O 1
ATOM 2293 N N . GLY A 1 325 ? 20.054 2.505 -15.333 1.00 98.44 325 GLY A N 1
ATOM 2294 C CA . GLY A 1 325 ? 18.674 2.088 -15.077 1.00 98.44 325 GLY A CA 1
ATOM 2295 C C . GLY A 1 325 ? 18.251 0.987 -16.049 1.00 98.44 325 GLY A C 1
ATOM 2296 O O . GLY A 1 325 ? 17.905 -0.118 -15.637 1.00 98.44 325 GLY A O 1
ATOM 2297 N N . VAL A 1 326 ? 18.390 1.251 -17.346 1.00 98.31 326 VAL A N 1
ATOM 2298 C CA . VAL A 1 326 ? 18.202 0.269 -18.420 1.00 98.31 326 VAL A CA 1
ATOM 2299 C C . VAL A 1 326 ? 19.461 0.206 -19.272 1.00 98.31 326 VAL A C 1
ATOM 2301 O O . VAL A 1 326 ? 19.960 1.239 -19.715 1.00 98.31 326 VAL A O 1
ATOM 2304 N N . LYS A 1 327 ? 19.959 -1.007 -19.530 1.00 96.88 327 LYS A N 1
ATOM 2305 C CA . LYS A 1 327 ? 21.095 -1.254 -20.416 1.00 96.88 327 LYS A CA 1
ATOM 2306 C C . LYS A 1 327 ? 20.767 -2.280 -21.496 1.00 96.88 327 LYS A C 1
ATOM 2308 O O . LYS A 1 327 ? 20.467 -3.433 -21.184 1.00 96.88 327 LYS A O 1
ATOM 2313 N N . THR A 1 328 ? 20.917 -1.901 -22.761 1.00 94.75 328 THR A N 1
ATOM 2314 C CA . THR A 1 328 ? 20.739 -2.797 -23.918 1.00 94.75 328 THR A CA 1
ATOM 2315 C C . THR A 1 328 ? 21.850 -2.596 -24.951 1.00 94.75 328 THR A C 1
ATOM 2317 O O . THR A 1 328 ? 22.365 -1.495 -25.139 1.00 94.75 328 THR A O 1
ATOM 2320 N N . ASP A 1 329 ? 22.226 -3.678 -25.626 1.00 93.12 329 ASP A N 1
ATOM 2321 C CA . ASP A 1 329 ? 23.253 -3.771 -26.670 1.00 93.12 329 ASP A CA 1
ATOM 2322 C C . ASP A 1 329 ? 22.674 -3.914 -28.089 1.00 93.12 329 ASP A C 1
ATOM 2324 O O . ASP A 1 329 ? 23.436 -3.938 -29.052 1.00 93.12 329 ASP A O 1
ATOM 2328 N N . GLY A 1 330 ? 21.348 -3.978 -28.225 1.00 91.19 330 GLY A N 1
ATOM 2329 C CA . GLY A 1 330 ? 20.618 -4.049 -29.491 1.00 91.19 330 GLY A CA 1
ATOM 2330 C C . GLY A 1 330 ? 19.146 -4.403 -29.259 1.00 91.19 330 GLY A C 1
ATOM 2331 O O . GLY A 1 330 ? 18.660 -4.307 -28.135 1.00 91.19 330 GLY A O 1
ATOM 2332 N N . GLY A 1 331 ? 18.447 -4.840 -30.308 1.00 90.06 331 GLY A N 1
ATOM 2333 C CA . GLY A 1 331 ? 17.040 -5.256 -30.229 1.00 90.06 331 GLY A CA 1
ATOM 2334 C C . GLY A 1 331 ? 16.053 -4.086 -30.291 1.00 90.06 331 GLY A C 1
ATOM 2335 O O . GLY A 1 331 ? 16.327 -3.051 -30.913 1.00 90.06 331 GLY A O 1
ATOM 2336 N N . VAL A 1 332 ? 14.891 -4.265 -29.662 1.00 91.00 332 VAL A N 1
ATOM 2337 C CA . VAL A 1 332 ? 13.827 -3.259 -29.553 1.00 91.00 332 VAL A CA 1
ATOM 2338 C C . VAL A 1 332 ? 13.531 -2.961 -28.086 1.00 91.00 332 VAL A C 1
ATOM 2340 O O . VAL A 1 332 ? 13.224 -3.870 -27.317 1.00 91.00 332 VAL A O 1
ATOM 2343 N N . LEU A 1 333 ? 13.582 -1.685 -27.713 1.00 92.31 333 LEU A N 1
ATOM 2344 C CA . LEU A 1 333 ? 13.283 -1.197 -26.372 1.00 92.31 333 LEU A CA 1
ATOM 2345 C C . LEU A 1 333 ? 12.093 -0.234 -26.408 1.00 92.31 333 LEU A C 1
ATOM 2347 O O . LEU A 1 333 ? 12.161 0.835 -27.015 1.00 92.31 333 LEU A O 1
ATOM 2351 N N . GLU A 1 334 ? 11.021 -0.594 -25.711 1.00 95.69 334 GLU A N 1
ATOM 2352 C CA . GLU A 1 334 ? 9.855 0.266 -25.509 1.00 95.69 334 GLU A CA 1
ATOM 2353 C C . GLU A 1 334 ? 9.717 0.605 -24.024 1.00 95.69 334 GLU A C 1
ATOM 2355 O O . GLU A 1 334 ? 9.469 -0.269 -23.193 1.00 95.69 334 GLU A O 1
ATOM 2360 N N . LEU A 1 335 ? 9.885 1.882 -23.687 1.00 98.31 335 LEU A N 1
ATOM 2361 C CA . LEU A 1 335 ? 9.663 2.406 -22.344 1.00 98.31 335 LEU A CA 1
ATOM 2362 C C . LEU A 1 335 ? 8.424 3.295 -22.377 1.00 98.31 335 LEU A C 1
ATOM 2364 O O . LEU A 1 335 ? 8.432 4.324 -23.050 1.00 98.31 335 LEU A O 1
ATOM 2368 N N . ALA A 1 336 ? 7.375 2.907 -21.659 1.00 98.06 336 ALA A N 1
ATOM 2369 C CA . ALA A 1 336 ? 6.133 3.666 -21.580 1.00 98.06 336 ALA A CA 1
ATOM 2370 C C . ALA A 1 336 ? 5.755 3.889 -20.119 1.00 98.06 336 ALA A C 1
ATOM 2372 O O . ALA A 1 336 ? 5.604 2.919 -19.380 1.00 98.06 336 ALA A O 1
ATOM 2373 N N . ARG A 1 337 ? 5.572 5.146 -19.696 1.00 98.12 337 ARG A N 1
ATOM 2374 C CA . ARG A 1 337 ? 5.208 5.469 -18.301 1.00 98.12 337 ARG A CA 1
ATOM 2375 C C . ARG A 1 337 ? 6.199 4.833 -17.332 1.00 98.12 337 ARG A C 1
ATOM 2377 O O . ARG A 1 337 ? 5.855 3.948 -16.557 1.00 98.12 337 ARG A O 1
ATOM 2384 N N . VAL A 1 338 ? 7.468 5.212 -17.437 1.00 98.69 338 VAL A N 1
ATOM 2385 C CA . VAL A 1 338 ? 8.528 4.723 -16.543 1.00 98.69 338 VAL A CA 1
ATOM 2386 C C . VAL A 1 338 ? 9.101 5.877 -15.741 1.00 98.69 338 VAL A C 1
ATOM 2388 O O . VAL A 1 338 ? 9.193 6.992 -16.249 1.00 98.69 338 VAL A O 1
ATOM 2391 N N . THR A 1 339 ? 9.523 5.612 -14.510 1.00 98.81 339 THR A N 1
ATOM 2392 C CA . THR A 1 339 ? 10.310 6.563 -13.718 1.00 98.81 339 THR A CA 1
ATOM 2393 C C . THR A 1 339 ? 11.699 5.982 -13.509 1.00 98.81 339 THR A C 1
ATOM 2395 O O . THR A 1 339 ? 11.816 4.914 -12.919 1.00 98.81 339 THR A O 1
ATOM 2398 N N . ILE A 1 340 ? 12.751 6.656 -13.975 1.00 98.81 340 ILE A N 1
ATOM 2399 C CA . ILE A 1 340 ? 14.140 6.209 -13.802 1.00 98.81 340 ILE A CA 1
ATOM 2400 C C . ILE A 1 340 ? 14.911 7.276 -13.033 1.00 98.81 340 ILE A C 1
ATOM 2402 O O . ILE A 1 340 ? 15.213 8.345 -13.569 1.00 98.81 340 ILE A O 1
ATOM 2406 N N . ALA A 1 341 ? 15.223 6.979 -11.775 1.00 98.38 341 ALA A N 1
ATOM 2407 C CA . ALA A 1 341 ? 15.715 7.969 -10.831 1.00 98.38 341 ALA A CA 1
ATOM 2408 C C . ALA A 1 341 ? 16.956 7.502 -10.068 1.00 98.38 341 ALA A C 1
ATOM 2410 O O . ALA A 1 341 ? 17.040 6.358 -9.622 1.00 98.38 341 ALA A O 1
ATOM 2411 N N . HIS A 1 342 ? 17.900 8.409 -9.822 1.00 97.94 342 HIS A N 1
ATOM 2412 C CA . HIS A 1 342 ? 19.017 8.167 -8.893 1.00 97.94 342 HIS A CA 1
ATOM 2413 C C . HIS A 1 342 ? 19.875 6.931 -9.221 1.00 97.94 342 HIS A C 1
ATOM 2415 O O . HIS A 1 342 ? 20.402 6.273 -8.320 1.00 97.94 342 HIS A O 1
ATOM 2421 N N . CYS A 1 343 ? 20.016 6.580 -10.502 1.00 98.31 343 CYS A N 1
ATOM 2422 C CA . CYS A 1 343 ? 20.956 5.550 -10.950 1.00 98.31 343 CYS A CA 1
ATOM 2423 C C . CYS A 1 343 ? 22.384 6.115 -10.943 1.00 98.31 343 CYS A C 1
ATOM 2425 O O . CYS A 1 343 ? 22.591 7.291 -11.232 1.00 98.31 343 CYS A O 1
ATOM 2427 N N . GLN A 1 344 ? 23.401 5.300 -10.647 1.00 98.31 344 GLN A N 1
ATOM 2428 C CA . GLN A 1 344 ? 24.789 5.795 -10.599 1.00 98.31 344 GLN A CA 1
ATOM 2429 C C . GLN A 1 344 ? 25.385 6.119 -11.979 1.00 98.31 344 GLN A C 1
ATOM 2431 O O . GLN A 1 344 ? 26.388 6.829 -12.056 1.00 98.31 344 GLN A O 1
ATOM 2436 N N . ARG A 1 345 ? 24.809 5.594 -13.068 1.00 98.06 345 ARG A N 1
ATOM 2437 C CA . ARG A 1 345 ? 25.216 5.888 -14.455 1.00 98.06 345 ARG A CA 1
ATOM 2438 C C . ARG A 1 345 ? 24.033 6.457 -15.238 1.00 98.06 345 ARG A C 1
ATOM 2440 O O . ARG A 1 345 ? 23.227 7.173 -14.659 1.00 98.06 345 ARG A O 1
ATOM 2447 N N . ASP A 1 346 ? 23.965 6.205 -16.542 1.00 98.56 346 ASP A N 1
ATOM 2448 C CA . ASP A 1 346 ? 22.884 6.706 -17.389 1.00 98.56 346 ASP A CA 1
ATOM 2449 C C . ASP A 1 346 ? 21.523 6.152 -16.926 1.00 98.56 346 ASP A C 1
ATOM 2451 O O . ASP A 1 346 ? 21.437 5.010 -16.468 1.00 98.56 346 ASP A O 1
ATOM 2455 N N . GLY A 1 347 ? 20.446 6.926 -17.061 1.00 98.56 347 GLY A N 1
ATOM 2456 C CA . GLY A 1 347 ? 19.096 6.397 -16.853 1.00 98.56 347 GLY A CA 1
ATOM 2457 C C . GLY A 1 347 ? 18.814 5.264 -17.845 1.00 98.56 347 GLY A C 1
ATOM 2458 O O . GLY A 1 347 ? 18.459 4.151 -17.456 1.00 98.56 347 GLY A O 1
ATOM 2459 N N . VAL A 1 348 ? 19.080 5.518 -19.127 1.00 98.50 348 VAL A N 1
ATOM 2460 C CA . VAL A 1 348 ? 19.003 4.538 -20.219 1.00 98.50 348 VAL A CA 1
ATOM 2461 C C . VAL A 1 348 ? 20.293 4.584 -21.043 1.00 98.50 348 VAL A C 1
ATOM 2463 O O . VAL A 1 348 ? 20.609 5.628 -21.600 1.00 98.50 348 VAL A O 1
ATOM 2466 N N . ASP A 1 349 ? 21.009 3.464 -21.162 1.00 97.81 349 ASP A N 1
ATOM 2467 C CA . ASP A 1 349 ? 22.145 3.255 -22.082 1.00 97.81 349 ASP A CA 1
ATOM 2468 C C . ASP A 1 349 ? 21.774 2.157 -23.086 1.00 97.81 349 ASP A C 1
ATOM 2470 O O . ASP A 1 349 ? 21.671 0.980 -22.735 1.00 97.81 349 ASP A O 1
ATOM 2474 N N . THR A 1 350 ? 21.533 2.538 -24.338 1.00 96.88 350 THR A N 1
ATOM 2475 C CA . THR A 1 350 ? 20.929 1.643 -25.330 1.00 96.88 350 THR A CA 1
ATOM 2476 C C . THR A 1 350 ? 21.618 1.716 -26.687 1.00 96.88 350 THR A C 1
ATOM 2478 O O . THR A 1 350 ? 21.923 2.792 -27.200 1.00 96.88 350 THR A O 1
ATOM 2481 N N . ALA A 1 351 ? 21.830 0.554 -27.302 1.00 95.69 351 ALA A N 1
ATOM 2482 C CA . ALA A 1 351 ? 22.021 0.418 -28.750 1.00 95.69 351 ALA A CA 1
ATOM 2483 C C . ALA A 1 351 ? 20.789 -0.196 -29.445 1.00 95.69 351 ALA A C 1
ATOM 2485 O O . ALA A 1 351 ? 20.829 -0.484 -30.634 1.00 95.69 351 ALA A O 1
ATOM 2486 N N . ALA A 1 352 ? 19.695 -0.412 -28.709 1.00 93.44 352 ALA A N 1
ATOM 2487 C CA . ALA A 1 352 ? 18.422 -0.849 -29.266 1.00 93.44 352 ALA A CA 1
ATOM 2488 C C . ALA A 1 352 ? 17.739 0.271 -30.062 1.00 93.44 352 ALA A C 1
ATOM 2490 O O . ALA A 1 352 ? 17.959 1.459 -29.816 1.00 93.44 352 ALA A O 1
ATOM 2491 N N . SER A 1 353 ? 16.834 -0.129 -30.951 1.00 94.00 353 SER A N 1
ATOM 2492 C CA . SER A 1 353 ? 15.842 0.774 -31.540 1.00 94.00 353 SER A CA 1
ATOM 2493 C C . SER A 1 353 ? 14.592 0.872 -30.661 1.00 94.00 353 SER A C 1
ATOM 2495 O O . SER A 1 353 ? 14.346 -0.025 -29.858 1.00 94.00 353 SER A O 1
ATOM 2497 N N . GLY A 1 354 ? 13.782 1.926 -30.799 1.00 94.12 354 GLY A N 1
ATOM 2498 C CA . GLY A 1 354 ? 12.457 1.964 -30.168 1.00 94.12 354 GLY A CA 1
ATOM 2499 C C . GLY A 1 354 ? 11.973 3.337 -29.709 1.00 94.12 354 GLY A C 1
ATOM 2500 O O . GLY A 1 354 ? 12.252 4.361 -30.339 1.00 94.12 354 GLY A O 1
ATOM 2501 N N . LEU A 1 355 ? 11.192 3.348 -28.630 1.00 96.94 355 LEU A N 1
ATOM 2502 C CA . LEU A 1 355 ? 10.452 4.516 -28.153 1.00 96.94 355 LEU A CA 1
ATOM 2503 C C . LEU A 1 355 ? 10.566 4.643 -26.633 1.00 96.94 355 LEU A C 1
ATOM 2505 O O . LEU A 1 355 ? 10.361 3.677 -25.901 1.00 96.94 355 LEU A O 1
ATOM 2509 N N . VAL A 1 356 ? 10.838 5.861 -26.177 1.00 98.44 356 VAL A N 1
ATOM 2510 C CA . VAL A 1 356 ? 10.685 6.289 -24.787 1.00 98.44 356 VAL A CA 1
ATOM 2511 C C . VAL A 1 356 ? 9.561 7.313 -24.757 1.00 98.44 356 VAL A C 1
ATOM 2513 O O . VAL A 1 356 ? 9.671 8.365 -25.389 1.00 98.44 356 VAL A O 1
ATOM 2516 N N . VAL A 1 357 ? 8.469 6.989 -24.074 1.00 98.62 357 VAL A N 1
ATOM 2517 C CA . VAL A 1 357 ? 7.272 7.828 -24.006 1.00 98.62 357 VAL A CA 1
ATOM 2518 C C . VAL A 1 357 ? 6.726 7.900 -22.586 1.00 98.62 357 VAL A C 1
ATOM 2520 O O . VAL A 1 357 ? 6.790 6.923 -21.837 1.00 98.62 357 VAL A O 1
ATOM 2523 N N . ASP A 1 358 ? 6.204 9.064 -22.202 1.00 98.44 358 ASP A N 1
ATOM 2524 C CA . ASP A 1 358 ? 5.651 9.316 -20.864 1.00 98.44 358 ASP A CA 1
ATOM 2525 C C . ASP A 1 358 ? 6.642 8.999 -19.738 1.00 98.44 358 ASP A C 1
ATOM 2527 O O . ASP A 1 358 ? 6.256 8.563 -18.655 1.00 98.44 358 ASP A O 1
ATOM 2531 N N . ALA A 1 359 ? 7.941 9.159 -19.995 1.00 98.62 359 ALA A N 1
ATOM 2532 C CA . ALA A 1 359 ? 8.983 8.798 -19.049 1.00 98.62 359 ALA A CA 1
ATOM 2533 C C . ALA A 1 359 ? 9.380 9.986 -18.168 1.00 98.62 359 ALA A C 1
ATOM 2535 O O . ALA A 1 359 ? 9.488 11.114 -18.642 1.00 98.62 359 ALA A O 1
ATOM 2536 N N . LEU A 1 360 ? 9.664 9.703 -16.900 1.00 98.69 360 LEU A N 1
ATOM 2537 C CA . LEU A 1 360 ? 10.225 10.640 -15.934 1.00 98.69 360 LEU A CA 1
ATOM 2538 C C . LEU A 1 360 ? 11.647 10.189 -15.580 1.00 98.69 360 LEU A C 1
ATOM 2540 O O . LEU A 1 360 ? 11.820 9.190 -14.881 1.00 98.69 360 LEU A O 1
ATOM 2544 N N . ILE A 1 361 ? 12.679 10.866 -16.090 1.00 98.81 361 ILE A N 1
ATOM 2545 C CA . ILE A 1 361 ? 14.076 10.410 -15.964 1.00 98.81 361 ILE A CA 1
ATOM 2546 C C . ILE A 1 361 ? 14.951 11.506 -15.360 1.00 98.81 361 ILE A C 1
ATOM 2548 O O . ILE A 1 361 ? 15.275 12.492 -16.026 1.00 98.81 361 ILE A O 1
ATOM 2552 N N . PHE A 1 362 ? 15.390 11.322 -14.116 1.00 98.69 362 PHE A N 1
ATOM 2553 C CA . PHE A 1 362 ? 16.072 12.388 -13.386 1.00 98.69 362 PHE A CA 1
ATOM 2554 C C . PHE A 1 362 ? 17.085 11.913 -12.348 1.00 98.69 362 PHE A C 1
ATOM 2556 O O . PHE A 1 362 ? 17.087 10.759 -11.925 1.00 98.69 362 PHE A O 1
ATOM 2563 N N . GLY A 1 363 ? 17.971 12.816 -11.923 1.00 97.94 363 GLY A N 1
ATOM 2564 C CA . GLY A 1 363 ? 18.895 12.560 -10.815 1.00 97.94 363 GLY A CA 1
ATOM 2565 C C . GLY A 1 363 ? 19.921 11.454 -11.083 1.00 97.94 363 GLY A C 1
ATOM 2566 O O . GLY A 1 363 ? 20.527 10.945 -10.142 1.00 97.94 363 GLY A O 1
ATOM 2567 N N . ASN A 1 364 ? 20.111 11.034 -12.337 1.00 98.62 364 ASN A N 1
ATOM 2568 C CA . ASN A 1 364 ? 21.045 9.962 -12.667 1.00 98.62 364 ASN A CA 1
ATOM 2569 C C . ASN A 1 364 ? 22.483 10.501 -12.771 1.00 98.62 364 ASN A C 1
ATOM 2571 O O . ASN A 1 364 ? 22.720 11.625 -13.217 1.00 98.62 364 ASN A O 1
ATOM 2575 N N . GLY A 1 365 ? 23.464 9.688 -12.375 1.00 98.25 365 GLY A N 1
ATOM 2576 C CA . GLY A 1 365 ? 24.890 10.035 -12.402 1.00 98.25 365 GLY A CA 1
ATOM 2577 C C . GLY A 1 365 ? 25.487 10.118 -13.812 1.00 98.25 365 GLY A C 1
ATOM 2578 O O . GLY A 1 365 ? 26.619 10.570 -13.977 1.00 98.25 365 GLY A O 1
ATOM 2579 N N . GLY A 1 366 ? 24.743 9.683 -14.827 1.00 98.00 366 GLY A N 1
ATOM 2580 C CA . GLY A 1 366 ? 25.086 9.793 -16.239 1.00 98.00 366 GLY A CA 1
ATOM 2581 C C . GLY A 1 366 ? 24.169 10.744 -17.008 1.00 98.00 366 GLY A C 1
ATOM 2582 O O . GLY A 1 366 ? 23.716 11.765 -16.489 1.00 98.00 366 GLY A O 1
ATOM 2583 N N . LEU A 1 367 ? 23.924 10.418 -18.274 1.00 98.56 367 LEU A N 1
ATOM 2584 C CA . LEU A 1 367 ? 22.873 11.025 -19.090 1.00 98.56 367 LEU A CA 1
ATOM 2585 C C . LEU A 1 367 ? 21.500 10.481 -18.669 1.00 98.56 367 LEU A C 1
ATOM 2587 O O . LEU A 1 367 ? 21.401 9.352 -18.197 1.00 98.56 367 LEU A O 1
ATOM 2591 N N . GLY A 1 368 ? 20.420 11.229 -18.893 1.00 98.38 368 GLY A N 1
ATOM 2592 C CA . GLY A 1 368 ? 19.070 10.670 -18.762 1.00 98.38 368 GLY A CA 1
ATOM 2593 C C . GLY A 1 368 ? 18.850 9.528 -19.760 1.00 98.38 368 GLY A C 1
ATOM 2594 O O . GLY A 1 368 ? 18.570 8.396 -19.372 1.00 98.38 368 GLY A O 1
ATOM 2595 N N . VAL A 1 369 ? 19.065 9.805 -21.049 1.00 98.50 369 VAL A N 1
ATOM 2596 C CA . VAL A 1 369 ? 18.999 8.819 -22.138 1.00 98.50 369 VAL A CA 1
ATOM 2597 C C . VAL A 1 369 ? 20.226 8.945 -23.039 1.00 98.50 369 VAL A C 1
ATOM 2599 O O . VAL A 1 369 ? 20.480 9.999 -23.620 1.00 98.50 369 VAL A O 1
ATOM 2602 N N . ASN A 1 370 ? 20.966 7.854 -23.193 1.00 98.00 370 ASN A N 1
ATOM 2603 C CA . ASN A 1 370 ? 22.140 7.719 -24.041 1.00 98.00 370 ASN A CA 1
ATOM 2604 C C . ASN A 1 370 ? 21.892 6.637 -25.101 1.00 98.00 370 ASN A C 1
ATOM 2606 O O . ASN A 1 370 ? 21.778 5.451 -24.787 1.00 98.00 370 ASN A O 1
ATOM 2610 N N . VAL A 1 371 ? 21.804 7.050 -26.364 1.00 97.31 371 VAL A N 1
ATOM 2611 C CA . VAL A 1 371 ? 21.590 6.153 -27.504 1.00 97.31 371 VAL A CA 1
ATOM 2612 C C . VAL A 1 371 ? 22.877 6.056 -28.313 1.00 97.31 371 VAL A C 1
ATOM 2614 O O . VAL A 1 371 ? 23.326 7.030 -28.920 1.00 97.31 371 VAL A O 1
ATOM 2617 N N . ARG A 1 372 ? 23.469 4.861 -28.337 1.00 95.44 372 ARG A N 1
ATOM 2618 C CA . ARG A 1 372 ? 24.747 4.588 -29.009 1.00 95.44 372 ARG A CA 1
ATOM 2619 C C . ARG A 1 372 ? 24.612 4.498 -30.530 1.00 95.44 372 ARG A C 1
ATOM 2621 O O . ARG A 1 372 ? 25.555 4.838 -31.241 1.00 95.44 372 ARG A O 1
ATOM 2628 N N . GLU A 1 373 ? 23.443 4.097 -31.026 1.00 91.25 373 GLU A N 1
ATOM 2629 C CA . GLU A 1 373 ? 23.090 4.134 -32.450 1.00 91.25 373 GLU A CA 1
ATOM 2630 C C . GLU A 1 373 ? 22.217 5.360 -32.747 1.00 91.25 373 GLU A C 1
ATOM 2632 O O . GLU A 1 373 ? 21.019 5.381 -32.470 1.00 91.25 373 GLU A O 1
ATOM 2637 N N . ALA A 1 374 ? 22.829 6.420 -33.282 1.00 81.38 374 ALA A N 1
ATOM 2638 C CA . ALA A 1 374 ? 22.163 7.712 -33.438 1.00 81.38 374 ALA A CA 1
ATOM 2639 C C . ALA A 1 374 ? 20.846 7.613 -34.239 1.00 81.38 374 ALA A C 1
ATOM 2641 O O . ALA A 1 374 ? 20.829 7.144 -35.376 1.00 81.38 374 ALA A O 1
ATOM 2642 N N . GLY A 1 375 ? 19.753 8.106 -33.652 1.00 79.69 375 GLY A N 1
ATOM 2643 C CA . GLY A 1 375 ? 18.409 8.124 -34.235 1.00 79.69 375 GLY A CA 1
ATOM 2644 C C . GLY A 1 375 ? 17.615 6.821 -34.094 1.00 79.69 375 GLY A C 1
ATOM 2645 O O . GLY A 1 375 ? 16.478 6.771 -34.552 1.00 79.69 375 GLY A O 1
ATOM 2646 N N . ALA A 1 376 ? 18.168 5.781 -33.460 1.00 92.44 376 ALA A N 1
ATOM 2647 C CA . ALA A 1 376 ? 17.478 4.498 -33.306 1.00 92.44 376 ALA A CA 1
ATOM 2648 C C . ALA A 1 376 ? 16.307 4.553 -32.305 1.00 92.44 376 ALA A C 1
ATOM 2650 O O . ALA A 1 376 ? 15.355 3.782 -32.426 1.00 92.44 376 ALA A O 1
ATOM 2651 N N . VAL A 1 377 ? 16.353 5.476 -31.339 1.00 96.94 377 VAL A N 1
ATOM 2652 C CA . VAL A 1 377 ? 15.304 5.681 -30.330 1.00 96.94 377 VAL A CA 1
ATOM 2653 C C . VAL A 1 377 ? 14.692 7.066 -30.479 1.00 96.94 377 VAL A C 1
ATOM 2655 O O . VAL A 1 377 ? 15.415 8.053 -30.630 1.00 96.94 377 VAL A O 1
ATOM 2658 N N . THR A 1 378 ? 13.366 7.147 -30.385 1.00 98.06 378 THR A N 1
ATOM 2659 C CA . THR A 1 378 ? 12.640 8.416 -30.236 1.00 98.06 378 THR A CA 1
ATOM 2660 C C . THR A 1 378 ? 12.257 8.628 -28.775 1.00 98.06 378 THR A C 1
ATOM 2662 O O . THR A 1 378 ? 11.776 7.701 -28.134 1.00 98.06 378 THR A O 1
ATOM 2665 N N . VAL A 1 379 ? 12.446 9.839 -28.253 1.00 98.38 379 VAL A N 1
ATOM 2666 C CA . VAL A 1 379 ? 11.940 10.248 -26.930 1.00 98.38 379 VAL A CA 1
ATOM 2667 C C . VAL A 1 379 ? 10.787 11.224 -27.141 1.00 98.38 379 VAL A C 1
ATOM 2669 O O . VAL A 1 379 ? 10.980 12.215 -27.843 1.00 98.38 379 VAL A O 1
ATOM 2672 N N . ALA A 1 380 ? 9.608 10.976 -26.579 1.00 98.31 380 ALA A N 1
ATOM 2673 C CA . ALA A 1 380 ? 8.427 11.836 -26.712 1.00 98.31 380 ALA A CA 1
ATOM 2674 C C . ALA A 1 380 ? 7.665 11.953 -25.386 1.00 98.31 380 ALA A C 1
ATOM 2676 O O . ALA A 1 380 ? 7.721 11.047 -24.561 1.00 98.31 380 ALA A O 1
ATOM 2677 N N . HIS A 1 381 ? 6.949 13.060 -25.181 1.00 98.25 381 HIS A N 1
ATOM 2678 C CA . HIS A 1 381 ? 6.075 13.299 -24.024 1.00 98.25 381 HIS A CA 1
ATOM 2679 C C . HIS A 1 381 ? 6.711 12.948 -22.667 1.00 98.25 381 HIS A C 1
ATOM 2681 O O . HIS A 1 381 ? 6.041 12.461 -21.767 1.00 98.25 381 HIS A O 1
ATOM 2687 N N . SER A 1 382 ? 8.025 13.140 -22.541 1.00 98.56 382 SER A N 1
ATOM 2688 C CA . SER A 1 382 ? 8.808 12.725 -21.377 1.00 98.56 382 SER A CA 1
ATOM 2689 C C . SER A 1 382 ? 9.428 13.932 -20.680 1.00 98.56 382 SER A C 1
ATOM 2691 O O . SER A 1 382 ? 9.760 14.924 -21.331 1.00 98.56 382 SER A O 1
ATOM 2693 N N . ASP A 1 383 ? 9.621 13.831 -19.370 1.00 98.44 383 ASP A N 1
ATOM 2694 C CA . ASP A 1 383 ? 10.316 14.833 -18.567 1.00 98.44 383 ASP A CA 1
ATOM 2695 C C . ASP A 1 383 ? 11.684 14.304 -18.131 1.00 98.44 383 ASP A C 1
ATOM 2697 O O . ASP A 1 383 ? 11.793 13.278 -17.452 1.00 98.44 383 ASP A O 1
ATOM 2701 N N . ILE A 1 384 ? 12.746 14.971 -18.582 1.00 98.50 384 ILE A N 1
ATOM 2702 C CA . ILE A 1 384 ? 14.125 14.525 -18.375 1.00 98.50 384 ILE A CA 1
ATOM 2703 C C . ILE A 1 384 ? 14.960 15.696 -17.866 1.00 98.50 384 ILE A C 1
ATOM 2705 O O . ILE A 1 384 ? 15.338 16.577 -18.638 1.00 98.50 384 ILE A O 1
ATOM 2709 N N . TYR A 1 385 ? 15.294 15.684 -16.576 1.00 98.19 385 TYR A N 1
ATOM 2710 C CA . TYR A 1 385 ? 15.953 16.801 -15.889 1.00 98.19 385 TYR A CA 1
ATOM 2711 C C . TYR A 1 385 ? 16.990 16.321 -14.860 1.00 98.19 385 TYR A C 1
ATOM 2713 O O . TYR A 1 385 ? 17.045 15.146 -14.526 1.00 98.19 385 TYR A O 1
ATOM 2721 N N . ASP A 1 386 ? 17.860 17.218 -14.386 1.00 97.56 386 ASP A N 1
ATOM 2722 C CA . ASP A 1 386 ? 18.837 16.979 -13.302 1.00 97.56 386 ASP A CA 1
ATOM 2723 C C . ASP A 1 386 ? 19.683 15.690 -13.401 1.00 97.56 386 ASP A C 1
ATOM 2725 O O . ASP A 1 386 ? 20.081 15.102 -12.398 1.00 97.56 386 ASP A O 1
ATOM 2729 N N . ASN A 1 387 ? 20.006 15.250 -14.619 1.00 98.19 387 ASN A N 1
ATOM 2730 C CA . ASN A 1 387 ? 20.968 14.173 -14.862 1.00 98.19 387 ASN A CA 1
ATOM 2731 C C . ASN A 1 387 ? 22.380 14.765 -15.016 1.00 98.19 387 ASN A C 1
ATOM 2733 O O . ASN A 1 387 ? 22.560 15.762 -15.721 1.00 98.19 387 ASN A O 1
ATOM 2737 N N . LEU A 1 388 ? 23.390 14.159 -14.383 1.00 98.19 388 LEU A N 1
ATOM 2738 C CA . LEU A 1 388 ? 24.722 14.757 -14.204 1.00 98.19 388 LEU A CA 1
ATOM 2739 C C . LEU A 1 388 ? 25.432 15.096 -15.524 1.00 98.19 388 LEU A C 1
ATOM 2741 O O . LEU A 1 388 ? 26.134 16.104 -15.600 1.00 98.19 388 LEU A O 1
ATOM 2745 N N . LEU A 1 389 ? 25.272 14.262 -16.555 1.00 97.44 389 LEU A N 1
ATOM 2746 C CA . LEU A 1 389 ? 25.917 14.461 -17.859 1.00 97.44 389 LEU A CA 1
ATOM 2747 C C . LEU A 1 389 ? 24.988 15.097 -18.909 1.00 97.44 389 LEU A C 1
ATOM 2749 O O . LEU A 1 389 ? 25.435 15.354 -20.028 1.00 97.44 389 LEU A O 1
ATOM 2753 N N . GLY A 1 390 ? 23.727 15.381 -18.561 1.00 95.69 390 GLY A N 1
ATOM 2754 C CA . GLY A 1 390 ? 22.718 15.987 -19.440 1.00 95.69 390 GLY A CA 1
ATOM 2755 C C . GLY A 1 390 ? 21.479 15.113 -19.681 1.00 95.69 390 GLY A C 1
ATOM 2756 O O . GLY A 1 390 ? 21.406 13.969 -19.243 1.00 95.69 390 GLY A O 1
ATOM 2757 N N . GLY A 1 391 ? 20.479 15.661 -20.378 1.00 95.62 391 GLY A N 1
ATOM 2758 C CA . GLY A 1 391 ? 19.186 14.995 -20.587 1.00 95.62 391 GLY A CA 1
ATOM 2759 C C . GLY A 1 391 ? 19.239 13.830 -21.579 1.00 95.62 391 GLY A C 1
ATOM 2760 O O . GLY A 1 391 ? 19.096 12.677 -21.188 1.00 95.62 391 GLY A O 1
ATOM 2761 N N . VAL A 1 392 ? 19.437 14.119 -22.868 1.00 97.00 392 VAL A N 1
ATOM 2762 C CA . VAL A 1 392 ? 19.346 13.123 -23.950 1.00 97.00 392 VAL A CA 1
ATOM 2763 C C . VAL A 1 392 ? 20.509 13.276 -24.931 1.00 97.00 392 VAL A C 1
ATOM 2765 O O . VAL A 1 392 ? 20.803 14.387 -25.372 1.00 97.00 392 VAL A O 1
ATOM 2768 N N . ALA A 1 393 ? 21.136 12.163 -25.319 1.00 97.31 393 ALA A N 1
ATOM 2769 C CA . ALA A 1 393 ? 22.148 12.093 -26.371 1.00 97.31 393 ALA A CA 1
ATOM 2770 C C . ALA A 1 393 ? 21.846 10.953 -27.357 1.00 97.31 393 ALA A C 1
ATOM 2772 O O . ALA A 1 393 ? 21.444 9.862 -26.962 1.00 97.31 393 ALA A O 1
ATOM 2773 N N . GLY A 1 394 ? 22.039 11.207 -28.654 1.00 95.31 394 GLY A N 1
ATOM 2774 C CA . GLY A 1 394 ? 21.881 10.209 -29.720 1.00 95.31 394 GLY A CA 1
ATOM 2775 C C . GLY A 1 394 ? 20.436 9.854 -30.098 1.00 95.31 394 GLY A C 1
ATOM 2776 O O . GLY A 1 394 ? 20.228 9.317 -31.181 1.00 95.31 394 GLY A O 1
ATOM 2777 N N . ALA A 1 395 ? 19.435 10.172 -29.275 1.00 96.31 395 ALA A N 1
ATOM 2778 C CA . ALA A 1 395 ? 18.027 9.930 -29.594 1.00 96.31 395 ALA A CA 1
ATOM 2779 C C . ALA A 1 395 ? 17.434 11.001 -30.528 1.00 96.31 395 ALA A C 1
ATOM 2781 O O . ALA A 1 395 ? 17.862 12.158 -30.535 1.00 96.31 395 ALA A O 1
ATOM 2782 N N . SER A 1 396 ? 16.388 10.637 -31.268 1.00 96.38 396 SER A N 1
ATOM 2783 C CA . SER A 1 396 ? 15.518 11.594 -31.954 1.00 96.38 396 SER A CA 1
ATOM 2784 C C . SER A 1 396 ? 14.543 12.239 -30.965 1.00 96.38 396 SER A C 1
ATOM 2786 O O . SER A 1 396 ? 13.887 11.553 -30.182 1.00 96.38 396 SER A O 1
ATOM 2788 N N . ALA A 1 397 ? 14.423 13.566 -31.015 1.00 94.12 397 ALA A N 1
ATOM 2789 C CA . ALA A 1 397 ? 13.460 14.302 -30.202 1.00 94.12 397 ALA A CA 1
ATOM 2790 C C . ALA A 1 397 ? 12.067 14.267 -30.854 1.00 94.12 397 ALA A C 1
ATOM 2792 O O . ALA A 1 397 ? 11.839 14.892 -31.891 1.00 94.12 397 ALA A O 1
ATOM 2793 N N . GLY A 1 398 ? 11.147 13.528 -30.241 1.00 95.00 398 GLY A N 1
ATOM 2794 C CA . GLY A 1 398 ? 9.711 13.583 -30.501 1.00 95.00 398 GLY A CA 1
ATOM 2795 C C . GLY A 1 398 ? 9.030 14.781 -29.816 1.00 95.00 398 GLY A C 1
ATOM 2796 O O . GLY A 1 398 ? 9.695 15.602 -29.176 1.00 95.00 398 GLY A O 1
ATOM 2797 N N . PRO A 1 399 ? 7.701 14.924 -29.970 1.00 96.31 399 PRO A N 1
ATOM 2798 C CA . PRO A 1 399 ? 6.947 16.044 -29.411 1.00 96.31 399 PRO A CA 1
ATOM 2799 C C . PRO A 1 399 ? 6.811 15.959 -27.886 1.00 96.31 399 PRO A C 1
ATOM 2801 O O . PRO A 1 399 ? 7.006 14.905 -27.290 1.00 96.31 399 PRO A O 1
ATOM 2804 N N . GLY A 1 400 ? 6.438 17.079 -27.262 1.00 95.44 400 GLY A N 1
ATOM 2805 C CA . GLY A 1 400 ? 5.929 17.116 -25.887 1.00 95.44 400 GLY A CA 1
ATOM 2806 C C . GLY A 1 400 ? 6.931 16.824 -24.770 1.00 95.44 400 GLY A C 1
ATOM 2807 O O . GLY A 1 400 ? 6.516 16.720 -23.624 1.00 95.44 400 GLY A O 1
ATOM 2808 N N . ASN A 1 401 ? 8.223 16.706 -25.078 1.00 97.06 401 ASN A N 1
ATOM 2809 C CA . ASN A 1 401 ? 9.247 16.563 -24.048 1.00 97.06 401 ASN A CA 1
ATOM 2810 C C . ASN A 1 401 ? 9.439 17.863 -23.265 1.00 97.06 401 ASN A C 1
ATOM 2812 O O . ASN A 1 401 ? 9.453 18.953 -23.847 1.00 97.06 401 ASN A O 1
ATOM 2816 N N . VAL A 1 402 ? 9.659 17.729 -21.964 1.00 95.31 402 VAL A N 1
ATOM 2817 C CA . VAL A 1 402 ? 9.957 18.824 -21.042 1.00 95.31 402 VAL A CA 1
ATOM 2818 C C . VAL A 1 402 ? 11.211 18.494 -20.217 1.00 95.31 402 VAL A C 1
ATOM 2820 O O . VAL A 1 402 ? 11.784 17.411 -20.320 1.00 95.31 402 VAL A O 1
ATOM 2823 N N . SER A 1 403 ? 11.714 19.489 -19.494 1.00 96.00 403 SER A N 1
ATOM 2824 C CA . SER A 1 403 ? 12.878 19.368 -18.609 1.00 96.00 403 SER A CA 1
ATOM 2825 C C . SER A 1 403 ? 12.631 20.276 -17.409 1.00 96.00 403 SER A C 1
ATOM 2827 O O . SER A 1 403 ? 13.237 21.347 -17.290 1.00 96.00 403 SER A O 1
ATOM 2829 N N . VAL A 1 404 ? 11.664 19.895 -16.578 1.00 95.00 404 VAL A N 1
ATOM 2830 C CA . VAL A 1 404 ? 11.209 20.668 -15.419 1.00 95.00 404 VAL A CA 1
ATOM 2831 C C . VAL A 1 404 ? 11.287 19.775 -14.189 1.00 95.00 404 VAL A C 1
ATOM 2833 O O . VAL A 1 404 ? 10.887 18.627 -14.226 1.00 95.00 404 VAL A O 1
ATOM 2836 N N . ALA A 1 405 ? 11.817 20.291 -13.082 1.00 95.44 405 ALA A N 1
ATOM 2837 C CA . ALA A 1 405 ? 11.896 19.492 -11.868 1.00 95.44 405 ALA A CA 1
ATOM 2838 C C . ALA A 1 405 ? 10.491 19.165 -11.339 1.00 95.44 405 ALA A C 1
ATOM 2840 O O . ALA A 1 405 ? 9.752 20.080 -10.963 1.00 95.44 405 ALA A O 1
ATOM 2841 N N . ALA A 1 406 ? 10.158 17.874 -11.296 1.00 95.75 406 ALA A N 1
ATOM 2842 C CA . ALA A 1 406 ? 8.913 17.378 -10.731 1.00 95.75 406 ALA A CA 1
ATOM 2843 C C . ALA A 1 406 ? 8.943 17.416 -9.196 1.00 95.75 406 ALA A C 1
ATOM 2845 O O . ALA A 1 406 ? 9.997 17.314 -8.558 1.00 95.75 406 ALA A O 1
ATOM 2846 N N . GLN A 1 407 ? 7.767 17.561 -8.597 1.00 94.81 407 GLN A N 1
ATOM 2847 C CA . GLN A 1 407 ? 7.554 17.552 -7.155 1.00 94.81 407 GLN A CA 1
ATOM 2848 C C . GLN A 1 407 ? 6.924 16.231 -6.731 1.00 94.81 407 GLN A C 1
ATOM 2850 O O . GLN A 1 407 ? 5.895 15.843 -7.275 1.00 94.81 407 GLN A O 1
ATOM 2855 N N . PHE A 1 408 ? 7.505 15.566 -5.733 1.00 94.50 408 PHE A N 1
ATOM 2856 C CA . PHE A 1 408 ? 7.080 14.236 -5.290 1.00 94.50 408 PHE A CA 1
ATOM 2857 C C . PHE A 1 408 ? 6.471 14.235 -3.889 1.00 94.50 408 PHE A C 1
ATOM 2859 O O . PHE A 1 408 ? 6.812 15.072 -3.053 1.00 94.50 408 PHE A O 1
ATOM 2866 N N . GLU A 1 409 ? 5.630 13.237 -3.621 1.00 87.38 409 GLU A N 1
ATOM 2867 C CA . GLU A 1 409 ? 5.090 12.935 -2.293 1.00 87.38 409 GLU A CA 1
ATOM 2868 C C . GLU A 1 409 ? 6.204 12.607 -1.285 1.00 87.38 409 GLU A C 1
ATOM 2870 O O . GLU A 1 409 ? 6.224 13.165 -0.184 1.00 87.38 409 GLU A O 1
ATOM 2875 N N . ASN A 1 410 ? 7.147 11.719 -1.642 1.00 88.75 410 ASN A N 1
ATOM 2876 C CA . ASN A 1 410 ? 8.278 11.364 -0.778 1.00 88.75 410 ASN A CA 1
ATOM 2877 C C . ASN A 1 410 ? 9.459 10.732 -1.549 1.00 88.75 410 ASN A C 1
ATOM 2879 O O . ASN A 1 410 ? 9.745 9.535 -1.455 1.00 88.75 410 ASN A O 1
ATOM 2883 N N . GLU A 1 411 ? 10.199 11.563 -2.285 1.00 91.00 411 GLU A N 1
ATOM 2884 C CA . GLU A 1 411 ? 11.369 11.140 -3.070 1.00 91.00 411 GLU A CA 1
ATOM 2885 C C . GLU A 1 411 ? 12.467 10.415 -2.251 1.00 91.00 411 GLU A C 1
ATOM 2887 O O . GLU A 1 411 ? 12.982 9.397 -2.732 1.00 91.00 411 GLU A O 1
ATOM 2892 N N . PRO A 1 412 ? 12.838 10.849 -1.022 1.00 89.38 412 PRO A N 1
ATOM 2893 C CA . PRO A 1 412 ? 13.845 10.148 -0.219 1.00 89.38 412 PRO A CA 1
ATOM 2894 C C . PRO A 1 412 ? 13.499 8.687 0.090 1.00 89.38 412 PRO A C 1
ATOM 2896 O O . PRO A 1 412 ? 14.408 7.856 0.143 1.00 89.38 412 PRO A O 1
ATOM 2899 N N . GLU A 1 413 ? 12.211 8.364 0.222 1.00 85.06 413 GLU A N 1
ATOM 2900 C CA . GLU A 1 413 ? 11.717 6.998 0.439 1.00 85.06 413 GLU A CA 1
ATOM 2901 C C . GLU A 1 413 ? 11.428 6.240 -0.872 1.00 85.06 413 GLU A C 1
ATOM 2903 O O . GLU A 1 413 ? 11.010 5.085 -0.847 1.00 85.06 413 GLU A O 1
ATOM 2908 N N . ASN A 1 414 ? 11.767 6.829 -2.026 1.00 88.06 414 ASN A N 1
ATOM 2909 C CA . ASN A 1 414 ? 11.512 6.307 -3.379 1.00 88.06 414 ASN A CA 1
ATOM 2910 C C . ASN A 1 414 ? 10.030 6.295 -3.781 1.00 88.06 414 ASN A C 1
ATOM 2912 O O . ASN A 1 414 ? 9.637 5.557 -4.685 1.00 88.06 414 ASN A O 1
ATOM 2916 N N . ASP A 1 415 ? 9.213 7.124 -3.136 1.00 89.44 415 ASP A N 1
ATOM 2917 C CA . ASP A 1 415 ? 7.841 7.371 -3.555 1.00 89.44 415 ASP A CA 1
ATOM 2918 C C . ASP A 1 415 ? 7.817 8.515 -4.572 1.00 89.44 415 ASP A C 1
ATOM 2920 O O . ASP A 1 415 ? 7.820 9.699 -4.224 1.00 89.44 415 ASP A O 1
ATOM 2924 N N . TYR A 1 416 ? 7.829 8.135 -5.849 1.00 95.12 416 TYR A N 1
ATOM 2925 C CA . TYR A 1 416 ? 7.841 9.064 -6.979 1.00 95.12 416 TYR A CA 1
ATOM 2926 C C . TYR A 1 416 ? 6.439 9.398 -7.500 1.00 95.12 416 TYR A C 1
ATOM 2928 O O . TYR A 1 416 ? 6.292 9.779 -8.664 1.00 95.12 416 TYR A O 1
ATOM 2936 N N . ARG A 1 417 ? 5.396 9.249 -6.672 1.00 93.00 417 ARG A N 1
ATOM 2937 C CA . ARG A 1 417 ? 4.095 9.859 -6.969 1.00 93.00 417 ARG A CA 1
ATOM 2938 C C . ARG A 1 417 ? 4.259 11.371 -6.958 1.00 93.00 417 ARG A C 1
ATOM 2940 O O . ARG A 1 417 ? 4.848 11.925 -6.031 1.00 93.00 417 ARG A O 1
ATOM 2947 N N . VAL A 1 418 ? 3.782 12.024 -8.008 1.00 94.00 418 VAL A N 1
ATOM 2948 C CA . VAL A 1 418 ? 3.924 13.473 -8.178 1.00 94.00 418 VAL A CA 1
ATOM 2949 C C . VAL A 1 418 ? 2.864 14.216 -7.371 1.00 94.00 418 VAL A C 1
ATOM 2951 O O . VAL A 1 418 ? 1.760 13.713 -7.189 1.00 94.00 418 VAL A O 1
ATOM 2954 N N . LEU A 1 419 ? 3.169 15.407 -6.869 1.00 93.00 419 LEU A N 1
ATOM 2955 C CA . LEU A 1 419 ? 2.201 16.210 -6.124 1.00 93.00 419 LEU A CA 1
ATOM 2956 C C . LEU A 1 419 ? 1.105 16.754 -7.047 1.00 93.00 419 LEU A C 1
ATOM 2958 O O . LEU A 1 419 ? 1.316 17.014 -8.233 1.00 93.00 419 LEU A O 1
ATOM 2962 N N . ALA A 1 420 ? -0.082 16.980 -6.486 1.00 89.19 420 ALA A N 1
ATOM 2963 C CA . ALA A 1 420 ? -1.182 17.572 -7.236 1.00 89.19 420 ALA A CA 1
ATOM 2964 C C . ALA A 1 420 ? -0.814 18.980 -7.742 1.00 89.19 420 ALA A C 1
ATOM 2966 O O . ALA A 1 420 ? -0.413 19.851 -6.967 1.00 89.19 420 ALA A O 1
ATOM 2967 N N . GLY A 1 421 ? -0.995 19.209 -9.046 1.00 88.75 421 GLY A N 1
ATOM 2968 C CA . GLY A 1 421 ? -0.635 20.463 -9.717 1.00 88.75 421 GLY A CA 1
ATOM 2969 C C . GLY A 1 421 ? 0.797 20.523 -10.252 1.00 88.75 421 GLY A C 1
ATOM 2970 O O . GLY A 1 421 ? 1.187 21.569 -10.774 1.00 88.75 421 GLY A O 1
ATOM 2971 N N . ASP A 1 422 ? 1.565 19.437 -10.141 1.00 95.12 422 ASP A N 1
ATOM 2972 C CA . ASP A 1 422 ? 2.858 19.311 -10.808 1.00 95.12 422 ASP A CA 1
ATOM 2973 C C . ASP A 1 422 ? 2.721 19.363 -12.344 1.00 95.12 422 ASP A C 1
ATOM 2975 O O . ASP A 1 422 ? 1.691 18.992 -12.908 1.00 95.12 422 ASP A O 1
ATOM 2979 N N . ALA A 1 423 ? 3.767 19.825 -13.035 1.00 93.19 423 ALA A N 1
ATOM 2980 C CA . ALA A 1 423 ? 3.775 19.982 -14.491 1.00 93.19 423 ALA A CA 1
ATOM 2981 C C . ALA A 1 423 ? 3.694 18.653 -15.264 1.00 93.19 423 ALA A C 1
ATOM 2983 O O . ALA A 1 423 ? 3.386 18.662 -16.455 1.00 93.19 423 ALA A O 1
ATOM 2984 N N . THR A 1 424 ? 3.979 17.533 -14.600 1.00 95.19 424 THR A N 1
ATOM 2985 C CA . THR A 1 424 ? 3.906 16.177 -15.161 1.00 95.19 424 THR A CA 1
ATOM 2986 C C . THR A 1 424 ? 2.512 15.547 -15.059 1.00 95.19 424 THR A C 1
ATOM 2988 O O . THR A 1 424 ? 2.261 14.518 -15.696 1.00 95.19 424 THR A O 1
ATOM 2991 N N . VAL A 1 425 ? 1.594 16.170 -14.310 1.00 96.12 425 VAL A N 1
ATOM 2992 C CA . VAL A 1 425 ? 0.191 15.749 -14.206 1.00 96.12 425 VAL A CA 1
ATOM 2993 C C . VAL A 1 425 ? -0.555 16.113 -15.495 1.00 96.12 425 VAL A C 1
ATOM 2995 O O . VAL A 1 425 ? -0.430 17.230 -15.998 1.00 96.12 425 VAL A O 1
ATOM 2998 N N . ASP A 1 426 ? -1.313 15.166 -16.050 1.00 95.31 426 ASP A N 1
ATOM 2999 C CA . ASP A 1 426 ? -2.090 15.284 -17.290 1.00 95.31 426 ASP A CA 1
ATOM 3000 C C . ASP A 1 426 ? -1.248 15.716 -18.521 1.00 95.31 426 ASP A C 1
ATOM 3002 O O . ASP A 1 426 ? -1.730 16.366 -19.463 1.00 95.31 426 ASP A O 1
ATOM 3006 N N . ALA A 1 427 ? 0.050 15.390 -18.515 1.00 95.94 427 ALA A N 1
ATOM 3007 C CA . ALA A 1 427 ? 1.035 15.925 -19.458 1.00 95.94 427 ALA A CA 1
ATOM 3008 C C . ALA A 1 427 ? 1.555 14.917 -20.497 1.00 95.94 427 ALA A C 1
ATOM 3010 O O . ALA A 1 427 ? 2.174 15.340 -21.482 1.00 95.94 427 ALA A O 1
ATOM 3011 N N . GLY A 1 428 ? 1.275 13.624 -20.326 1.00 96.75 428 GLY A N 1
ATOM 3012 C CA . GLY A 1 428 ? 1.740 12.544 -21.198 1.00 96.75 428 GLY A CA 1
ATOM 3013 C C . GLY A 1 428 ? 1.036 12.493 -22.555 1.00 96.75 428 GLY A C 1
ATOM 3014 O O . GLY A 1 428 ? 0.129 13.275 -22.848 1.00 96.75 428 GLY A O 1
ATOM 3015 N N . ASP A 1 429 ? 1.473 11.598 -23.429 1.00 97.81 429 ASP A N 1
ATOM 3016 C CA . ASP A 1 429 ? 1.033 11.466 -24.812 1.00 97.81 429 ASP A CA 1
ATOM 3017 C C . ASP A 1 429 ? -0.503 11.479 -24.916 1.00 97.81 429 ASP A C 1
ATOM 3019 O O . ASP A 1 429 ? -1.171 10.686 -24.249 1.00 97.81 429 ASP A O 1
ATOM 3023 N N . PRO A 1 430 ? -1.107 12.358 -25.741 1.00 96.62 430 PRO A N 1
ATOM 3024 C CA . PRO A 1 430 ? -2.554 12.363 -25.955 1.00 96.62 430 PRO A CA 1
ATOM 3025 C C . PRO A 1 430 ? -3.131 11.027 -26.451 1.00 96.62 430 PRO A C 1
ATOM 3027 O O . PRO A 1 430 ? -4.339 10.819 -26.349 1.00 96.62 430 PRO A O 1
ATOM 3030 N N . ALA A 1 431 ? -2.303 10.148 -27.024 1.00 96.19 431 ALA A N 1
ATOM 3031 C CA . ALA A 1 431 ? -2.694 8.805 -27.441 1.00 96.19 431 ALA A CA 1
ATOM 3032 C C . ALA A 1 431 ? -2.533 7.744 -26.337 1.00 96.19 431 ALA A C 1
ATOM 3034 O O . ALA A 1 431 ? -3.047 6.633 -26.492 1.00 96.19 431 ALA A O 1
ATOM 3035 N N . SER A 1 432 ? -1.830 8.054 -25.244 1.00 96.50 432 SER A N 1
ATOM 3036 C CA . SER A 1 432 ? -1.625 7.110 -24.148 1.00 96.50 432 SER A CA 1
ATOM 3037 C C . SER A 1 432 ? -2.912 6.874 -23.351 1.00 96.50 432 SER A C 1
ATOM 3039 O O . SER A 1 432 ? -3.723 7.788 -23.168 1.00 96.50 432 SER A O 1
ATOM 3041 N N . PRO A 1 433 ? -3.126 5.643 -22.852 1.00 94.44 433 PRO A N 1
ATOM 3042 C CA . PRO A 1 433 ? -4.267 5.345 -21.999 1.00 94.44 433 PRO A CA 1
ATOM 3043 C C . PRO A 1 433 ? -4.141 6.092 -20.668 1.00 94.44 433 PRO A C 1
ATOM 3045 O O . PRO A 1 433 ? -3.052 6.172 -20.115 1.00 94.44 433 PRO A O 1
ATOM 3048 N N . PHE A 1 434 ? -5.262 6.591 -20.146 1.00 93.56 434 PHE A N 1
ATOM 3049 C CA . PHE A 1 434 ? -5.352 7.273 -18.843 1.00 93.56 434 PHE A CA 1
ATOM 3050 C C . PHE A 1 434 ? -6.570 6.817 -18.018 1.00 93.56 434 PHE A C 1
ATOM 3052 O O . PHE A 1 434 ? -6.849 7.339 -16.942 1.00 93.56 434 PHE A O 1
ATOM 3059 N N . ALA A 1 435 ? -7.341 5.847 -18.522 1.00 90.81 435 ALA A N 1
ATOM 3060 C CA . ALA A 1 435 ? -8.639 5.470 -17.959 1.00 90.81 435 ALA A CA 1
ATOM 3061 C C . ALA A 1 435 ? -8.558 4.887 -16.538 1.00 90.81 435 ALA A C 1
ATOM 3063 O O . ALA A 1 435 ? -9.561 4.878 -15.829 1.00 90.81 435 ALA A O 1
ATOM 3064 N N . ASN A 1 436 ? -7.383 4.405 -16.136 1.00 88.38 436 ASN A N 1
ATOM 3065 C CA . ASN A 1 436 ? -7.160 3.830 -14.813 1.00 88.38 436 ASN A CA 1
ATOM 3066 C C . ASN A 1 436 ? -6.752 4.872 -13.758 1.00 88.38 436 ASN A C 1
ATOM 3068 O O . ASN A 1 436 ? -6.582 4.502 -12.598 1.00 88.38 436 ASN A O 1
ATOM 3072 N N . GLU A 1 437 ? -6.571 6.141 -14.133 1.00 92.44 437 GLU A N 1
ATOM 3073 C CA . GLU A 1 437 ? -6.238 7.202 -13.182 1.00 92.44 437 GLU A CA 1
ATOM 3074 C C . GLU A 1 437 ? -7.466 7.650 -12.367 1.00 92.44 437 GLU A C 1
ATOM 3076 O O . GLU A 1 437 ? -8.580 7.706 -12.910 1.00 92.44 437 GLU A O 1
ATOM 3081 N N . PRO A 1 438 ? -7.297 8.001 -11.077 1.00 86.44 438 PRO A N 1
ATOM 3082 C CA . PRO A 1 438 ? -8.386 8.498 -10.243 1.00 86.44 438 PRO A CA 1
ATOM 3083 C C . PRO A 1 438 ? -9.050 9.756 -10.812 1.00 86.44 438 PRO A C 1
ATOM 3085 O O . PRO A 1 438 ? -8.389 10.668 -11.295 1.00 86.44 438 PRO A O 1
ATOM 3088 N N . SER A 1 439 ? -10.377 9.844 -10.698 1.00 83.12 439 SER A N 1
ATOM 3089 C CA . SER A 1 439 ? -11.119 11.049 -11.082 1.00 83.12 439 SER A CA 1
ATOM 3090 C C . SER A 1 439 ? -10.926 12.179 -10.052 1.00 83.12 439 SER A C 1
ATOM 3092 O O . SER A 1 439 ? -11.050 11.917 -8.854 1.00 83.12 439 SER A O 1
ATOM 3094 N N . PRO A 1 440 ? -10.778 13.447 -10.483 1.00 90.50 440 PRO A N 1
ATOM 3095 C CA . PRO A 1 440 ? -10.654 13.893 -11.879 1.00 90.50 440 PRO A CA 1
ATOM 3096 C C . PRO A 1 440 ? -9.266 13.564 -12.462 1.00 90.50 440 PRO A C 1
ATOM 3098 O O . PRO A 1 440 ? -8.273 13.733 -11.771 1.00 90.50 440 PRO A O 1
ATOM 3101 N N . ASN A 1 441 ? -9.212 13.129 -13.725 1.00 84.38 441 ASN A N 1
ATOM 3102 C CA . ASN A 1 441 ? -8.002 12.602 -14.387 1.00 84.38 441 ASN A CA 1
ATOM 3103 C C . ASN A 1 441 ? -7.552 13.404 -15.625 1.00 84.38 441 ASN A C 1
ATOM 3105 O O . ASN A 1 441 ? -6.902 12.857 -16.508 1.00 84.38 441 ASN A O 1
ATOM 3109 N N . GLY A 1 442 ? -8.058 14.634 -15.781 1.00 88.00 442 GLY A N 1
ATOM 3110 C CA . GLY A 1 442 ? -7.595 15.619 -16.771 1.00 88.00 442 GLY A CA 1
ATOM 3111 C C . GLY A 1 442 ? -7.722 15.271 -18.260 1.00 88.00 442 GLY A C 1
ATOM 3112 O O . GLY A 1 442 ? -7.543 16.150 -19.103 1.00 88.00 442 GLY A O 1
ATOM 3113 N N . GLY A 1 443 ? -8.089 14.038 -18.614 1.00 91.75 443 GLY A N 1
ATOM 3114 C CA . GLY A 1 443 ? -8.192 13.558 -19.989 1.00 91.75 443 GLY A CA 1
ATOM 3115 C C . GLY A 1 443 ? -6.857 13.226 -20.666 1.00 91.75 443 GLY A C 1
ATOM 3116 O O . GLY A 1 443 ? -6.848 13.048 -21.885 1.00 91.75 443 GLY A O 1
ATOM 3117 N N . ARG A 1 444 ? -5.743 13.171 -19.925 1.00 95.06 444 ARG A N 1
ATOM 3118 C CA . ARG A 1 444 ? -4.408 12.791 -20.418 1.00 95.06 444 ARG A CA 1
ATOM 3119 C C . ARG A 1 444 ? -3.661 12.046 -19.323 1.00 95.06 444 ARG A C 1
ATOM 3121 O O . ARG A 1 444 ? -3.891 12.301 -18.157 1.00 95.06 444 ARG A O 1
ATOM 3128 N N . VAL A 1 445 ? -2.764 11.143 -19.708 1.00 97.12 445 VAL A N 1
ATOM 3129 C CA . VAL A 1 445 ? -1.999 10.356 -18.737 1.00 97.12 445 VAL A CA 1
ATOM 3130 C C . VAL A 1 445 ? -0.969 11.223 -18.008 1.00 97.12 445 VAL A C 1
ATOM 3132 O O . VAL A 1 445 ? -0.366 12.114 -18.612 1.00 97.12 445 VAL A O 1
ATOM 3135 N N . ASN A 1 446 ? -0.715 10.933 -16.737 1.00 97.12 446 ASN A N 1
ATOM 3136 C CA . ASN A 1 446 ? 0.423 11.489 -16.013 1.00 97.12 446 ASN A CA 1
ATOM 3137 C C . ASN A 1 446 ? 1.749 10.926 -16.562 1.00 97.12 446 ASN A C 1
ATOM 3139 O O . ASN A 1 446 ? 1.847 9.742 -16.892 1.00 97.12 446 ASN A O 1
ATOM 3143 N N . ILE A 1 447 ? 2.791 11.760 -16.634 1.00 98.19 447 ILE A N 1
ATOM 3144 C CA . ILE A 1 447 ? 4.151 11.309 -16.978 1.00 98.19 447 ILE A CA 1
ATOM 3145 C C . ILE A 1 447 ? 4.738 10.525 -15.790 1.00 98.19 447 ILE A C 1
ATOM 3147 O O . ILE A 1 447 ? 4.596 10.920 -14.634 1.00 98.19 447 ILE A O 1
ATOM 3151 N N . GLY A 1 448 ? 5.437 9.422 -16.073 1.00 98.00 448 GLY A N 1
ATOM 3152 C CA . GLY A 1 448 ? 6.111 8.581 -15.080 1.00 98.00 448 GLY A CA 1
ATOM 3153 C C . GLY A 1 448 ? 5.368 7.288 -14.726 1.00 98.00 448 GLY A C 1
ATOM 3154 O O . GLY A 1 448 ? 4.279 7.000 -15.219 1.00 98.00 448 GLY A O 1
ATOM 3155 N N . ALA A 1 449 ? 5.979 6.485 -13.850 1.00 98.06 449 ALA A N 1
ATOM 3156 C CA . ALA A 1 449 ? 5.557 5.119 -13.517 1.00 98.06 449 ALA A CA 1
ATOM 3157 C C . ALA A 1 449 ? 4.109 4.980 -13.030 1.00 98.06 449 ALA A C 1
ATOM 3159 O O . ALA A 1 449 ? 3.485 3.939 -13.230 1.00 98.06 449 ALA A O 1
ATOM 3160 N N . PHE A 1 450 ? 3.571 6.018 -12.394 1.00 96.62 450 PHE A N 1
ATOM 3161 C CA . PHE A 1 450 ? 2.238 5.994 -11.798 1.00 96.62 450 PHE A CA 1
ATOM 3162 C C . PHE A 1 450 ? 1.121 6.379 -12.777 1.00 96.62 450 PHE A C 1
ATOM 3164 O O . PHE A 1 450 ? -0.044 6.164 -12.447 1.00 96.62 450 PHE A O 1
ATOM 3171 N N . GLY A 1 451 ? 1.431 6.901 -13.969 1.00 95.19 451 GLY A N 1
ATOM 3172 C CA . GLY A 1 451 ? 0.414 7.260 -14.961 1.00 95.19 451 GLY A CA 1
ATOM 3173 C C . GLY A 1 451 ? -0.410 6.057 -15.420 1.00 95.19 451 GLY A C 1
ATOM 3174 O O . GLY A 1 451 ? 0.107 4.955 -15.537 1.00 95.19 451 GLY A O 1
ATOM 3175 N N . ASN A 1 452 ? -1.700 6.225 -15.687 1.00 94.50 452 ASN A N 1
ATOM 3176 C CA . ASN A 1 452 ? -2.627 5.130 -16.006 1.00 94.50 452 ASN A CA 1
ATOM 3177 C C . ASN A 1 452 ? -2.663 4.009 -14.948 1.00 94.50 452 ASN A C 1
ATOM 3179 O O . ASN A 1 452 ? -2.840 2.831 -15.276 1.00 94.50 452 ASN A O 1
ATOM 3183 N N . THR A 1 453 ? -2.503 4.365 -13.675 1.00 90.69 453 THR A N 1
ATOM 3184 C CA . THR A 1 453 ? -2.680 3.448 -12.543 1.00 90.69 453 THR A CA 1
ATOM 3185 C C . THR A 1 453 ? -3.637 4.045 -11.516 1.00 90.69 453 THR A C 1
ATOM 3187 O O . THR A 1 453 ? -3.814 5.261 -11.459 1.00 90.69 453 THR A O 1
ATOM 3190 N N . ALA A 1 454 ? -4.190 3.203 -10.640 1.00 87.25 454 ALA A N 1
ATOM 3191 C CA . ALA A 1 454 ? -5.057 3.646 -9.545 1.00 87.25 454 ALA A CA 1
ATOM 3192 C C . ALA A 1 454 ? -4.337 4.533 -8.504 1.00 87.25 454 ALA A C 1
ATOM 3194 O O . ALA A 1 454 ? -4.988 5.124 -7.647 1.00 87.25 454 ALA A O 1
ATOM 3195 N N . TRP A 1 455 ? -3.005 4.626 -8.575 1.00 87.00 455 TRP A N 1
ATOM 3196 C CA . TRP A 1 455 ? -2.170 5.456 -7.702 1.00 87.00 455 TRP A CA 1
ATOM 3197 C C . TRP A 1 455 ? -1.693 6.743 -8.381 1.00 87.00 455 TRP A C 1
ATOM 3199 O O . TRP A 1 455 ? -0.876 7.461 -7.804 1.00 87.00 455 TRP A O 1
ATOM 3209 N N . ALA A 1 456 ? -2.164 7.021 -9.600 1.00 88.88 456 ALA A N 1
ATOM 3210 C CA . ALA A 1 456 ? -1.912 8.283 -10.273 1.00 88.88 456 ALA A CA 1
ATOM 3211 C C . ALA A 1 456 ? -2.486 9.450 -9.459 1.00 88.88 456 ALA A C 1
ATOM 3213 O O . ALA A 1 456 ? -3.555 9.352 -8.852 1.00 88.88 456 ALA A O 1
ATOM 3214 N N . THR A 1 457 ? -1.780 10.571 -9.470 1.00 92.00 457 THR A N 1
ATOM 3215 C CA . THR A 1 457 ? -2.238 11.797 -8.824 1.00 92.00 457 THR A CA 1
ATOM 3216 C C . THR A 1 457 ? -3.409 12.384 -9.598 1.00 92.00 457 THR A C 1
ATOM 3218 O O . THR A 1 457 ? -3.312 12.599 -10.803 1.00 92.00 457 THR A O 1
ATOM 3221 N N . ALA A 1 458 ? -4.515 12.651 -8.904 1.00 86.69 458 ALA A N 1
ATOM 3222 C CA . ALA A 1 458 ? -5.687 13.267 -9.513 1.00 86.69 458 ALA A CA 1
ATOM 3223 C C . ALA A 1 458 ? -5.417 14.732 -9.896 1.00 86.69 458 ALA A C 1
ATOM 3225 O O . ALA A 1 458 ? -4.712 15.466 -9.193 1.00 86.69 458 ALA A O 1
ATOM 3226 N N . THR A 1 459 ? -6.058 15.186 -10.969 1.00 88.50 459 THR A N 1
ATOM 3227 C CA . THR A 1 459 ? -6.086 16.586 -11.386 1.00 88.50 459 THR A CA 1
ATOM 3228 C C . THR A 1 459 ? -6.619 17.472 -10.259 1.00 88.50 459 THR A C 1
ATOM 3230 O O . THR A 1 459 ? -7.564 17.134 -9.537 1.00 88.50 459 THR A O 1
ATOM 3233 N N . LEU A 1 460 ? -6.084 18.685 -10.137 1.00 83.88 460 LEU A N 1
ATOM 3234 C CA . LEU A 1 460 ? -6.698 19.692 -9.279 1.00 83.88 460 LEU A CA 1
ATOM 3235 C C . LEU A 1 460 ? -8.069 20.086 -9.849 1.00 83.88 460 LEU A C 1
ATOM 3237 O O . LEU A 1 460 ? -8.161 20.700 -10.912 1.00 83.88 460 LEU A O 1
ATOM 3241 N N . SER A 1 461 ? -9.153 19.776 -9.132 1.00 63.09 461 SER A N 1
ATOM 3242 C CA . SER A 1 461 ? -10.464 20.337 -9.476 1.00 63.09 461 SER A CA 1
ATOM 3243 C C . SER A 1 461 ? -10.419 21.863 -9.344 1.00 63.09 461 SER A C 1
ATOM 3245 O O . SER A 1 461 ? -9.943 22.364 -8.320 1.00 63.09 461 SER A O 1
ATOM 3247 N N . PRO A 1 462 ? -10.948 22.634 -10.314 1.00 49.19 462 PRO A N 1
ATOM 3248 C CA . PRO A 1 462 ? -11.142 24.058 -10.102 1.00 49.19 462 PRO A CA 1
ATOM 3249 C C . PRO A 1 462 ? -12.077 24.240 -8.903 1.00 49.19 462 PRO A C 1
ATOM 3251 O O . PRO A 1 462 ? -13.160 23.652 -8.853 1.00 49.19 462 PRO A O 1
ATOM 3254 N N . ALA A 1 463 ? -11.651 25.037 -7.919 1.00 41.66 463 ALA A N 1
ATOM 3255 C CA . ALA A 1 463 ? -12.500 25.412 -6.796 1.00 41.66 463 ALA A CA 1
ATOM 3256 C C . ALA A 1 463 ? -13.839 25.934 -7.337 1.00 41.66 463 ALA A C 1
ATOM 3258 O O . ALA A 1 463 ? -13.848 26.778 -8.236 1.00 41.66 463 ALA A O 1
ATOM 3259 N N . ALA A 1 464 ? -14.956 25.421 -6.813 1.00 36.03 464 ALA A N 1
ATOM 3260 C CA . ALA A 1 464 ? -16.294 25.872 -7.174 1.00 36.03 464 ALA A CA 1
ATOM 3261 C C . ALA A 1 464 ? -16.347 27.406 -7.102 1.00 36.03 464 ALA A C 1
ATOM 3263 O O . ALA A 1 464 ? -16.239 28.003 -6.030 1.00 36.03 464 ALA A O 1
ATOM 3264 N N . GLY A 1 465 ? -16.432 28.039 -8.272 1.00 32.62 465 GLY A N 1
ATOM 3265 C CA . GLY A 1 465 ? -16.336 29.480 -8.405 1.00 32.62 465 GLY A CA 1
ATOM 3266 C C . GLY A 1 465 ? -17.508 30.173 -7.726 1.00 32.62 465 GLY A C 1
ATOM 3267 O O . GLY A 1 465 ? -18.649 30.065 -8.171 1.00 32.62 465 GLY A O 1
ATOM 3268 N N . THR A 1 466 ? -17.226 30.969 -6.699 1.00 30.27 466 THR A N 1
ATOM 3269 C CA . THR A 1 466 ? -18.111 32.065 -6.313 1.00 30.27 466 THR A CA 1
ATOM 3270 C C . THR A 1 466 ? -17.988 33.134 -7.394 1.00 30.27 466 THR A C 1
ATOM 3272 O O . THR A 1 466 ? -17.028 33.903 -7.431 1.00 30.27 466 THR A O 1
ATOM 3275 N N . ALA A 1 467 ? -18.944 33.156 -8.321 1.00 30.86 467 ALA A N 1
ATOM 3276 C CA . ALA A 1 467 ? -19.068 34.216 -9.307 1.00 30.86 467 ALA A CA 1
ATOM 3277 C C . ALA A 1 467 ? -19.289 35.557 -8.588 1.00 30.86 467 ALA A C 1
ATOM 3279 O O . ALA A 1 467 ? -20.371 35.822 -8.066 1.00 30.86 467 ALA A O 1
ATOM 3280 N N . VAL A 1 468 ? -18.269 36.416 -8.567 1.00 31.17 468 VAL A N 1
ATOM 3281 C CA . VAL A 1 468 ? -18.429 37.832 -8.227 1.00 31.17 468 VAL A CA 1
ATOM 3282 C C . VAL A 1 468 ? -18.296 38.635 -9.512 1.00 31.17 468 VAL A C 1
ATOM 3284 O O . VAL A 1 468 ? -17.264 38.637 -10.178 1.00 31.17 468 VAL A O 1
ATOM 3287 N N . SER A 1 469 ? -19.411 39.275 -9.854 1.00 28.62 469 SER A N 1
ATOM 3288 C CA . SER A 1 469 ? -19.618 40.167 -10.989 1.00 28.62 469 SER A CA 1
ATOM 3289 C C . SER A 1 469 ? -18.490 41.188 -11.151 1.00 28.62 469 SER A C 1
ATOM 3291 O O . SER A 1 469 ? -18.138 41.913 -10.223 1.00 28.62 469 SER A O 1
ATOM 3293 N N . THR A 1 470 ? -17.979 41.290 -12.374 1.00 29.17 470 THR A N 1
ATOM 3294 C CA . THR A 1 470 ? -17.004 42.288 -12.810 1.00 29.17 470 THR A CA 1
ATOM 3295 C C . THR A 1 470 ? -17.601 43.696 -12.816 1.00 29.17 470 THR A C 1
ATOM 3297 O O . THR A 1 470 ? -18.562 43.958 -13.540 1.00 29.17 470 THR A O 1
ATOM 3300 N N . SER A 1 471 ? -16.963 44.633 -12.116 1.00 25.58 471 SER A N 1
ATOM 3301 C CA . SER A 1 471 ? -16.976 46.051 -12.486 1.00 25.58 471 SER A CA 1
ATOM 3302 C C . SER A 1 471 ? -15.545 46.580 -12.484 1.00 25.58 471 SER A C 1
ATOM 3304 O O . SER A 1 471 ? -14.823 46.439 -11.500 1.00 25.58 471 SER A O 1
ATOM 3306 N N . ALA A 1 472 ? -15.155 47.142 -13.624 1.00 32.03 472 ALA A N 1
ATOM 3307 C CA . ALA A 1 472 ? -13.819 47.603 -13.962 1.00 32.03 472 ALA A CA 1
ATOM 3308 C C . ALA A 1 472 ? -13.265 48.689 -13.020 1.00 32.03 472 ALA A C 1
ATOM 3310 O O . ALA A 1 472 ? -13.983 49.594 -12.601 1.00 32.03 472 ALA A O 1
ATOM 3311 N N . GLY A 1 473 ? -11.953 48.636 -12.782 1.00 24.30 473 GLY A N 1
ATOM 3312 C CA . GLY A 1 473 ? -11.171 49.691 -12.141 1.00 24.30 473 GLY A CA 1
ATOM 3313 C C . GLY A 1 473 ? -9.683 49.349 -12.187 1.00 24.30 473 GLY A C 1
ATOM 3314 O O . GLY A 1 473 ? -9.269 48.301 -11.713 1.00 24.30 473 GLY A O 1
ATOM 3315 N N . SER A 1 474 ? -8.904 50.205 -12.838 1.00 29.67 474 SER A N 1
ATOM 3316 C CA . SER A 1 474 ? -7.501 50.030 -13.212 1.00 29.67 474 SER A CA 1
ATOM 3317 C C . SER A 1 474 ? -6.500 50.062 -12.051 1.00 29.67 474 SER A C 1
ATOM 3319 O O . SER A 1 474 ? -6.783 50.615 -10.993 1.00 29.67 474 SER A O 1
ATOM 3321 N N . SER A 1 475 ? -5.261 49.695 -12.402 1.00 28.36 475 SER A N 1
ATOM 3322 C CA . SER A 1 475 ? -3.963 49.985 -11.763 1.00 28.36 475 SER A CA 1
ATOM 3323 C C . SER A 1 475 ? -3.499 49.019 -10.671 1.00 28.36 475 SER A C 1
ATOM 3325 O O . SER A 1 475 ? -4.245 48.638 -9.778 1.00 28.36 475 SER A O 1
ATOM 3327 N N . GLY A 1 476 ? -2.261 48.552 -10.855 1.00 33.97 476 GLY A N 1
ATOM 3328 C CA . GLY A 1 476 ? -1.705 47.371 -10.214 1.00 33.97 476 GLY A CA 1
ATOM 3329 C C . GLY A 1 476 ? -1.140 47.601 -8.824 1.00 33.97 476 GLY A C 1
ATOM 3330 O O . GLY A 1 476 ? -0.854 48.724 -8.433 1.00 33.97 476 GLY A O 1
ATOM 3331 N N . ASP A 1 477 ? -0.917 46.491 -8.130 1.00 26.97 477 ASP A N 1
ATOM 3332 C CA . ASP A 1 477 ? 0.161 46.347 -7.164 1.00 26.97 477 ASP A CA 1
ATOM 3333 C C . ASP A 1 477 ? 0.429 44.855 -6.928 1.00 26.97 477 ASP A C 1
ATOM 3335 O O . ASP A 1 477 ? -0.472 44.038 -6.717 1.00 26.97 477 ASP A O 1
ATOM 3339 N N . SER A 1 478 ? 1.704 44.515 -6.994 1.00 35.44 478 SER A N 1
ATOM 3340 C CA . SER A 1 478 ? 2.301 43.256 -6.595 1.00 35.44 478 SER A CA 1
ATOM 3341 C C . SER A 1 478 ? 2.251 43.111 -5.072 1.00 35.44 478 SER A C 1
ATOM 3343 O O . SER A 1 478 ? 3.147 43.589 -4.388 1.00 35.44 478 SER A O 1
ATOM 33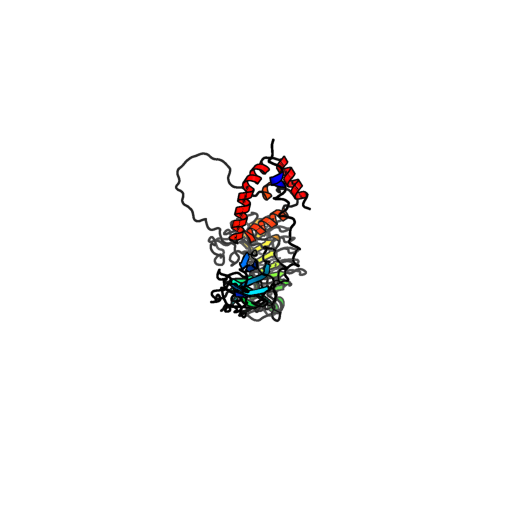45 N N . SER A 1 479 ? 1.240 42.439 -4.514 1.00 36.62 479 SER A N 1
ATOM 3346 C CA . SER A 1 479 ? 1.363 41.715 -3.232 1.00 36.62 479 SER A CA 1
ATOM 3347 C C . SER A 1 479 ? 0.057 41.039 -2.796 1.00 36.62 479 SER A C 1
ATOM 3349 O O . SER A 1 479 ? -0.907 41.711 -2.441 1.00 36.62 479 SER A O 1
ATOM 3351 N N . ARG A 1 480 ? 0.053 39.696 -2.751 1.00 29.34 480 ARG A N 1
ATOM 3352 C CA . ARG A 1 480 ? -0.726 38.785 -1.867 1.00 29.34 480 ARG A CA 1
ATOM 3353 C C . ARG A 1 480 ? -0.547 37.362 -2.434 1.00 29.34 480 ARG A C 1
ATOM 3355 O O . ARG A 1 480 ? -0.734 37.185 -3.622 1.00 29.34 480 ARG A O 1
ATOM 3362 N N . ALA A 1 481 ? -0.165 36.321 -1.700 1.00 31.33 481 ALA A N 1
ATOM 3363 C CA . ALA A 1 481 ? -0.279 36.089 -0.270 1.00 31.33 481 ALA A CA 1
ATOM 3364 C C . ALA A 1 481 ? 0.842 35.150 0.215 1.00 31.33 481 ALA A C 1
ATOM 3366 O O . ALA A 1 481 ? 0.942 34.013 -0.224 1.00 31.33 481 ALA A O 1
ATOM 3367 N N . ASN A 1 482 ? 1.672 35.627 1.141 1.00 40.62 482 ASN A N 1
ATOM 3368 C CA . ASN A 1 482 ? 2.628 34.801 1.876 1.00 40.62 482 ASN A CA 1
ATOM 3369 C C . ASN A 1 482 ? 2.650 35.270 3.336 1.00 40.62 482 ASN A C 1
ATOM 3371 O O . ASN A 1 482 ? 3.426 36.156 3.686 1.00 40.62 482 ASN A O 1
ATOM 3375 N N . LYS A 1 483 ? 1.679 34.821 4.140 1.00 36.91 483 LYS A N 1
ATOM 3376 C CA . LYS A 1 483 ? 1.297 35.420 5.434 1.00 36.91 483 LYS A CA 1
ATOM 3377 C C . LYS A 1 483 ? 0.424 34.393 6.195 1.00 36.91 483 LYS A C 1
ATOM 3379 O O . LYS A 1 483 ? -0.628 34.075 5.669 1.00 36.91 483 LYS A O 1
ATOM 3384 N N . TYR A 1 484 ? 0.713 33.827 7.375 1.00 38.53 484 TYR A N 1
ATOM 3385 C CA . TYR A 1 484 ? 1.654 34.124 8.463 1.00 38.53 484 TYR A CA 1
ATOM 3386 C C . TYR A 1 484 ? 1.831 32.876 9.366 1.00 38.53 484 TYR A C 1
ATOM 3388 O O . TYR A 1 484 ? 0.838 32.258 9.722 1.00 38.53 484 TYR A O 1
ATOM 3396 N N . CYS A 1 485 ? 3.048 32.559 9.829 1.00 42.12 485 CYS A N 1
ATOM 3397 C CA . CYS A 1 485 ? 3.271 31.670 10.983 1.00 42.12 485 CYS A CA 1
ATOM 3398 C C . CYS A 1 485 ? 4.447 32.197 11.828 1.00 42.12 485 CYS A C 1
ATOM 3400 O O . CYS A 1 485 ? 5.507 32.548 11.299 1.00 42.12 485 CYS A O 1
ATOM 3402 N N . VAL A 1 486 ? 4.252 32.292 13.145 1.00 42.06 486 VAL A N 1
ATOM 3403 C CA . VAL A 1 486 ? 5.144 32.996 14.094 1.00 42.06 486 VAL A CA 1
ATOM 3404 C C . VAL A 1 486 ? 6.504 32.315 14.226 1.00 42.06 486 VAL A C 1
ATOM 3406 O O . VAL A 1 486 ? 7.535 32.983 14.235 1.00 42.06 486 VAL A O 1
ATOM 3409 N N . VAL A 1 487 ? 6.519 30.982 14.217 1.00 46.44 487 VAL A N 1
ATOM 3410 C CA . VAL A 1 487 ? 7.754 30.186 14.282 1.00 46.44 487 VAL A CA 1
ATOM 3411 C C . VAL A 1 487 ? 8.518 30.231 12.952 1.00 46.44 487 VAL A C 1
ATOM 3413 O O . VAL A 1 487 ? 9.745 30.167 12.935 1.00 46.44 487 VAL A O 1
ATOM 3416 N N . ALA A 1 488 ? 7.817 30.437 11.832 1.00 47.91 488 ALA A N 1
ATOM 3417 C CA . ALA A 1 488 ? 8.394 30.418 10.487 1.00 47.91 488 ALA A CA 1
ATOM 3418 C C . ALA A 1 488 ? 9.173 31.691 10.121 1.00 47.91 488 ALA A C 1
ATOM 3420 O O . ALA A 1 488 ? 10.068 31.638 9.285 1.00 47.91 488 ALA A O 1
ATOM 3421 N N . THR A 1 489 ? 8.863 32.833 10.744 1.00 42.06 489 THR A N 1
ATOM 3422 C CA . THR A 1 489 ? 9.549 34.103 10.423 1.00 42.06 489 THR A CA 1
ATOM 3423 C C . THR A 1 489 ? 10.855 34.274 11.216 1.00 42.06 489 THR A C 1
ATOM 3425 O O . THR A 1 489 ? 11.683 35.110 10.865 1.00 42.06 489 THR A O 1
ATOM 3428 N N . ALA A 1 490 ? 11.056 33.486 12.279 1.00 42.50 490 ALA A N 1
ATOM 3429 C CA . ALA A 1 490 ? 12.229 33.567 13.155 1.00 42.50 490 ALA A CA 1
ATOM 3430 C C . ALA A 1 490 ? 13.317 32.511 12.857 1.00 42.50 490 ALA A C 1
ATOM 3432 O O . ALA A 1 490 ? 14.446 32.670 13.316 1.00 42.50 490 ALA A O 1
ATOM 3433 N N . SER A 1 491 ? 12.999 31.459 12.090 1.00 45.56 491 SER A N 1
ATOM 3434 C CA . SER A 1 491 ? 13.857 30.277 11.869 1.00 45.56 491 SER A CA 1
ATOM 3435 C C . SER A 1 491 ? 14.345 30.096 10.422 1.00 45.56 491 SER A C 1
ATOM 3437 O O . SER A 1 491 ? 15.003 29.107 10.109 1.00 45.56 491 SER A O 1
ATOM 3439 N N . PHE A 1 492 ? 14.075 31.053 9.528 1.00 40.84 492 PHE A N 1
ATOM 3440 C CA . PHE A 1 492 ? 14.610 31.012 8.166 1.00 40.84 492 PHE A CA 1
ATOM 3441 C C . PHE A 1 492 ? 16.140 31.200 8.207 1.00 40.84 492 PHE A C 1
ATOM 3443 O O . PHE A 1 492 ? 16.625 32.295 8.493 1.00 40.84 492 PHE A O 1
ATOM 3450 N N . GLY A 1 493 ? 16.885 30.111 7.974 1.00 48.50 493 GLY A N 1
ATOM 3451 C CA . GLY A 1 493 ? 18.352 30.078 7.965 1.00 48.50 493 GLY A CA 1
ATOM 3452 C C . GLY A 1 493 ? 19.044 29.569 9.241 1.00 48.50 493 GLY A C 1
ATOM 3453 O O . GLY A 1 493 ? 20.235 29.832 9.394 1.00 48.50 493 GLY A O 1
ATOM 3454 N N . SER A 1 494 ? 18.357 28.872 10.162 1.00 50.00 494 SER A N 1
ATOM 3455 C CA . SER A 1 494 ? 18.996 28.248 11.341 1.00 50.00 494 SER A CA 1
ATOM 3456 C C . SER A 1 494 ? 19.147 26.715 11.220 1.00 50.00 494 SER A C 1
ATOM 3458 O O . SER A 1 49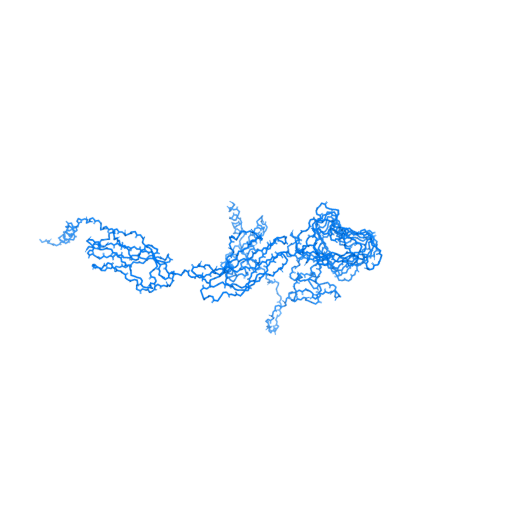4 ? 18.427 26.090 10.439 1.00 50.00 494 SER A O 1
ATOM 3460 N N . PRO A 1 495 ? 20.036 26.079 12.018 1.00 47.84 495 PRO A N 1
ATOM 3461 C CA . PRO A 1 495 ? 20.231 24.620 12.033 1.00 47.84 495 PRO A CA 1
ATOM 3462 C C . PRO A 1 495 ? 18.995 23.782 12.418 1.00 47.84 495 PRO A C 1
ATOM 3464 O O . PRO A 1 495 ? 19.020 22.567 12.257 1.00 47.84 495 PRO A O 1
ATOM 3467 N N . ASP A 1 496 ? 17.916 24.399 12.913 1.00 48.66 496 ASP A N 1
ATOM 3468 C CA . ASP A 1 496 ? 16.695 23.717 13.376 1.00 48.66 496 ASP A CA 1
ATOM 3469 C C . ASP A 1 496 ? 15.592 23.607 12.298 1.00 48.66 496 ASP A C 1
ATOM 3471 O O . ASP A 1 496 ? 14.464 23.200 12.592 1.00 48.66 496 ASP A O 1
ATOM 3475 N N . GLN A 1 497 ? 15.897 23.935 11.034 1.00 53.09 497 GLN A N 1
ATOM 3476 C CA . GLN A 1 497 ? 14.953 23.889 9.905 1.00 53.09 497 GLN A CA 1
ATOM 3477 C C . GLN A 1 497 ? 14.249 22.527 9.760 1.00 53.09 497 GLN A C 1
ATOM 3479 O O . GLN A 1 497 ? 13.048 22.482 9.491 1.00 53.09 497 GLN A O 1
ATOM 3484 N N . THR A 1 498 ? 14.955 21.424 10.014 1.00 51.22 498 THR A N 1
ATOM 3485 C CA . THR A 1 498 ? 14.403 20.061 9.946 1.00 51.22 498 THR A CA 1
ATOM 3486 C C . THR A 1 498 ? 13.340 19.809 11.019 1.00 51.22 498 THR A C 1
ATOM 3488 O O . THR A 1 498 ? 12.323 19.178 10.750 1.00 51.22 498 THR A O 1
ATOM 3491 N N . ARG A 1 499 ? 13.513 20.361 12.228 1.00 49.19 499 ARG A N 1
ATOM 3492 C CA . ARG A 1 499 ? 12.531 20.235 13.322 1.00 49.19 499 ARG A CA 1
ATOM 3493 C C . ARG A 1 499 ? 11.283 21.076 13.065 1.00 49.19 499 ARG A C 1
ATOM 3495 O O . ARG A 1 499 ? 10.174 20.637 13.350 1.00 49.19 499 ARG A O 1
ATOM 3502 N N . VAL A 1 500 ? 11.447 22.265 12.484 1.00 54.75 500 VAL A N 1
ATOM 3503 C CA . VAL A 1 500 ? 10.318 23.124 12.091 1.00 54.75 500 VAL A CA 1
ATOM 3504 C C . VAL A 1 500 ? 9.536 22.514 10.922 1.00 54.75 500 VAL A C 1
ATOM 3506 O O . VAL A 1 500 ? 8.313 22.635 10.891 1.00 54.75 500 VAL A O 1
ATOM 3509 N N . ALA A 1 501 ? 10.208 21.829 9.992 1.00 55.75 501 ALA A N 1
ATOM 3510 C CA . ALA A 1 501 ? 9.556 21.066 8.928 1.00 55.75 501 ALA A CA 1
ATOM 3511 C C . ALA A 1 501 ? 8.756 19.874 9.485 1.00 55.75 501 ALA A C 1
ATOM 3513 O O . ALA A 1 501 ? 7.583 19.738 9.149 1.00 55.75 501 ALA A O 1
ATOM 3514 N N . ALA A 1 502 ? 9.324 19.104 10.421 1.00 54.19 502 ALA A N 1
ATOM 3515 C CA . ALA A 1 502 ? 8.625 17.995 11.079 1.00 54.19 502 ALA A CA 1
ATOM 3516 C C . ALA A 1 502 ? 7.376 18.452 11.863 1.00 54.19 502 ALA A C 1
ATOM 3518 O O . ALA A 1 502 ? 6.335 17.802 11.830 1.00 54.19 502 ALA A O 1
ATOM 3519 N N . LEU A 1 503 ? 7.436 19.613 12.528 1.00 54.06 503 LEU A N 1
ATOM 3520 C CA . LEU A 1 503 ? 6.270 20.184 13.216 1.00 54.06 503 LEU A CA 1
ATOM 3521 C C . LEU A 1 503 ? 5.185 20.679 12.243 1.00 54.06 503 LEU A C 1
ATOM 3523 O O . LEU A 1 503 ? 4.001 20.610 12.574 1.00 54.06 503 LEU A O 1
ATOM 3527 N N . ARG A 1 504 ? 5.557 21.156 11.044 1.00 58.50 504 ARG A N 1
ATOM 3528 C CA . ARG A 1 504 ? 4.587 21.478 9.979 1.00 58.50 504 ARG A CA 1
ATOM 3529 C C . ARG A 1 504 ? 3.920 20.222 9.452 1.00 58.50 504 ARG A C 1
ATOM 3531 O O . ARG A 1 504 ? 2.707 20.205 9.315 1.00 58.50 504 ARG A O 1
ATOM 3538 N N . GLU A 1 505 ? 4.700 19.174 9.234 1.00 59.66 505 GLU A N 1
ATOM 3539 C CA . GLU A 1 505 ? 4.180 17.890 8.787 1.00 59.66 505 GLU A CA 1
ATOM 3540 C C . GLU A 1 505 ? 3.209 17.290 9.812 1.00 59.66 505 GLU A C 1
ATOM 3542 O O . GLU A 1 505 ? 2.113 16.884 9.444 1.00 59.66 505 GLU A O 1
ATOM 3547 N N . MET A 1 506 ? 3.532 17.338 11.109 1.00 56.81 506 MET A N 1
ATOM 3548 C CA . MET A 1 506 ? 2.614 16.917 12.174 1.00 56.81 506 MET A CA 1
ATOM 3549 C C . MET A 1 506 ? 1.332 17.765 12.204 1.00 56.81 506 MET A C 1
ATOM 3551 O O . MET A 1 506 ? 0.231 17.230 12.325 1.00 56.81 506 MET A O 1
ATOM 3555 N N . ARG A 1 507 ? 1.442 19.092 12.066 1.00 62.91 507 ARG A N 1
ATOM 3556 C CA . ARG A 1 507 ? 0.269 19.975 11.983 1.00 62.91 507 ARG A CA 1
ATOM 3557 C C . ARG A 1 507 ? -0.611 19.618 10.782 1.00 62.91 507 ARG A C 1
ATOM 3559 O O . ARG A 1 507 ? -1.824 19.521 10.931 1.00 62.91 507 ARG A O 1
ATOM 3566 N N . ASP A 1 508 ? -0.004 19.414 9.621 1.00 59.22 508 ASP A N 1
ATOM 3567 C CA . ASP A 1 508 ? -0.721 19.281 8.356 1.00 59.22 508 ASP A CA 1
ATOM 3568 C C . ASP A 1 508 ? -1.270 17.858 8.144 1.00 59.22 508 ASP A C 1
ATOM 3570 O O . ASP A 1 508 ? -2.384 17.718 7.645 1.00 59.22 508 ASP A O 1
ATOM 3574 N N . ARG A 1 509 ? -0.559 16.815 8.600 1.00 55.91 509 ARG A N 1
ATOM 3575 C CA . ARG A 1 509 ? -0.974 15.404 8.480 1.00 55.91 509 ARG A CA 1
ATOM 3576 C C . ARG A 1 509 ? -1.768 14.870 9.671 1.00 55.91 509 ARG A C 1
ATOM 3578 O O . ARG A 1 509 ? -2.555 13.952 9.487 1.00 55.91 509 ARG A O 1
ATOM 3585 N N . VAL A 1 510 ? -1.571 15.405 10.879 1.00 57.44 510 VAL A N 1
ATOM 3586 C CA . VAL A 1 510 ? -2.189 14.849 12.101 1.00 57.44 510 VAL A CA 1
ATOM 3587 C C . VAL A 1 510 ? -3.247 15.783 12.680 1.00 57.44 510 VAL A C 1
ATOM 3589 O O . VAL A 1 510 ? -4.339 15.336 13.017 1.00 57.44 510 VAL A O 1
ATOM 3592 N N . LEU A 1 511 ? -2.961 17.085 12.793 1.00 48.72 511 LEU A N 1
ATOM 3593 C CA . LEU A 1 511 ? -3.872 18.020 13.468 1.00 48.72 511 LEU A CA 1
ATOM 3594 C C . LEU A 1 511 ? -4.958 18.576 12.539 1.00 48.72 511 LEU A C 1
ATOM 3596 O O . LEU A 1 511 ? -6.122 18.598 12.922 1.00 48.72 511 LEU A O 1
ATOM 3600 N N . ASN A 1 512 ? -4.612 19.004 11.326 1.00 60.75 512 ASN A N 1
ATOM 3601 C CA . ASN A 1 512 ? -5.561 19.628 10.396 1.00 60.75 512 ASN A CA 1
ATOM 3602 C C . ASN A 1 512 ? -6.662 18.694 9.847 1.00 60.75 512 ASN A C 1
ATOM 3604 O O . ASN A 1 512 ? -7.763 19.194 9.611 1.00 60.75 512 ASN A O 1
ATOM 3608 N N . PRO A 1 513 ? -6.447 17.374 9.672 1.00 67.25 513 PRO A N 1
ATOM 3609 C CA . PRO A 1 513 ? -7.521 16.461 9.265 1.00 67.25 513 PRO A CA 1
ATOM 3610 C C . PRO A 1 513 ? -8.559 16.197 10.367 1.00 67.25 513 PRO A C 1
ATOM 3612 O O . PRO A 1 513 ? -9.683 15.794 10.072 1.00 67.25 513 PRO A O 1
ATOM 3615 N N . LEU A 1 514 ? -8.207 16.434 11.637 1.00 63.03 514 LEU A N 1
ATOM 3616 C CA . LEU A 1 514 ? -9.115 16.284 12.773 1.00 63.03 514 LEU A CA 1
ATOM 3617 C C . LEU A 1 514 ? -9.850 17.613 13.037 1.00 63.03 514 LEU A C 1
ATOM 3619 O O . LEU A 1 514 ? -9.191 18.631 13.249 1.00 63.03 514 LEU A O 1
ATOM 3623 N N . PRO A 1 515 ? -11.195 17.647 13.124 1.00 61.31 515 PRO A N 1
ATOM 3624 C CA . PRO A 1 515 ? -11.941 18.889 13.364 1.00 61.31 515 PRO A CA 1
ATOM 3625 C C . PRO A 1 515 ? -11.510 19.650 14.633 1.00 61.31 515 PRO A C 1
ATOM 3627 O O . PRO A 1 515 ? -11.453 20.880 14.640 1.00 61.31 515 PRO A O 1
ATOM 3630 N N . SER A 1 516 ? -11.161 18.928 15.703 1.00 50.41 516 SER A N 1
ATOM 3631 C CA . SER A 1 516 ? -10.644 19.495 16.957 1.00 50.41 516 SER A CA 1
ATOM 3632 C C . SER A 1 516 ? -9.200 19.995 16.835 1.00 50.41 516 SER A C 1
ATOM 3634 O O . SER A 1 516 ? -8.853 21.019 17.427 1.00 50.41 516 SER A O 1
ATOM 3636 N N . GLY A 1 517 ? -8.369 19.319 16.037 1.00 54.53 517 GLY A N 1
ATOM 3637 C CA . GLY A 1 517 ? -6.993 19.725 15.762 1.00 54.53 517 GLY A CA 1
ATOM 3638 C C . GLY A 1 517 ? -6.928 20.973 14.880 1.00 54.53 517 GLY A C 1
ATOM 3639 O O . GLY A 1 517 ? -6.216 21.916 15.223 1.00 54.53 517 GLY A O 1
ATOM 3640 N N . ALA A 1 518 ? -7.756 21.058 13.836 1.00 60.72 518 ALA A N 1
ATOM 3641 C CA . ALA A 1 518 ? -7.893 22.253 13.004 1.00 60.72 518 ALA A CA 1
ATOM 3642 C C . ALA A 1 518 ? -8.361 23.475 13.820 1.00 60.72 518 ALA A C 1
ATOM 3644 O O . ALA A 1 518 ? -7.839 24.579 13.652 1.00 60.72 518 ALA A O 1
ATOM 3645 N N . LEU A 1 519 ? -9.297 23.282 14.761 1.00 57.75 519 LEU A N 1
ATOM 3646 C CA . LEU A 1 519 ? -9.760 24.343 15.663 1.00 57.75 519 LEU A CA 1
ATOM 3647 C C . LEU A 1 519 ? -8.655 24.808 16.629 1.00 57.75 519 LEU A C 1
ATOM 3649 O O . LEU A 1 519 ? -8.503 26.011 16.858 1.00 57.75 519 LEU A O 1
ATOM 3653 N N . ALA A 1 520 ? -7.854 23.884 17.167 1.00 53.62 520 ALA A N 1
ATOM 3654 C CA . ALA A 1 520 ? -6.717 24.207 18.031 1.00 53.62 520 ALA A CA 1
ATOM 3655 C C . ALA A 1 520 ? -5.613 24.967 17.272 1.00 53.62 520 ALA A C 1
ATOM 3657 O O . ALA A 1 520 ? -5.110 25.978 17.769 1.00 53.62 520 ALA A O 1
ATOM 3658 N N . VAL A 1 521 ? -5.293 24.540 16.045 1.00 64.12 521 VAL A N 1
ATOM 3659 C CA . VAL A 1 521 ? -4.333 25.211 15.152 1.00 64.12 521 VAL A CA 1
ATOM 3660 C C . VAL A 1 521 ? -4.815 26.618 14.799 1.00 64.12 521 VAL A C 1
ATOM 3662 O O . VAL A 1 521 ? -4.068 27.580 14.973 1.00 64.12 521 VAL A O 1
ATOM 3665 N N . ALA A 1 522 ? -6.083 26.777 14.412 1.00 62.69 522 ALA A N 1
ATOM 3666 C CA . ALA A 1 522 ? -6.663 28.085 14.111 1.00 62.69 522 ALA A CA 1
ATOM 3667 C C . ALA A 1 522 ? -6.680 29.018 15.337 1.00 62.69 522 ALA A C 1
ATOM 3669 O O . ALA A 1 522 ? -6.443 30.222 15.216 1.00 62.69 522 ALA A O 1
ATOM 3670 N N . THR A 1 523 ? -6.928 28.480 16.535 1.00 60.72 523 THR A N 1
ATOM 3671 C CA . THR A 1 523 ? -6.900 29.251 17.790 1.00 60.72 523 THR A CA 1
ATOM 3672 C C . THR A 1 523 ? -5.482 29.718 18.119 1.00 60.72 523 THR A C 1
ATOM 3674 O O . THR A 1 523 ? -5.279 30.889 18.447 1.00 60.72 523 THR A O 1
ATOM 3677 N N . TYR A 1 524 ? -4.490 28.837 17.967 1.00 62.28 524 TYR A N 1
ATOM 3678 C CA . TYR A 1 524 ? -3.073 29.159 18.140 1.00 62.28 524 TYR A CA 1
ATOM 3679 C C . TYR A 1 524 ? -2.599 30.228 17.144 1.00 62.28 524 TYR A C 1
ATOM 3681 O O . TYR A 1 524 ? -1.987 31.219 17.545 1.00 62.28 524 TYR A O 1
ATOM 3689 N N . GLU A 1 525 ? -2.918 30.079 15.857 1.00 59.81 525 GLU A N 1
ATOM 3690 C CA . GLU A 1 525 ? -2.503 31.023 14.814 1.00 59.81 525 GLU A CA 1
ATOM 3691 C C . GLU A 1 525 ? -3.144 32.407 15.003 1.00 59.81 525 GLU A C 1
ATOM 3693 O O . GLU A 1 525 ? -2.462 33.430 14.871 1.00 59.81 525 GLU A O 1
ATOM 3698 N N . ASN A 1 526 ? -4.415 32.460 15.416 1.00 63.44 526 ASN A N 1
ATOM 3699 C CA . ASN A 1 526 ? -5.098 33.715 15.739 1.00 63.44 526 ASN A CA 1
ATOM 3700 C C . ASN A 1 526 ? -4.543 34.389 17.004 1.00 63.44 526 ASN A C 1
ATOM 3702 O O . ASN A 1 526 ? -4.381 35.611 17.021 1.00 63.44 526 ASN A O 1
ATOM 3706 N N . ALA A 1 527 ? -4.204 33.616 18.040 1.00 55.25 527 ALA A N 1
ATOM 3707 C CA . ALA A 1 527 ? -3.602 34.139 19.268 1.00 55.25 527 ALA A CA 1
ATOM 3708 C C . ALA A 1 527 ? -2.163 34.644 19.051 1.00 55.25 527 ALA A C 1
ATOM 3710 O O . ALA A 1 527 ? -1.735 35.609 19.685 1.00 55.25 527 ALA A O 1
ATOM 3711 N N . ALA A 1 528 ? -1.417 34.024 18.133 1.00 53.78 528 ALA A N 1
ATOM 3712 C CA . ALA A 1 528 ? -0.010 34.329 17.891 1.00 53.78 528 ALA A CA 1
ATOM 3713 C C . ALA A 1 528 ? 0.210 35.440 16.835 1.00 53.78 528 ALA A C 1
ATOM 3715 O O . ALA A 1 528 ? 1.252 36.106 16.831 1.00 53.78 528 ALA A O 1
ATOM 3716 N N . ALA A 1 529 ? -0.773 35.709 15.967 1.00 54.72 529 ALA A N 1
ATOM 3717 C CA . ALA A 1 529 ? -0.692 36.724 14.911 1.00 54.72 529 ALA A CA 1
ATOM 3718 C C . ALA A 1 529 ? -0.336 38.161 15.377 1.00 54.72 529 ALA A C 1
ATOM 3720 O O . ALA A 1 529 ? 0.423 38.828 14.661 1.00 54.72 529 ALA A O 1
ATOM 3721 N N . PRO A 1 530 ? -0.811 38.675 16.533 1.00 54.84 530 PRO A N 1
ATOM 3722 C CA . PRO A 1 530 ? -0.413 39.992 17.037 1.00 54.84 530 PRO A CA 1
ATOM 3723 C C . PRO A 1 530 ? 1.068 40.039 17.439 1.00 54.84 530 PRO A C 1
ATOM 3725 O O . PRO A 1 530 ? 1.769 40.996 17.116 1.00 54.84 530 PRO A O 1
ATOM 3728 N N . VAL A 1 531 ? 1.565 38.970 18.071 1.00 52.78 531 VAL A N 1
ATOM 3729 C CA . VAL A 1 531 ? 2.946 38.860 18.569 1.00 52.78 531 VAL A CA 1
ATOM 3730 C C . VAL A 1 531 ? 3.942 38.769 17.410 1.00 52.78 531 VAL A C 1
ATOM 3732 O O . VAL A 1 531 ? 4.940 39.489 17.390 1.00 52.78 531 VAL A O 1
ATOM 3735 N N . ALA A 1 532 ? 3.646 37.970 16.379 1.00 55.19 532 ALA A N 1
ATOM 3736 C CA . ALA A 1 532 ? 4.490 37.885 15.181 1.00 55.19 532 ALA A CA 1
ATOM 3737 C C . ALA A 1 532 ? 4.609 39.207 14.419 1.00 55.19 532 ALA A C 1
ATOM 3739 O O . ALA A 1 532 ? 5.650 39.491 13.819 1.00 55.19 532 ALA A O 1
ATOM 3740 N N . ARG A 1 533 ? 3.549 40.020 14.436 1.00 56.81 533 ARG A N 1
ATOM 3741 C CA . ARG A 1 533 ? 3.524 41.306 13.740 1.00 56.81 533 ARG A CA 1
ATOM 3742 C C . ARG A 1 533 ? 4.450 42.330 14.399 1.00 56.81 533 ARG A C 1
ATOM 3744 O O . ARG A 1 533 ? 4.976 43.179 13.686 1.00 56.81 533 ARG A O 1
ATOM 3751 N N . GLU A 1 534 ? 4.682 42.225 15.707 1.00 54.97 534 GLU A N 1
ATOM 3752 C CA . GLU A 1 534 ? 5.621 43.083 16.442 1.00 54.97 534 GLU A CA 1
ATOM 3753 C C . GLU A 1 534 ? 7.061 42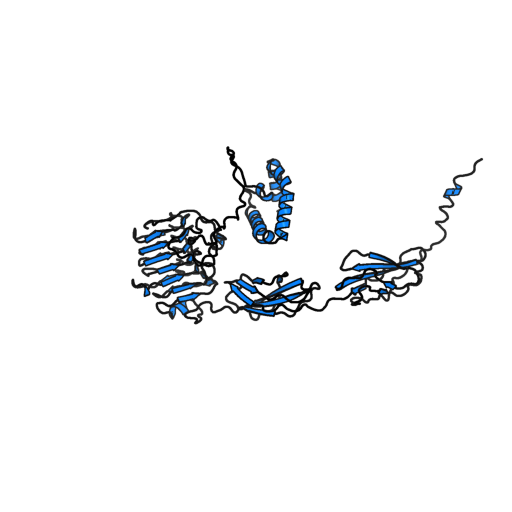.556 16.405 1.00 54.97 534 GLU A C 1
ATOM 3755 O O . GLU A 1 534 ? 7.98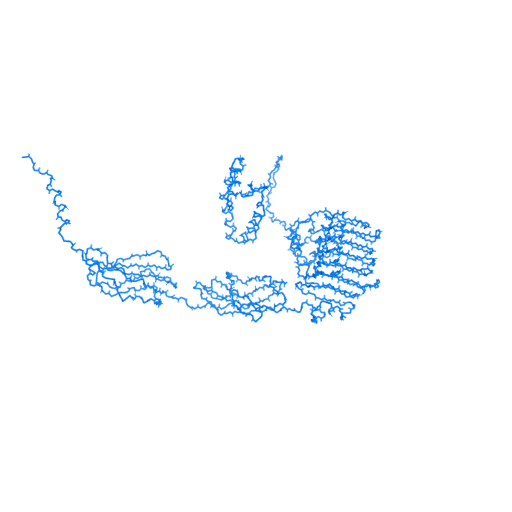9 43.322 16.146 1.00 54.97 534 GLU A O 1
ATOM 3760 N N . VAL A 1 535 ? 7.265 41.240 16.527 1.00 56.06 535 VAL A N 1
ATOM 3761 C CA . VAL A 1 535 ? 8.599 40.626 16.380 1.00 56.06 535 VAL A CA 1
ATOM 3762 C C . VAL A 1 535 ? 9.166 40.858 14.974 1.00 56.06 535 VAL A C 1
ATOM 3764 O O . VAL A 1 535 ? 10.350 41.149 14.814 1.00 56.06 535 VAL A O 1
ATOM 3767 N N . GLY A 1 536 ? 8.324 40.799 13.937 1.00 55.00 536 GLY A N 1
ATOM 3768 C CA . GLY A 1 536 ? 8.739 41.008 12.549 1.00 55.00 536 GLY A CA 1
ATOM 3769 C C . GLY A 1 536 ? 9.208 42.433 12.207 1.00 55.00 536 GLY A C 1
ATOM 3770 O O . GLY A 1 536 ? 9.789 42.643 11.140 1.00 55.00 536 GLY A O 1
ATOM 3771 N N . LYS A 1 537 ? 8.978 43.413 13.086 1.00 56.97 537 LYS A N 1
ATOM 3772 C CA . LYS A 1 537 ? 9.367 44.817 12.874 1.00 56.97 537 LYS A CA 1
ATOM 3773 C C . LYS A 1 537 ? 10.715 45.179 13.505 1.00 56.97 537 LYS A C 1
ATOM 3775 O O . LYS A 1 537 ? 11.216 46.265 13.242 1.00 56.97 537 LYS A O 1
ATOM 3780 N N . SER A 1 538 ? 11.304 44.298 14.321 1.00 63.53 538 SER A N 1
ATOM 3781 C CA . SER A 1 538 ? 12.522 44.590 15.087 1.00 63.53 538 SER A CA 1
ATOM 3782 C C . SER A 1 538 ? 13.580 43.503 14.915 1.00 63.53 538 SER A C 1
ATOM 3784 O O . SER A 1 538 ? 13.366 42.339 15.257 1.00 63.53 538 SER A O 1
ATOM 3786 N N . GLU A 1 539 ? 14.761 43.885 14.422 1.00 58.28 539 GLU A N 1
ATOM 3787 C CA . GLU A 1 539 ? 15.917 42.981 14.353 1.00 58.28 539 GLU A CA 1
ATOM 3788 C C . GLU A 1 539 ? 16.391 42.532 15.741 1.00 58.28 539 GLU A C 1
ATOM 3790 O O . GLU A 1 539 ? 16.811 41.387 15.903 1.00 58.28 539 GLU A O 1
ATOM 3795 N N . VAL A 1 540 ? 16.239 43.388 16.758 1.00 62.16 540 VAL A N 1
ATOM 3796 C CA . VAL A 1 540 ? 16.596 43.086 18.153 1.00 62.16 540 VAL A CA 1
ATOM 3797 C C . VAL A 1 540 ? 15.677 42.007 18.733 1.00 62.16 540 VAL A C 1
ATOM 3799 O O . VAL A 1 540 ? 16.156 41.058 19.348 1.00 62.16 540 VAL A O 1
ATOM 3802 N N . LEU A 1 541 ? 14.363 42.091 18.485 1.00 54.25 541 LEU A N 1
ATOM 3803 C CA . LEU A 1 541 ? 13.410 41.067 18.935 1.00 54.25 541 LEU A CA 1
ATOM 3804 C C . LEU A 1 541 ? 13.625 39.733 18.212 1.00 54.25 541 LEU A C 1
ATOM 3806 O O . LEU A 1 541 ? 13.582 38.683 18.849 1.00 54.25 541 LEU A O 1
ATOM 3810 N N . ARG A 1 542 ? 13.933 39.756 16.908 1.00 58.84 542 ARG A N 1
ATOM 3811 C CA . ARG A 1 542 ? 14.316 38.545 16.161 1.00 58.84 542 ARG A CA 1
ATOM 3812 C C . ARG A 1 542 ? 15.614 37.916 16.670 1.00 58.84 542 ARG A C 1
ATOM 3814 O O . ARG A 1 542 ? 15.763 36.700 16.593 1.00 58.84 542 ARG A O 1
ATOM 3821 N N . ALA A 1 543 ? 16.576 38.712 17.134 1.00 60.91 543 ALA A N 1
ATOM 3822 C CA . ALA A 1 543 ? 17.811 38.201 17.725 1.00 60.91 543 ALA A CA 1
ATOM 3823 C C . ALA A 1 543 ? 17.550 37.544 19.091 1.00 60.91 543 ALA A C 1
ATOM 3825 O O . ALA A 1 543 ? 17.963 36.408 19.294 1.00 60.91 543 ALA A O 1
ATOM 3826 N N . LEU A 1 544 ? 16.771 38.190 19.967 1.00 58.34 544 LEU A N 1
ATOM 3827 C CA . LEU A 1 544 ? 16.394 37.648 21.281 1.00 58.34 544 LEU A CA 1
ATOM 3828 C C . LEU A 1 544 ? 15.595 36.339 21.183 1.00 58.34 544 LEU A C 1
ATOM 3830 O O . LEU A 1 544 ? 15.823 35.414 21.955 1.00 58.34 544 LEU A O 1
ATOM 3834 N N . MET A 1 545 ? 14.684 36.235 20.211 1.00 55.91 545 MET A N 1
ATOM 3835 C CA . MET A 1 545 ? 13.897 35.015 19.994 1.00 55.91 545 MET A CA 1
ATOM 3836 C C . MET A 1 545 ? 14.759 33.849 19.487 1.00 55.91 545 MET A C 1
ATOM 3838 O O . MET A 1 545 ? 14.514 32.704 19.857 1.00 55.91 545 MET A O 1
ATOM 3842 N N . ARG A 1 546 ? 15.789 34.135 18.675 1.00 58.53 546 ARG A N 1
ATOM 3843 C CA . ARG A 1 546 ? 16.769 33.133 18.222 1.00 58.53 546 ARG A CA 1
ATOM 3844 C C . ARG A 1 546 ? 17.653 32.638 19.369 1.00 58.53 546 ARG A C 1
ATOM 3846 O O . ARG A 1 546 ? 17.892 31.438 19.454 1.00 58.53 546 ARG A O 1
ATOM 3853 N N . ASP A 1 547 ? 18.068 33.531 20.264 1.00 54.44 547 ASP A N 1
ATOM 3854 C CA . ASP A 1 547 ? 18.879 33.188 21.442 1.00 54.44 547 ASP A CA 1
ATOM 3855 C C . ASP A 1 547 ? 18.084 32.360 22.467 1.00 54.44 547 ASP A C 1
ATOM 3857 O O . ASP A 1 547 ? 18.583 31.374 23.004 1.00 54.44 547 ASP A O 1
ATOM 3861 N N . TRP A 1 548 ? 16.804 32.691 22.676 1.00 51.69 548 TRP A N 1
ATOM 3862 C CA . TRP A 1 548 ? 15.910 31.929 23.555 1.00 51.69 548 TRP A CA 1
ATOM 3863 C C . TRP A 1 548 ? 15.656 30.499 23.052 1.00 51.69 548 TRP A C 1
ATOM 3865 O O . TRP A 1 548 ? 15.703 29.555 23.837 1.00 51.69 548 TRP A O 1
ATOM 3875 N N . ILE A 1 549 ? 15.455 30.320 21.740 1.00 53.22 549 ILE A N 1
ATOM 3876 C CA . ILE A 1 549 ? 15.296 28.993 21.118 1.00 53.22 549 ILE A CA 1
ATOM 3877 C C . ILE A 1 549 ? 16.609 28.193 21.186 1.00 53.22 549 ILE A C 1
ATOM 3879 O O . ILE A 1 549 ? 16.582 26.993 21.442 1.00 53.22 549 ILE A O 1
ATOM 3883 N N . GLY A 1 550 ? 17.762 28.852 21.024 1.00 45.97 550 GLY A N 1
ATOM 3884 C CA . GLY A 1 550 ? 19.078 28.220 21.159 1.00 45.97 550 GLY A CA 1
ATOM 3885 C C . GLY A 1 550 ? 19.446 27.806 22.592 1.00 45.97 550 GLY A C 1
ATOM 3886 O O . GLY A 1 550 ? 20.248 26.888 22.764 1.00 45.97 550 GLY A O 1
ATOM 3887 N N . GLY A 1 551 ? 18.855 28.447 23.608 1.00 39.56 551 GLY A N 1
ATOM 3888 C CA . GLY A 1 551 ? 19.075 28.170 25.033 1.00 39.56 551 GLY A CA 1
ATOM 3889 C C . GLY A 1 551 ? 18.233 27.031 25.625 1.00 39.56 551 GLY A C 1
ATOM 3890 O O . GLY A 1 551 ? 18.476 26.642 26.762 1.00 39.56 551 GLY A O 1
ATOM 3891 N N . LEU A 1 552 ? 17.277 26.478 24.871 1.00 41.25 552 LEU A N 1
ATOM 3892 C CA . LEU A 1 552 ? 16.430 25.336 25.264 1.00 41.25 552 LEU A CA 1
ATOM 3893 C C . LEU A 1 552 ? 17.063 23.963 24.930 1.00 41.25 552 LEU A C 1
ATOM 3895 O O . LEU A 1 552 ? 16.343 22.977 24.776 1.00 41.25 552 LEU A O 1
ATOM 3899 N N . ARG A 1 553 ? 18.392 23.911 24.768 1.00 38.34 553 ARG A N 1
ATOM 3900 C CA . ARG A 1 553 ? 19.148 22.677 24.495 1.00 38.34 553 ARG A CA 1
ATOM 3901 C C . ARG A 1 553 ? 19.189 21.718 25.672 1.00 38.34 553 ARG A C 1
ATOM 3903 O O . ARG A 1 553 ? 19.394 22.194 26.810 1.00 38.34 553 ARG A O 1
#